Protein AF-A0A9N9LQ48-F1 (afdb_monomer)

Structure (mmCIF, N/CA/C/O backbone):
data_AF-A0A9N9LQ48-F1
#
_entry.id   AF-A0A9N9LQ48-F1
#
loop_
_atom_site.group_PDB
_atom_site.id
_atom_site.type_symbol
_atom_site.label_atom_id
_atom_site.label_alt_id
_atom_site.label_comp_id
_atom_site.label_asym_id
_atom_site.label_entity_id
_atom_site.label_seq_id
_atom_site.pdbx_PDB_ins_code
_atom_site.Cartn_x
_atom_site.Cartn_y
_atom_site.Cartn_z
_atom_site.occupancy
_atom_site.B_iso_or_equiv
_atom_site.auth_seq_id
_atom_site.auth_comp_id
_atom_site.auth_asym_id
_atom_site.auth_atom_id
_atom_site.pdbx_PDB_model_num
ATOM 1 N N . MET A 1 1 ? -15.724 -10.533 -1.393 1.00 54.94 1 MET A N 1
ATOM 2 C CA . MET A 1 1 ? -14.328 -10.139 -1.660 1.00 54.94 1 MET A CA 1
ATOM 3 C C . MET A 1 1 ? -13.736 -9.205 -0.603 1.00 54.94 1 MET A C 1
ATOM 5 O O . MET A 1 1 ? -12.875 -9.662 0.127 1.00 54.94 1 MET A O 1
ATOM 9 N N . THR A 1 2 ? -14.189 -7.954 -0.426 1.00 60.91 2 THR A N 1
ATOM 10 C CA . THR A 1 2 ? -13.632 -7.026 0.597 1.00 60.91 2 THR A CA 1
ATOM 11 C C . THR A 1 2 ? -13.703 -7.582 2.030 1.00 60.91 2 THR A C 1
ATOM 13 O O . THR A 1 2 ? -12.714 -7.583 2.749 1.00 60.91 2 THR A O 1
ATOM 16 N N . LEU A 1 3 ? -14.845 -8.149 2.433 1.00 64.50 3 LEU A N 1
ATOM 17 C CA . LEU A 1 3 ? -15.004 -8.771 3.760 1.00 64.50 3 LEU A CA 1
ATOM 18 C C . LEU A 1 3 ? -14.209 -10.082 3.913 1.00 64.50 3 LEU A C 1
ATOM 20 O O . LEU A 1 3 ? -13.736 -10.406 5.001 1.00 64.50 3 LEU A O 1
ATOM 24 N N . GLU A 1 4 ? -14.035 -10.827 2.820 1.00 73.06 4 GLU A N 1
ATOM 25 C CA . GLU A 1 4 ? -13.232 -12.058 2.802 1.00 73.06 4 GLU A CA 1
ATOM 26 C C . GLU A 1 4 ? -11.744 -11.743 2.961 1.00 73.06 4 GLU A C 1
ATOM 28 O O . GLU A 1 4 ? -11.052 -12.461 3.671 1.00 73.06 4 GLU A O 1
ATOM 33 N N . LEU A 1 5 ? -11.271 -10.638 2.375 1.00 74.06 5 LEU A N 1
ATOM 34 C CA . LEU A 1 5 ? -9.918 -10.130 2.595 1.00 74.06 5 LEU A CA 1
ATOM 35 C C . LEU A 1 5 ? -9.677 -9.776 4.060 1.00 74.06 5 LEU A C 1
ATOM 37 O O . LEU A 1 5 ? -8.688 -10.229 4.613 1.00 74.06 5 LEU A O 1
ATOM 41 N N . ILE A 1 6 ? -10.591 -9.045 4.712 1.00 72.38 6 ILE A N 1
ATOM 42 C CA . ILE A 1 6 ? -10.466 -8.737 6.152 1.00 72.38 6 ILE A CA 1
ATOM 43 C C . ILE A 1 6 ? -10.351 -10.035 6.964 1.00 72.38 6 ILE A C 1
ATOM 45 O O . ILE A 1 6 ? -9.488 -10.160 7.830 1.00 72.38 6 ILE A O 1
ATOM 49 N N . THR A 1 7 ? -11.172 -11.031 6.623 1.00 80.69 7 THR A N 1
ATOM 50 C CA . THR A 1 7 ? -11.141 -12.356 7.258 1.00 80.69 7 THR A CA 1
ATOM 51 C C . THR A 1 7 ? -9.809 -13.068 7.038 1.00 80.69 7 THR A C 1
ATOM 53 O O . THR A 1 7 ? -9.259 -13.648 7.968 1.00 80.69 7 THR A O 1
ATOM 56 N N . PHE A 1 8 ? -9.270 -13.009 5.823 1.00 82.19 8 PHE A N 1
ATOM 57 C CA . PHE A 1 8 ? -7.985 -13.599 5.462 1.00 82.19 8 PHE A CA 1
ATOM 58 C C . PHE A 1 8 ? -6.794 -12.887 6.131 1.00 82.19 8 PHE A C 1
ATOM 60 O O . PHE A 1 8 ? -5.828 -13.531 6.550 1.00 82.19 8 PHE A O 1
ATOM 67 N N . SER A 1 9 ? -6.870 -11.561 6.263 1.00 81.25 9 SER A N 1
ATOM 68 C CA . SER A 1 9 ? -5.855 -10.732 6.912 1.00 81.25 9 SER A CA 1
ATOM 69 C C . SER A 1 9 ? -5.824 -10.938 8.424 1.00 81.25 9 SER A C 1
ATOM 71 O O . SER A 1 9 ? -4.752 -11.167 8.974 1.00 81.25 9 SER A O 1
ATOM 73 N N . LEU A 1 10 ? -6.982 -10.891 9.089 1.00 82.62 10 LEU A N 1
ATOM 74 C CA . LEU A 1 10 ? -7.088 -10.884 10.555 1.00 82.62 10 LEU A CA 1
ATOM 75 C C . LEU A 1 10 ? -7.416 -12.250 11.175 1.00 82.62 10 LEU A C 1
ATOM 77 O O . LEU A 1 10 ? -7.304 -12.416 12.387 1.00 82.62 10 LEU A O 1
ATOM 81 N N . GLY A 1 11 ? -7.872 -13.217 10.378 1.00 82.56 11 GLY A N 1
ATOM 82 C CA . GLY A 1 11 ? -8.346 -14.522 10.853 1.00 82.56 11 GLY A CA 1
ATOM 83 C C . GLY A 1 11 ? -9.782 -14.522 11.399 1.00 82.56 11 GLY A C 1
ATOM 84 O O . GLY A 1 11 ? -10.264 -15.574 11.827 1.00 82.56 11 GLY A O 1
ATOM 85 N N . TYR A 1 12 ? -10.477 -13.376 11.369 1.00 81.00 12 TYR A N 1
ATOM 86 C CA . TYR A 1 12 ? -11.842 -13.207 11.882 1.00 81.00 12 TYR A CA 1
ATOM 87 C C . TYR A 1 12 ? -12.768 -12.556 10.858 1.00 81.00 12 TYR A C 1
ATOM 89 O O . TYR A 1 12 ? -12.385 -11.554 10.251 1.00 81.00 12 TYR A O 1
ATOM 97 N N . PRO A 1 13 ? -13.999 -13.070 10.690 1.00 74.69 13 PRO A N 1
ATOM 98 C CA . PRO A 1 13 ? -14.964 -12.440 9.813 1.00 74.69 13 PRO A CA 1
ATOM 99 C C . PRO A 1 13 ? -15.408 -11.093 10.373 1.00 74.69 13 PRO A C 1
ATOM 101 O O . PRO A 1 13 ? -15.698 -10.962 11.564 1.00 74.69 13 PRO A O 1
ATOM 104 N N . LEU A 1 14 ? -15.520 -10.101 9.491 1.00 67.56 14 LEU A N 1
ATOM 105 C CA . LEU A 1 14 ? -16.201 -8.859 9.824 1.00 67.56 14 LEU A CA 1
ATOM 106 C C . LEU A 1 14 ? -17.710 -9.071 9.677 1.00 67.56 14 LEU A C 1
ATOM 108 O O . LEU A 1 14 ? -18.202 -9.337 8.580 1.00 67.56 14 LEU A O 1
ATOM 112 N N . ALA A 1 15 ? -18.436 -8.938 10.784 1.00 66.12 15 ALA A N 1
ATOM 113 C CA . ALA A 1 15 ? -19.887 -9.032 10.815 1.00 66.12 15 ALA A CA 1
ATOM 114 C C . ALA A 1 15 ? -20.501 -7.678 11.179 1.00 66.12 15 ALA A C 1
ATOM 116 O O . ALA A 1 15 ? -20.069 -7.016 12.122 1.00 66.12 15 ALA A O 1
ATOM 117 N N . PHE A 1 16 ? -21.544 -7.291 10.448 1.00 66.12 16 PHE A N 1
ATOM 118 C CA . PHE A 1 16 ? -22.383 -6.153 10.800 1.00 66.12 16 PHE A CA 1
ATOM 119 C C . PHE A 1 16 ? -23.635 -6.674 11.493 1.00 66.12 16 PHE A C 1
ATOM 121 O O . PHE A 1 16 ? -24.361 -7.496 10.939 1.00 66.12 16 PHE A O 1
ATOM 128 N N . LEU A 1 17 ? -23.882 -6.190 12.705 1.00 62.88 17 LEU A N 1
ATOM 129 C CA . LEU A 1 17 ? -25.041 -6.562 13.506 1.00 62.88 17 LEU A CA 1
ATOM 130 C C . LEU A 1 17 ? -25.791 -5.299 13.908 1.00 62.88 17 LEU A C 1
ATOM 132 O O . LEU A 1 17 ? -25.181 -4.285 14.260 1.00 62.88 17 LEU A O 1
ATOM 136 N N . GLN A 1 18 ? -27.122 -5.360 13.885 1.00 70.62 18 GLN A N 1
ATOM 137 C CA . GLN A 1 18 ? -27.911 -4.321 14.531 1.00 70.62 18 GLN A CA 1
ATOM 138 C C . GLN A 1 18 ? -27.659 -4.387 16.038 1.00 70.62 18 GLN A C 1
ATOM 140 O O . GLN A 1 18 ? -27.614 -5.469 16.625 1.00 70.62 18 GLN A O 1
ATOM 145 N N . ARG A 1 19 ? -27.522 -3.223 16.682 1.00 69.12 19 ARG A N 1
ATOM 146 C CA . ARG A 1 19 ? -27.286 -3.146 18.134 1.00 69.12 19 ARG A CA 1
ATOM 147 C C . ARG A 1 19 ? -28.354 -3.905 18.926 1.00 69.12 19 ARG A C 1
ATOM 149 O O . ARG A 1 19 ? -28.024 -4.601 19.878 1.00 69.12 19 ARG A O 1
ATOM 156 N N . CYS A 1 20 ? -29.617 -3.805 18.511 1.00 79.06 20 CYS A N 1
ATOM 157 C CA . CYS A 1 20 ? -30.727 -4.508 19.149 1.00 79.06 20 CYS A CA 1
ATOM 158 C C . CYS A 1 20 ? -30.605 -6.035 19.036 1.00 79.06 20 CYS A C 1
ATOM 160 O O . CYS A 1 20 ? -30.887 -6.731 20.005 1.00 79.06 20 CYS A O 1
ATOM 162 N N . ASP A 1 21 ? -30.154 -6.562 17.899 1.00 78.88 21 ASP A N 1
ATOM 163 C CA . ASP A 1 21 ? -29.995 -8.005 17.713 1.00 78.88 21 ASP A CA 1
ATOM 164 C C . ASP A 1 21 ? -28.795 -8.546 18.487 1.00 78.88 21 ASP A C 1
ATOM 166 O O . ASP A 1 21 ? -28.908 -9.593 19.120 1.00 78.88 21 ASP A O 1
ATOM 170 N N . LEU A 1 22 ? -27.688 -7.797 18.540 1.00 81.00 22 LEU A N 1
ATOM 171 C CA . LEU A 1 22 ? -26.558 -8.140 19.406 1.00 81.00 22 LEU A CA 1
ATOM 172 C C . LEU A 1 22 ? -26.993 -8.230 20.877 1.00 81.00 22 LEU A C 1
ATOM 174 O O . LEU A 1 22 ? -26.647 -9.191 21.558 1.00 81.00 22 LEU A O 1
ATOM 178 N N . LEU A 1 23 ? -27.798 -7.275 21.355 1.00 84.62 23 LEU A N 1
ATOM 179 C CA . LEU A 1 23 ? -28.330 -7.303 22.719 1.00 84.62 23 LEU A CA 1
ATOM 180 C C . LEU A 1 23 ? -29.231 -8.516 22.970 1.00 84.62 23 LEU A C 1
ATOM 182 O O . LEU A 1 23 ? -29.119 -9.127 24.026 1.00 84.62 23 LEU A O 1
ATOM 186 N N . LYS A 1 24 ? -30.082 -8.909 22.0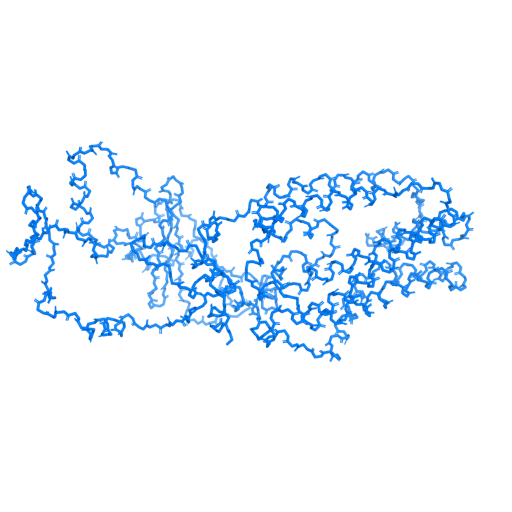12 1.00 84.38 24 LYS A N 1
ATOM 187 C CA . LYS A 1 24 ? -30.904 -10.128 22.136 1.00 84.38 24 LYS A CA 1
ATOM 188 C C . LYS A 1 24 ? -30.043 -11.385 22.227 1.00 84.38 24 LYS A C 1
ATOM 190 O O . LYS A 1 24 ? -30.332 -12.253 23.042 1.00 84.38 24 LYS A O 1
ATOM 195 N N . VAL A 1 25 ? -28.990 -11.479 21.411 1.00 85.69 25 VAL A N 1
ATOM 196 C CA . VAL A 1 25 ? -28.052 -12.612 21.440 1.00 85.69 25 VAL A CA 1
ATOM 197 C C . VAL A 1 25 ? -27.331 -12.679 22.787 1.00 85.69 25 VAL A C 1
ATOM 199 O O . VAL A 1 25 ? -27.252 -13.751 23.381 1.00 85.69 25 VAL A O 1
ATOM 202 N N . LEU A 1 26 ? -26.855 -11.541 23.302 1.00 84.50 26 LEU A N 1
ATOM 203 C CA . LEU A 1 26 ? -26.214 -11.469 24.618 1.00 84.50 26 LEU A CA 1
ATOM 204 C C . LEU A 1 26 ? -27.194 -11.800 25.752 1.00 84.50 26 LEU A C 1
ATOM 206 O O . LEU A 1 26 ? -26.843 -12.553 26.657 1.00 84.50 26 LEU A O 1
ATOM 210 N N . ALA A 1 27 ? -28.429 -11.303 25.685 1.00 80.06 27 ALA A N 1
ATOM 211 C CA . ALA A 1 27 ? -29.467 -11.587 26.672 1.00 80.06 27 ALA A CA 1
ATOM 212 C C . ALA A 1 27 ? -29.904 -13.061 26.662 1.00 80.06 27 ALA A C 1
ATOM 214 O O . ALA A 1 27 ? -30.201 -13.605 27.718 1.00 80.06 27 ALA A O 1
ATOM 215 N N . GLY A 1 28 ? -29.912 -13.713 25.495 1.00 77.75 28 GLY A N 1
ATOM 216 C CA . GLY A 1 28 ? -30.224 -15.139 25.341 1.00 77.75 28 GLY A CA 1
ATOM 217 C C . GLY A 1 28 ? -29.069 -16.092 25.674 1.00 77.75 28 GLY A C 1
ATOM 218 O O . GLY A 1 28 ? -29.232 -17.306 25.559 1.00 77.75 28 GLY A O 1
ATOM 219 N N . SER A 1 29 ? -27.901 -15.567 26.054 1.00 79.06 29 SER A N 1
ATOM 220 C CA . SER A 1 29 ? -26.766 -16.365 26.528 1.00 79.06 29 SER A CA 1
ATOM 221 C C . SER A 1 29 ? -27.061 -16.973 27.917 1.00 79.06 29 SER A C 1
ATOM 223 O O . SER A 1 29 ? -27.990 -16.522 28.589 1.00 79.06 29 SER A O 1
ATOM 225 N N . PRO A 1 30 ? -26.296 -17.976 28.397 1.00 75.88 30 PRO A N 1
ATOM 226 C CA . PRO A 1 30 ? -26.522 -18.625 29.698 1.00 75.88 30 PRO A CA 1
ATOM 227 C C . PRO A 1 30 ? -26.161 -17.735 30.906 1.00 75.88 30 PRO A C 1
ATOM 229 O O . PRO A 1 30 ? -25.746 -18.231 31.953 1.00 75.88 30 PRO A O 1
ATOM 232 N N . LEU A 1 31 ? -26.291 -16.414 30.771 1.00 76.75 31 LEU A N 1
ATOM 233 C CA . LEU A 1 31 ? -26.238 -15.489 31.890 1.00 76.75 31 LEU A CA 1
ATOM 234 C C . LEU A 1 31 ? -27.419 -15.764 32.822 1.00 76.75 31 LEU A C 1
ATOM 236 O O . LEU A 1 31 ? -28.562 -15.915 32.385 1.00 76.75 31 LEU A O 1
ATOM 240 N N . ASP A 1 32 ? -27.125 -15.810 34.118 1.00 82.94 32 ASP A N 1
ATOM 241 C CA . ASP A 1 32 ? -28.136 -15.919 35.163 1.00 82.94 32 ASP A CA 1
ATOM 242 C C . ASP A 1 32 ? -29.013 -14.662 35.154 1.00 82.94 32 ASP A C 1
ATOM 244 O O . ASP A 1 32 ? -28.623 -13.599 35.644 1.00 82.94 32 ASP A O 1
ATOM 248 N N . GLN A 1 33 ? -30.202 -14.788 34.565 1.00 82.06 33 GLN A N 1
ATOM 249 C CA . GLN A 1 33 ? -31.139 -13.681 34.374 1.00 82.06 33 GLN A CA 1
ATOM 250 C C . GLN A 1 33 ? -31.582 -13.060 35.703 1.00 82.06 33 GLN A C 1
ATOM 252 O O . GLN A 1 33 ? -31.938 -11.886 35.734 1.00 82.06 33 GLN A O 1
ATOM 257 N N . ASN A 1 34 ? -31.497 -13.800 36.815 1.00 85.44 34 ASN A N 1
ATOM 258 C CA . ASN A 1 34 ? -31.849 -13.284 38.139 1.00 85.44 34 ASN A CA 1
ATOM 259 C C . ASN A 1 34 ? -30.892 -12.186 38.623 1.00 85.44 34 ASN A C 1
ATOM 261 O O . ASN A 1 34 ? -31.245 -11.429 39.523 1.00 85.44 34 ASN A O 1
ATOM 265 N N . LYS A 1 35 ? -29.697 -12.087 38.027 1.00 87.12 35 LYS A N 1
ATOM 266 C CA . LYS A 1 35 ? -28.693 -11.059 38.338 1.00 87.12 35 LYS A CA 1
ATOM 267 C C . LYS A 1 35 ? -28.816 -9.812 37.459 1.00 87.12 35 LYS A C 1
ATOM 269 O O . LYS A 1 35 ? -28.082 -8.848 37.664 1.00 87.12 35 LYS A O 1
ATOM 274 N N . ILE A 1 36 ? -29.713 -9.819 36.469 1.00 88.69 36 ILE A N 1
ATOM 275 C CA . ILE A 1 36 ? -29.919 -8.696 35.552 1.00 88.69 36 ILE A CA 1
ATOM 276 C C . ILE A 1 36 ? -31.135 -7.898 36.024 1.00 88.69 36 ILE A C 1
ATOM 278 O O . ILE A 1 36 ? -32.283 -8.270 35.793 1.00 88.69 36 ILE A O 1
ATOM 282 N N . HIS A 1 37 ? -30.882 -6.765 36.676 1.00 90.62 37 HIS A N 1
ATOM 283 C CA . HIS A 1 37 ? -31.938 -5.885 37.170 1.00 90.62 37 HIS A CA 1
ATOM 284 C C . HIS A 1 37 ? -32.145 -4.696 36.224 1.00 90.62 37 HIS A C 1
ATOM 286 O O . HIS A 1 37 ? -31.373 -3.738 36.209 1.00 90.62 37 HIS A O 1
ATOM 292 N N . CYS A 1 38 ? -33.211 -4.751 35.425 1.00 91.06 38 CYS A N 1
ATOM 293 C CA . CYS A 1 38 ? -33.615 -3.646 34.557 1.00 91.06 38 CYS A CA 1
ATOM 294 C C . CYS A 1 38 ? -34.193 -2.470 35.362 1.00 91.06 38 CYS A C 1
ATOM 296 O O . CYS A 1 38 ? -34.659 -2.633 36.488 1.00 91.06 38 CYS A O 1
ATOM 298 N N . SER A 1 39 ? -34.188 -1.275 34.761 1.00 92.38 39 SER A N 1
ATOM 299 C CA . SER A 1 39 ? -34.695 -0.033 35.374 1.00 92.38 39 SER A CA 1
ATOM 300 C C . SER A 1 39 ? -33.987 0.380 36.674 1.00 92.38 39 SER A C 1
ATOM 302 O O . SER A 1 39 ? -34.506 1.200 37.426 1.00 92.38 39 SER A O 1
ATOM 304 N N . LYS A 1 40 ? -32.778 -0.138 36.921 1.00 93.88 40 LYS A N 1
ATOM 305 C CA . LYS A 1 40 ? -31.912 0.248 38.040 1.00 93.88 40 LYS A CA 1
ATOM 306 C C . LYS A 1 40 ? -30.849 1.230 37.563 1.00 93.88 40 LYS A C 1
ATOM 308 O O . LYS A 1 40 ? -29.814 0.839 37.031 1.00 93.88 40 LYS A O 1
ATOM 313 N N . ARG A 1 41 ? -31.124 2.529 37.700 1.00 93.06 41 ARG A N 1
ATOM 314 C CA . ARG A 1 41 ? -30.146 3.579 37.384 1.00 93.06 41 ARG A CA 1
ATOM 315 C C . ARG A 1 41 ? -29.261 3.834 38.597 1.00 93.06 41 ARG A C 1
ATOM 317 O O . ARG A 1 41 ? -29.777 4.269 39.619 1.00 93.06 41 ARG A O 1
ATOM 324 N N . VAL A 1 42 ? -27.954 3.622 38.466 1.00 93.50 42 VAL A N 1
ATOM 325 C CA . VAL A 1 42 ? -26.970 3.969 39.503 1.00 93.50 42 VAL A CA 1
ATOM 326 C C . VAL A 1 42 ? -26.873 5.489 39.643 1.00 93.50 42 VAL A C 1
ATOM 328 O O . VAL A 1 42 ? -26.761 6.194 38.640 1.00 93.50 42 VAL A O 1
ATOM 331 N N . VAL A 1 43 ? -26.925 5.986 40.880 1.00 93.12 43 VAL A N 1
ATOM 332 C CA . VAL A 1 43 ? -26.804 7.421 41.212 1.00 93.12 43 VAL A CA 1
ATOM 333 C C . VAL A 1 43 ? -25.669 7.716 42.192 1.00 93.12 43 VAL A C 1
ATOM 335 O O . VAL A 1 43 ? -25.215 8.852 42.269 1.00 93.12 43 VAL A O 1
ATOM 338 N N . GLY A 1 44 ? -25.181 6.703 42.907 1.00 90.94 44 GLY A N 1
ATOM 339 C CA . GLY A 1 44 ? -24.085 6.835 43.860 1.00 90.94 44 GLY A CA 1
ATOM 340 C C . GLY A 1 44 ? -23.461 5.483 44.181 1.00 90.94 44 GLY A C 1
ATOM 341 O O . GLY A 1 44 ? -24.074 4.438 43.962 1.00 90.94 44 GLY A O 1
ATOM 342 N N . ALA A 1 45 ? -22.238 5.497 44.702 1.00 91.31 45 ALA A N 1
ATOM 343 C CA . ALA A 1 45 ? -21.645 4.326 45.329 1.00 91.31 45 ALA A CA 1
ATOM 344 C C . ALA A 1 45 ? -20.698 4.756 46.449 1.00 91.31 45 ALA A C 1
ATOM 346 O O . ALA A 1 45 ? -19.973 5.741 46.312 1.00 91.31 45 ALA A O 1
ATOM 347 N N . ASN A 1 46 ? -20.703 3.999 47.542 1.00 87.25 46 ASN A N 1
ATOM 348 C CA . ASN A 1 46 ? -19.822 4.203 48.683 1.00 87.25 46 ASN A CA 1
ATOM 349 C C . ASN A 1 46 ? -18.922 2.981 48.849 1.00 87.25 46 ASN A C 1
ATOM 351 O O . ASN A 1 46 ? -19.403 1.850 48.858 1.00 87.25 46 ASN A O 1
ATOM 355 N N . SER A 1 47 ? -17.620 3.220 48.992 1.00 82.25 47 SER A N 1
ATOM 356 C CA . SER A 1 47 ? -16.641 2.175 49.290 1.00 82.25 47 SER A CA 1
ATOM 357 C C . SER A 1 47 ? -16.411 2.108 50.798 1.00 82.25 47 SER A C 1
ATOM 359 O O . SER A 1 47 ? -16.155 3.138 51.423 1.00 82.25 47 SER A O 1
ATOM 361 N N . SER A 1 48 ? -16.467 0.907 51.366 1.00 81.44 48 SER A N 1
ATOM 362 C CA . SER A 1 48 ? -16.039 0.587 52.730 1.00 81.44 48 SER A CA 1
ATOM 363 C C . SER A 1 48 ? -14.898 -0.438 52.699 1.00 81.44 48 SER A C 1
ATOM 365 O O . SER A 1 48 ? -14.526 -0.936 51.637 1.00 81.44 48 SER A O 1
ATOM 367 N N . GLU A 1 49 ? -14.344 -0.786 53.864 1.00 79.62 49 GLU A N 1
ATOM 368 C CA . GLU A 1 49 ? -13.367 -1.883 53.984 1.00 79.62 49 GLU A CA 1
ATOM 369 C C . GLU A 1 49 ? -13.969 -3.261 53.652 1.00 79.62 49 GLU A C 1
ATOM 371 O O . GLU A 1 49 ? -13.237 -4.193 53.333 1.00 79.62 49 GLU A O 1
ATOM 376 N N . SER A 1 50 ? -15.298 -3.397 53.714 1.00 80.56 50 SER A N 1
ATOM 377 C CA . SER A 1 50 ? -16.021 -4.654 53.493 1.00 80.56 50 SER A CA 1
ATOM 378 C C . SER A 1 50 ? -16.600 -4.802 52.081 1.00 80.56 50 SER A C 1
ATOM 380 O O . SER A 1 50 ? -17.292 -5.784 51.829 1.00 80.56 50 SER A O 1
ATOM 382 N N . GLY A 1 51 ? -16.395 -3.823 51.192 1.00 87.88 51 GLY A N 1
ATOM 383 C CA . GLY A 1 51 ? -16.895 -3.841 49.815 1.00 87.88 51 GLY A CA 1
ATOM 384 C C . GLY A 1 51 ? -17.456 -2.495 49.353 1.00 87.88 51 GLY A C 1
ATOM 385 O O . GLY A 1 51 ? -17.156 -1.438 49.906 1.00 87.88 51 GLY A O 1
ATOM 386 N N . ILE A 1 52 ? -18.280 -2.530 48.310 1.00 90.06 52 ILE A N 1
ATOM 387 C CA . ILE A 1 52 ? -18.895 -1.363 47.678 1.00 90.06 52 ILE A CA 1
ATOM 388 C C . ILE A 1 52 ? -20.413 -1.497 47.763 1.00 90.06 52 ILE A C 1
ATOM 390 O O . ILE A 1 52 ? -20.981 -2.506 47.342 1.00 90.06 52 ILE A O 1
ATOM 394 N N . THR A 1 53 ? -21.072 -0.449 48.254 1.00 93.94 53 THR A N 1
ATOM 395 C CA . THR A 1 53 ? -22.533 -0.328 48.245 1.00 93.94 53 THR A CA 1
ATOM 396 C C . THR A 1 53 ? -22.948 0.652 47.159 1.00 93.94 53 THR A C 1
ATOM 398 O O . THR A 1 53 ? -22.609 1.836 47.212 1.00 93.94 53 THR A O 1
ATOM 401 N N . VAL A 1 54 ? -23.682 0.157 46.166 1.00 94.19 54 VAL A N 1
ATOM 402 C CA . VAL A 1 54 ? -24.196 0.921 45.027 1.00 94.19 54 VAL A CA 1
ATOM 403 C C . VAL A 1 54 ? -25.628 1.346 45.309 1.00 94.19 54 VAL A C 1
ATOM 405 O O . VAL A 1 54 ? -26.468 0.513 45.644 1.00 94.19 54 VAL A O 1
ATOM 408 N N . GLN A 1 55 ? -25.911 2.631 45.124 1.00 94.94 55 GLN A N 1
ATOM 409 C CA . GLN A 1 55 ? -27.223 3.237 45.323 1.00 94.94 55 GLN A CA 1
ATOM 410 C C . GLN A 1 55 ? -27.892 3.501 43.974 1.00 94.94 55 GLN A C 1
ATOM 412 O O . GLN A 1 55 ? -27.307 4.125 43.079 1.00 94.94 55 GLN A O 1
ATOM 417 N N . CYS A 1 56 ? -29.131 3.032 43.831 1.00 95.38 56 CYS A N 1
ATOM 418 C CA . CYS A 1 56 ? -29.954 3.235 42.644 1.00 95.38 56 CYS A CA 1
ATOM 419 C C . CYS A 1 56 ? -30.981 4.357 42.855 1.00 95.38 56 CYS A C 1
ATOM 421 O O . CYS A 1 56 ? -31.395 4.648 43.973 1.00 95.38 56 CYS A O 1
ATOM 423 N N . GLN A 1 57 ? -31.433 4.974 41.761 1.00 94.12 57 GLN A N 1
ATOM 424 C CA . GLN A 1 57 ? -32.379 6.097 41.777 1.00 94.12 57 GLN A CA 1
ATOM 425 C C . GLN A 1 57 ? -33.715 5.769 42.462 1.00 94.12 57 GLN A C 1
ATOM 427 O O . GLN A 1 57 ? -34.361 6.652 43.017 1.00 94.12 57 GLN A O 1
ATOM 432 N N . ASP A 1 58 ? -34.138 4.510 42.414 1.00 93.12 58 ASP A N 1
ATOM 433 C CA . ASP A 1 58 ? -35.371 4.027 43.036 1.00 93.12 58 ASP A CA 1
ATOM 434 C C . ASP A 1 58 ? -35.215 3.707 44.535 1.00 93.12 58 ASP A C 1
ATOM 436 O O . ASP A 1 58 ? -36.135 3.170 45.147 1.00 93.12 58 ASP A O 1
ATOM 440 N N . GLY A 1 59 ? -34.052 4.018 45.119 1.00 93.94 59 GLY A N 1
ATOM 441 C CA . GLY A 1 59 ? -33.714 3.761 46.518 1.00 93.94 59 GLY A CA 1
ATOM 442 C C . GLY A 1 59 ? -33.206 2.346 46.795 1.00 93.94 59 GLY A C 1
ATOM 443 O O . GLY A 1 59 ? -32.881 2.046 47.940 1.00 93.94 59 GLY A O 1
ATOM 444 N N . SER A 1 60 ? -33.122 1.469 45.786 1.00 95.25 60 SER A N 1
ATOM 445 C CA . SER A 1 60 ? -32.539 0.137 45.982 1.00 95.25 60 SER A CA 1
ATOM 446 C C . SER A 1 60 ? -31.016 0.193 46.123 1.00 95.25 60 SER A C 1
ATOM 448 O O . SER A 1 60 ? -30.345 0.988 45.461 1.00 95.25 60 SER A O 1
ATOM 450 N N . GLU A 1 61 ? -30.477 -0.675 46.979 1.00 95.19 61 GLU A N 1
ATOM 451 C CA . GLU A 1 61 ? -29.042 -0.787 47.235 1.00 95.19 61 GLU A CA 1
ATOM 452 C C . GLU A 1 61 ? -28.537 -2.194 46.916 1.00 95.19 61 GLU A C 1
ATOM 454 O O . GLU A 1 61 ? -29.212 -3.191 47.181 1.00 95.19 61 GLU A O 1
ATOM 459 N N . PHE A 1 62 ? -27.334 -2.267 46.350 1.00 93.88 62 PHE A N 1
ATOM 460 C CA . PHE A 1 62 ? -26.660 -3.520 46.023 1.00 93.88 62 PHE A CA 1
ATOM 461 C C . PHE A 1 62 ? -25.237 -3.497 46.573 1.00 93.88 62 PHE A C 1
ATOM 463 O O . PHE A 1 62 ? -24.518 -2.516 46.389 1.00 93.88 62 PHE A O 1
ATOM 470 N N . MET A 1 63 ? -24.827 -4.581 47.228 1.00 93.25 63 MET A N 1
ATOM 471 C CA . MET A 1 63 ? -23.468 -4.750 47.744 1.00 93.25 63 MET A CA 1
ATOM 472 C C . MET A 1 63 ? -22.653 -5.680 46.846 1.00 93.25 63 MET A C 1
ATOM 474 O O . MET A 1 63 ? -23.169 -6.692 46.370 1.00 93.25 63 MET A O 1
ATOM 478 N N . GLY A 1 64 ? -21.373 -5.366 46.655 1.00 90.44 64 GLY A N 1
ATOM 479 C CA . GLY A 1 64 ? -20.425 -6.230 45.955 1.00 90.44 64 GLY A CA 1
ATOM 480 C C . GLY A 1 64 ? -18.974 -5.823 46.188 1.00 90.44 64 GLY A C 1
ATOM 481 O O . GLY A 1 64 ? -18.701 -4.751 46.715 1.00 90.44 64 GLY A O 1
ATOM 482 N N . ASP A 1 65 ? -18.034 -6.672 45.782 1.00 89.06 65 ASP A N 1
ATOM 483 C CA . ASP A 1 65 ? -16.600 -6.427 46.000 1.00 89.06 65 ASP A CA 1
ATOM 484 C C . ASP A 1 65 ? -16.000 -5.447 44.979 1.00 89.06 65 ASP A C 1
ATOM 486 O O . ASP A 1 65 ? -15.038 -4.740 45.267 1.00 89.06 65 ASP A O 1
ATOM 490 N N . VAL A 1 66 ? -16.567 -5.402 43.768 1.00 85.56 66 VAL A N 1
ATOM 491 C CA . VAL A 1 66 ? -16.074 -4.593 42.647 1.00 85.56 66 VAL A CA 1
ATOM 492 C C . VAL A 1 66 ? -17.239 -3.890 41.960 1.00 85.56 66 VAL A C 1
ATOM 494 O O . VAL A 1 66 ? -18.254 -4.509 41.642 1.00 85.56 66 VAL A O 1
ATOM 497 N N . LEU A 1 67 ? -17.057 -2.602 41.667 1.00 85.06 67 LEU A N 1
ATOM 498 C CA . LEU A 1 67 ? -17.944 -1.816 40.817 1.00 85.06 67 LEU A CA 1
ATOM 499 C C . LEU A 1 67 ? -17.287 -1.620 39.450 1.00 85.06 67 LEU A C 1
ATOM 501 O O . LEU A 1 67 ? -16.193 -1.069 39.355 1.00 85.06 67 LEU A O 1
ATOM 505 N N . VAL A 1 68 ? -17.968 -2.049 38.387 1.00 85.56 68 VAL A N 1
ATOM 506 C CA . VAL A 1 68 ? -17.501 -1.890 37.003 1.00 85.56 68 VAL A CA 1
ATOM 507 C C . VAL A 1 68 ? -18.366 -0.852 36.290 1.00 85.56 68 VAL A C 1
ATOM 509 O O . VAL A 1 68 ? -19.571 -1.045 36.125 1.00 85.56 68 VAL A O 1
ATOM 512 N N . GLY A 1 69 ? -17.752 0.246 35.843 1.00 82.94 69 GLY A N 1
ATOM 513 C CA . GLY A 1 69 ? -18.415 1.281 35.046 1.00 82.94 69 GLY A CA 1
ATOM 514 C C . GLY A 1 69 ? -18.604 0.849 33.593 1.00 82.94 69 GLY A C 1
ATOM 515 O O . GLY A 1 69 ? -17.692 0.979 32.782 1.00 82.94 69 GLY A O 1
ATOM 516 N N . ALA A 1 70 ? -19.791 0.339 33.265 1.00 83.50 70 ALA A N 1
ATOM 517 C CA . ALA A 1 70 ? -20.198 -0.040 31.906 1.00 83.50 70 ALA A CA 1
ATOM 518 C C . ALA A 1 70 ? -21.458 0.720 31.434 1.00 83.50 70 ALA A C 1
ATOM 520 O O . ALA A 1 70 ? -22.194 0.262 30.563 1.00 83.50 70 ALA A O 1
ATOM 521 N N . ASP A 1 71 ? -21.718 1.890 32.018 1.00 81.94 71 ASP A N 1
ATOM 522 C CA . ASP A 1 71 ? -22.913 2.730 31.848 1.00 81.94 71 ASP A CA 1
ATOM 523 C C . ASP A 1 71 ? -22.805 3.758 30.701 1.00 81.94 71 ASP A C 1
ATOM 525 O O . ASP A 1 71 ? -23.667 4.622 30.528 1.00 81.94 71 ASP A O 1
ATOM 529 N N . GLY A 1 72 ? -21.787 3.613 29.851 1.00 70.81 72 GLY A N 1
ATOM 530 C CA . GLY A 1 72 ? -21.663 4.328 28.584 1.00 70.81 72 GLY A CA 1
ATOM 531 C C . GLY A 1 72 ? -21.171 5.769 28.719 1.00 70.81 72 GLY A C 1
ATOM 532 O O . GLY A 1 72 ? -20.438 6.128 29.632 1.00 70.81 72 GLY A O 1
ATOM 533 N N . ILE A 1 73 ? -21.523 6.602 27.744 1.00 66.44 73 ILE A N 1
ATOM 534 C CA . ILE A 1 73 ? -20.951 7.946 27.571 1.00 66.44 73 ILE A CA 1
ATOM 535 C C . ILE A 1 73 ? -21.411 8.941 28.662 1.00 66.44 73 ILE A C 1
ATOM 537 O O . ILE A 1 73 ? -20.597 9.710 29.186 1.00 66.44 73 ILE A O 1
ATOM 541 N N . HIS A 1 74 ? -22.649 8.782 29.147 1.00 71.94 74 HIS A N 1
ATOM 542 C CA . HIS A 1 74 ? -23.230 9.496 30.293 1.00 71.94 74 HIS A CA 1
ATOM 543 C C . HIS A 1 74 ? -22.897 8.846 31.650 1.00 71.94 74 HIS A C 1
ATOM 545 O O . HIS A 1 74 ? -23.732 8.851 32.556 1.00 71.94 74 HIS A O 1
ATOM 551 N N . SER A 1 75 ? -21.718 8.231 31.774 1.00 76.88 75 SER A N 1
ATOM 552 C CA . SER A 1 75 ? -21.364 7.421 32.941 1.00 76.88 75 SER A CA 1
ATOM 553 C C . SER A 1 75 ? -21.439 8.213 34.251 1.00 76.88 75 SER A C 1
ATOM 555 O O . SER A 1 75 ? -20.665 9.149 34.467 1.00 76.88 75 SER A O 1
ATOM 557 N N . ALA A 1 76 ? -22.339 7.793 35.142 1.00 83.75 76 ALA A N 1
ATOM 558 C CA . ALA A 1 76 ? -22.382 8.243 36.528 1.00 83.75 76 ALA A CA 1
ATOM 559 C C . ALA A 1 76 ? -21.262 7.572 37.336 1.00 83.75 76 ALA A C 1
ATOM 561 O O . ALA A 1 76 ? -20.635 8.210 38.182 1.00 83.75 76 ALA A O 1
ATOM 562 N N . VAL A 1 77 ? -20.954 6.305 37.023 1.00 83.75 77 VAL A N 1
ATOM 563 C CA . VAL A 1 77 ? -19.896 5.536 37.695 1.00 83.75 77 VAL A CA 1
ATOM 564 C C . VAL A 1 77 ? -18.527 6.190 37.514 1.00 83.75 77 VAL A C 1
ATOM 566 O O . VAL A 1 77 ? -17.764 6.274 38.473 1.00 83.75 77 VAL A O 1
ATOM 569 N N . ARG A 1 78 ? -18.231 6.742 36.331 1.00 77.44 78 ARG A N 1
ATOM 570 C CA . ARG A 1 78 ? -16.990 7.489 36.076 1.00 77.44 78 ARG A CA 1
ATOM 571 C C . ARG A 1 78 ? -16.842 8.688 37.013 1.00 77.44 78 ARG A C 1
ATOM 573 O O . ARG A 1 78 ? -15.767 8.875 37.570 1.00 77.44 78 ARG A O 1
ATOM 580 N N . GLY A 1 79 ? -17.905 9.469 37.214 1.00 77.31 79 GLY A N 1
ATOM 581 C CA . GLY A 1 79 ? -17.885 10.607 38.141 1.00 77.31 79 GLY A CA 1
ATOM 582 C C . GLY A 1 79 ? -17.665 10.171 39.592 1.00 77.31 79 GLY A C 1
ATOM 583 O O . GLY A 1 79 ? -16.881 10.786 40.312 1.00 77.31 79 GLY A O 1
ATOM 584 N N . ILE A 1 80 ? -18.285 9.057 39.998 1.00 81.94 80 ILE A N 1
ATOM 585 C CA . ILE A 1 80 ? -18.083 8.454 41.324 1.00 81.94 80 ILE A CA 1
ATOM 586 C C . ILE A 1 80 ? -16.621 8.016 41.506 1.00 81.94 80 ILE A C 1
ATOM 588 O O . ILE A 1 80 ? -16.012 8.316 42.532 1.00 81.94 80 ILE A O 1
ATOM 592 N N . MET A 1 81 ? -16.034 7.352 40.505 1.00 74.88 81 MET A N 1
ATOM 593 C CA . MET A 1 81 ? -14.630 6.932 40.533 1.00 74.88 81 MET A CA 1
ATOM 594 C C . MET A 1 81 ? -13.672 8.127 40.570 1.00 74.88 81 MET A C 1
ATOM 596 O O . MET A 1 81 ? -12.727 8.108 41.351 1.00 74.88 81 MET A O 1
ATOM 600 N N . GLN A 1 82 ? -13.923 9.178 39.784 1.00 74.19 82 GLN A N 1
ATOM 601 C CA . GLN A 1 82 ? -13.119 10.406 39.804 1.00 74.19 82 GLN A CA 1
ATOM 602 C C . GLN A 1 82 ? -13.157 11.079 41.178 1.00 74.19 82 GLN A C 1
ATOM 604 O O . GLN A 1 82 ? -12.105 11.377 41.734 1.00 74.19 82 GLN A O 1
ATOM 609 N N . ALA A 1 83 ? -14.344 11.245 41.767 1.00 74.38 83 ALA A N 1
ATOM 610 C CA . ALA A 1 83 ? -14.485 11.808 43.108 1.00 74.38 83 ALA A CA 1
ATOM 611 C C . ALA A 1 83 ? -13.783 10.950 44.176 1.00 74.38 83 ALA A C 1
ATOM 613 O O . ALA A 1 83 ? -13.200 11.481 45.122 1.00 74.38 83 ALA A O 1
ATOM 614 N N . HIS A 1 84 ? -13.810 9.622 44.020 1.00 74.00 84 HIS A N 1
ATOM 615 C CA . HIS A 1 84 ? -13.082 8.707 44.892 1.00 74.00 84 HIS A CA 1
ATOM 616 C C . HIS A 1 84 ? -11.562 8.874 44.742 1.00 74.00 84 HIS A C 1
ATOM 618 O O . HIS A 1 84 ? -10.883 9.076 45.741 1.00 74.00 84 HIS A O 1
ATOM 624 N N . ILE A 1 85 ? -11.027 8.860 43.516 1.00 66.56 85 ILE A N 1
ATOM 625 C CA . ILE A 1 85 ? -9.592 9.051 43.244 1.00 66.56 85 ILE A CA 1
ATOM 626 C C . ILE A 1 85 ? -9.114 10.393 43.795 1.00 66.56 85 ILE A C 1
ATOM 628 O O . ILE A 1 85 ? -8.117 10.429 44.507 1.00 66.56 85 ILE A O 1
ATOM 632 N N . GLU A 1 86 ? -9.849 11.473 43.543 1.00 68.56 86 GLU A N 1
ATOM 633 C CA . GLU A 1 86 ? -9.486 12.821 43.985 1.00 68.56 86 GLU A CA 1
ATOM 634 C C . GLU A 1 86 ? -9.427 12.940 45.517 1.00 68.56 86 GLU A C 1
ATOM 636 O O . GLU A 1 86 ? -8.610 13.676 46.065 1.00 68.56 86 GLU A O 1
ATOM 641 N N . ARG A 1 87 ? -10.242 12.157 46.235 1.00 74.62 87 ARG A N 1
ATOM 642 C CA . ARG A 1 87 ? -10.216 12.092 47.702 1.00 74.62 87 ARG A CA 1
ATOM 643 C C . ARG A 1 87 ? -8.944 11.438 48.251 1.00 74.62 87 ARG A C 1
ATOM 645 O O . ARG A 1 87 ? -8.501 11.815 49.334 1.00 74.62 87 ARG A O 1
ATOM 652 N N . PHE A 1 88 ? -8.384 10.454 47.547 1.00 71.56 88 PHE A N 1
ATOM 653 C CA . PHE A 1 88 ? -7.200 9.702 47.991 1.00 71.56 88 PHE A CA 1
ATOM 654 C C . PHE A 1 88 ? -5.891 10.182 47.344 1.00 71.56 88 PHE A C 1
ATOM 656 O O . PHE A 1 88 ? -4.822 9.991 47.920 1.00 71.56 88 PHE A O 1
ATOM 663 N N . ALA A 1 89 ? -5.965 10.821 46.178 1.00 61.25 89 ALA A N 1
ATOM 664 C CA . ALA A 1 89 ? -4.842 11.367 45.425 1.00 61.25 89 ALA A CA 1
ATOM 665 C C . ALA A 1 89 ? -5.261 12.665 44.697 1.00 61.25 89 ALA A C 1
ATOM 667 O O . ALA A 1 89 ? -5.534 12.633 43.493 1.00 61.25 89 ALA A O 1
ATOM 668 N N . PRO A 1 90 ? -5.309 13.807 45.410 1.00 71.31 90 PRO A N 1
ATOM 669 C CA . PRO A 1 90 ? -5.695 15.091 44.825 1.00 71.31 90 PRO A CA 1
ATOM 670 C C . PRO A 1 90 ? -4.824 15.477 43.615 1.00 71.31 90 PRO A C 1
ATOM 672 O O . PRO A 1 90 ? -3.598 15.354 43.666 1.00 71.31 90 PRO A O 1
ATOM 675 N N . GLY A 1 91 ? -5.444 15.938 42.528 1.00 57.22 91 GLY A N 1
ATOM 676 C CA . GLY A 1 91 ? -4.811 16.327 41.263 1.00 57.22 91 GLY A CA 1
ATOM 677 C C . GLY A 1 91 ? -4.546 15.174 40.287 1.00 57.22 91 GLY A C 1
ATOM 678 O O . GLY A 1 91 ? -4.133 15.410 39.151 1.00 57.22 91 GLY A O 1
ATOM 679 N N . ALA A 1 92 ? -4.795 13.917 40.675 1.00 50.62 92 ALA A N 1
ATOM 680 C CA . ALA A 1 92 ? -4.598 12.766 39.788 1.00 50.62 92 ALA A CA 1
ATOM 681 C C . ALA A 1 92 ? -5.610 12.729 38.627 1.00 50.62 92 ALA A C 1
ATOM 683 O O . ALA A 1 92 ? -5.316 12.152 37.580 1.00 50.62 92 ALA A O 1
ATOM 684 N N . THR A 1 93 ? -6.771 13.372 38.789 1.00 49.44 93 THR A N 1
ATOM 685 C CA . THR A 1 93 ? -7.846 13.406 37.785 1.00 49.44 93 THR A CA 1
ATOM 686 C C . THR A 1 93 ? -7.661 14.485 36.704 1.00 49.44 93 THR A C 1
ATOM 688 O O . THR A 1 93 ? -8.237 14.362 35.624 1.00 49.44 93 THR A O 1
ATOM 691 N N . GLU A 1 94 ? -6.793 15.488 36.911 1.00 50.81 94 GLU A N 1
ATOM 692 C CA . GLU A 1 94 ? -6.489 16.536 35.911 1.00 50.81 94 GLU A CA 1
ATOM 693 C C . GLU A 1 94 ? -5.669 16.019 34.714 1.00 50.81 94 GLU A C 1
ATOM 695 O O . GLU A 1 94 ? -5.651 16.632 33.645 1.00 50.81 94 GLU A O 1
ATOM 700 N N . LYS A 1 95 ? -5.022 14.854 34.848 1.00 43.06 95 LYS A N 1
ATOM 701 C CA . LYS A 1 95 ? -4.255 14.211 33.768 1.00 43.06 95 LYS A CA 1
ATOM 702 C C . LYS A 1 95 ? -5.122 13.492 32.724 1.00 43.06 95 LYS A C 1
ATOM 704 O O . LYS A 1 95 ? -4.584 13.075 31.702 1.00 43.06 95 LYS A O 1
ATOM 709 N N . ASP A 1 96 ? -6.432 13.385 32.962 1.00 41.09 96 ASP A N 1
ATOM 710 C CA . ASP A 1 96 ? -7.401 12.620 32.159 1.00 41.09 96 ASP A CA 1
ATOM 711 C C . ASP A 1 96 ? -8.249 13.487 31.195 1.00 41.09 96 ASP A C 1
ATOM 713 O O . ASP A 1 96 ? -9.297 13.063 30.695 1.00 41.09 96 ASP A O 1
ATOM 717 N N . MET A 1 97 ? -7.805 14.709 30.869 1.00 42.16 97 MET A N 1
ATOM 718 C CA . MET A 1 97 ? -8.346 15.473 29.732 1.00 42.16 97 MET A CA 1
ATOM 719 C C . MET A 1 97 ? -7.884 14.836 28.410 1.00 42.16 97 MET A C 1
ATOM 721 O O . MET A 1 97 ? -6.886 15.222 27.798 1.00 42.16 97 MET A O 1
ATOM 725 N N . ASN A 1 98 ? -8.605 13.797 27.993 1.00 53.31 98 ASN A N 1
ATOM 726 C CA . ASN A 1 98 ? -8.156 12.847 26.979 1.00 53.31 98 ASN A CA 1
ATOM 727 C C . ASN A 1 98 ? -8.178 13.408 25.548 1.00 53.31 98 ASN A C 1
ATOM 729 O O . ASN A 1 98 ? -9.170 13.358 24.817 1.00 53.31 98 ASN A O 1
ATOM 733 N N . THR A 1 99 ? -7.008 13.889 25.137 1.00 45.81 99 THR A N 1
ATOM 734 C CA . THR A 1 99 ? -6.616 14.074 23.737 1.00 45.81 99 THR A CA 1
ATOM 735 C C . THR A 1 99 ? -6.893 12.787 22.944 1.00 45.81 99 THR A C 1
ATOM 737 O O . THR A 1 99 ? -6.593 11.695 23.418 1.00 45.81 99 THR A O 1
ATOM 740 N N . GLY A 1 100 ? -7.456 12.893 21.734 1.00 47.12 100 GLY A N 1
ATOM 741 C CA . GLY A 1 100 ? -7.729 11.727 20.877 1.00 47.12 100 GLY A CA 1
ATOM 742 C C . GLY A 1 100 ? -9.141 11.137 20.987 1.00 47.12 100 GLY A C 1
ATOM 743 O O . GLY A 1 100 ? -9.441 10.155 20.308 1.00 47.12 100 GLY A O 1
ATOM 744 N N . ILE A 1 101 ? -10.035 11.745 21.772 1.00 55.59 101 ILE A N 1
ATOM 745 C CA . ILE A 1 101 ? -11.462 11.399 21.755 1.00 55.59 101 ILE A CA 1
ATOM 746 C C . ILE A 1 101 ? -12.110 11.939 20.476 1.00 55.59 101 ILE A C 1
ATOM 748 O O . ILE A 1 101 ? -12.010 13.128 20.165 1.00 55.59 101 ILE A O 1
ATOM 752 N N . GLN A 1 102 ? -12.810 11.055 19.760 1.00 55.53 102 GLN A N 1
ATOM 753 C CA . GLN A 1 102 ? -13.619 11.378 18.589 1.00 55.53 102 GLN A CA 1
ATOM 754 C C . GLN A 1 102 ? -15.093 11.045 18.856 1.00 55.53 102 GLN A C 1
ATOM 756 O O . GLN A 1 102 ? -15.428 9.892 19.128 1.00 55.53 102 GLN A O 1
ATOM 761 N N . HIS A 1 103 ? -15.983 12.024 18.690 1.00 54.53 103 HIS A N 1
ATOM 762 C CA . HIS A 1 103 ? -17.428 11.805 18.674 1.00 54.53 103 HIS A CA 1
ATOM 763 C C . HIS A 1 103 ? -17.947 11.847 17.239 1.00 54.53 103 HIS A C 1
ATOM 765 O O . HIS A 1 103 ? -17.582 12.715 16.444 1.00 54.53 103 HIS A O 1
ATOM 771 N N . ARG A 1 104 ? -18.801 10.879 16.897 1.00 63.75 104 ARG A N 1
ATOM 772 C CA . ARG A 1 104 ? -19.527 10.863 15.627 1.00 63.75 104 ARG A CA 1
ATOM 773 C C . ARG A 1 104 ? -21.002 10.628 15.883 1.00 63.75 104 ARG A C 1
ATOM 775 O O . ARG A 1 104 ? -21.361 9.601 16.460 1.00 63.75 104 ARG A O 1
ATOM 782 N N . SER A 1 105 ? -21.835 11.525 15.375 1.00 63.97 105 SER A N 1
ATOM 783 C CA . SER A 1 105 ? -23.288 11.375 15.412 1.00 63.97 105 SER A CA 1
ATOM 784 C C . SER A 1 105 ? -23.804 11.179 13.995 1.00 63.97 105 SER A C 1
ATOM 786 O O . SER A 1 105 ? -23.531 11.988 13.112 1.00 63.97 105 SER A O 1
ATOM 788 N N . TYR A 1 106 ? -24.556 10.102 13.776 1.00 63.88 106 TYR A N 1
ATOM 789 C CA . TYR A 1 106 ? -25.266 9.850 12.524 1.00 63.88 106 TYR A CA 1
ATOM 790 C C . TYR A 1 106 ? -26.759 10.009 12.779 1.00 63.88 106 TYR A C 1
ATOM 792 O O . TYR A 1 106 ? -27.334 9.258 13.568 1.00 63.88 106 TYR A O 1
ATOM 800 N N . ALA A 1 107 ? -27.376 10.981 12.119 1.00 66.19 107 ALA A N 1
ATOM 801 C CA . ALA A 1 107 ? -28.792 11.275 12.241 1.00 66.19 107 ALA A CA 1
ATOM 802 C C . ALA A 1 107 ? -29.468 11.269 10.866 1.00 66.19 107 ALA A C 1
ATOM 804 O O . ALA A 1 107 ? -28.830 11.192 9.811 1.00 66.19 107 ALA A O 1
ATOM 805 N N . LYS A 1 108 ? -30.802 11.312 10.872 1.00 60.44 108 LYS A N 1
ATOM 806 C CA . LYS A 1 108 ? -31.570 11.423 9.636 1.00 60.44 108 LYS A CA 1
ATOM 807 C C . LYS A 1 108 ? -31.286 12.793 9.016 1.00 60.44 108 LYS A C 1
ATOM 809 O O . LYS A 1 108 ? -31.565 13.815 9.629 1.00 60.44 108 LYS A O 1
ATOM 814 N N . ASP A 1 109 ? -30.714 12.772 7.814 1.00 65.06 109 ASP A N 1
ATOM 815 C CA . ASP A 1 109 ? -30.387 13.940 6.989 1.00 65.06 109 ASP A CA 1
ATOM 816 C C . ASP A 1 109 ? -29.221 14.830 7.492 1.00 65.06 109 ASP A C 1
ATOM 818 O O . ASP A 1 109 ? -28.905 15.824 6.843 1.00 65.06 109 ASP A O 1
ATOM 822 N N . PHE A 1 110 ? -28.498 14.447 8.557 1.00 69.88 110 PHE A N 1
ATOM 823 C CA . PHE A 1 110 ? -27.242 15.100 8.960 1.00 69.88 110 PHE A CA 1
ATOM 824 C C . PHE A 1 110 ? -26.299 14.177 9.753 1.00 69.88 110 PHE A C 1
ATOM 826 O O . PHE A 1 110 ? -26.705 13.158 10.309 1.00 69.88 110 PHE A O 1
ATOM 833 N N . SER A 1 111 ? -25.019 14.538 9.832 1.00 68.56 111 SER A N 1
ATOM 834 C CA . SER A 1 111 ? -24.038 13.888 10.703 1.00 68.56 111 SER A CA 1
ATOM 835 C C . SER A 1 111 ? -23.017 14.884 11.232 1.00 68.56 111 SER A C 1
ATOM 837 O O . SER A 1 111 ? -22.701 15.857 10.551 1.00 68.56 111 SER A O 1
ATOM 839 N N . THR A 1 112 ? -22.467 14.622 12.412 1.00 65.94 112 THR A N 1
ATOM 840 C CA . THR A 1 112 ? -21.385 15.424 12.992 1.00 65.94 112 THR A CA 1
ATOM 841 C C . THR A 1 112 ? -20.163 14.566 13.271 1.00 65.94 112 THR A C 1
ATOM 843 O O . THR A 1 112 ? -20.269 13.376 13.578 1.00 65.94 112 THR A O 1
ATOM 846 N N . VAL A 1 113 ? -18.989 15.177 13.158 1.00 65.31 113 VAL A N 1
ATOM 847 C CA . VAL A 1 113 ? -17.723 14.607 13.618 1.00 65.31 113 VAL A CA 1
ATOM 848 C C . VAL A 1 113 ? -17.028 15.666 14.449 1.00 65.31 113 VAL A C 1
ATOM 850 O O . VAL A 1 113 ? -16.789 16.758 13.946 1.00 65.31 113 VAL A O 1
ATOM 853 N N . SER A 1 114 ? -16.672 15.352 15.686 1.00 62.50 114 SER A N 1
ATOM 854 C CA . SER A 1 114 ? -15.818 16.206 16.505 1.00 62.50 114 SER A CA 1
ATOM 855 C C . SER A 1 114 ? -14.655 15.417 17.083 1.00 62.50 114 SER A C 1
ATOM 857 O O . SER A 1 114 ? -14.767 14.216 17.334 1.00 62.50 114 SER A O 1
ATOM 859 N N . PHE A 1 115 ? -13.509 16.069 17.238 1.00 62.47 115 PHE A N 1
ATOM 860 C CA . PHE A 1 115 ? -12.338 15.482 17.875 1.00 62.47 115 PHE A CA 1
ATOM 861 C C . PHE A 1 115 ? -11.550 16.530 18.651 1.00 62.47 115 PHE A C 1
ATOM 863 O O . PHE A 1 115 ? -11.454 17.687 18.241 1.00 62.47 115 PHE A O 1
ATOM 870 N N . VAL A 1 116 ? -10.989 16.105 19.781 1.00 58.09 116 VAL A N 1
ATOM 871 C CA . VAL A 1 116 ? -10.163 16.950 20.648 1.00 58.09 116 VAL A CA 1
ATOM 872 C C . VAL A 1 116 ? -8.694 16.679 20.340 1.00 58.09 116 VAL A C 1
ATOM 874 O O . VAL A 1 116 ? -8.211 15.557 20.518 1.00 58.09 116 VAL A O 1
ATOM 877 N N . THR A 1 117 ? -7.989 17.694 19.839 1.00 45.12 117 THR A N 1
ATOM 878 C CA . THR A 1 117 ? -6.555 17.603 19.522 1.00 45.12 117 THR A CA 1
ATOM 879 C C . THR A 1 117 ? -5.691 17.946 20.732 1.00 45.12 117 THR A C 1
ATOM 881 O O . THR A 1 117 ? -6.175 18.475 21.734 1.00 45.12 117 THR A O 1
ATOM 884 N N . GLU A 1 118 ? -4.387 17.684 20.617 1.00 41.12 118 GLU A N 1
ATOM 885 C CA . GLU A 1 118 ? -3.391 18.033 21.633 1.00 41.12 118 GLU A CA 1
ATOM 886 C C . GLU A 1 118 ? -3.505 19.523 22.007 1.00 41.12 118 GLU A C 1
ATOM 888 O O . GLU A 1 118 ? -3.588 20.393 21.134 1.00 41.12 118 GLU A O 1
ATOM 893 N N . GLY A 1 119 ? -3.606 19.807 23.310 1.00 49.88 119 GLY A N 1
ATOM 894 C CA . GLY A 1 119 ? -3.883 21.149 23.838 1.00 49.88 119 GLY A CA 1
ATOM 895 C C . GLY A 1 119 ? -5.366 21.490 24.045 1.00 49.88 119 GLY A C 1
ATOM 896 O O . GLY A 1 119 ? -5.687 22.664 24.215 1.00 49.88 119 GLY A O 1
ATOM 897 N N . GLY A 1 120 ? -6.274 20.505 24.017 1.00 51.41 120 GLY A N 1
ATOM 898 C CA . GLY A 1 120 ? -7.682 20.680 24.410 1.00 51.41 120 GLY A CA 1
ATOM 899 C C . GLY A 1 120 ? -8.551 21.430 23.394 1.00 51.41 120 GLY A C 1
ATOM 900 O O . GLY A 1 120 ? -9.664 21.837 23.716 1.00 51.41 120 GLY A O 1
ATOM 901 N N . LYS A 1 121 ? -8.061 21.622 22.164 1.00 52.12 121 LYS A N 1
ATOM 902 C CA . LYS A 1 121 ? -8.809 22.303 21.099 1.00 52.12 121 LYS A CA 1
ATOM 903 C C . LYS A 1 121 ? -9.822 21.351 20.465 1.00 52.12 121 LYS A C 1
ATOM 905 O O . LYS A 1 121 ? -9.459 20.265 20.013 1.00 52.12 121 LYS A O 1
ATOM 910 N N . LEU A 1 122 ? -11.079 21.783 20.412 1.00 54.94 122 LEU A N 1
ATOM 911 C CA . LEU A 1 122 ? -12.170 21.064 19.766 1.00 54.94 122 LEU A CA 1
ATOM 912 C C . LEU A 1 122 ? -12.215 21.415 18.277 1.00 54.94 122 LEU A C 1
ATOM 914 O O . LEU A 1 122 ? -12.424 22.567 17.912 1.00 54.94 122 LEU A O 1
ATOM 918 N N . PHE A 1 123 ? -12.061 20.412 17.420 1.00 55.62 123 PHE A N 1
ATOM 919 C CA . PHE A 1 123 ? -12.348 20.524 15.993 1.00 55.62 123 PHE A CA 1
ATOM 920 C C . PHE A 1 123 ? -13.657 19.818 15.691 1.00 55.62 123 PHE A C 1
ATOM 922 O O . PHE A 1 123 ? -13.930 18.746 16.239 1.00 55.62 123 PHE A O 1
ATOM 929 N N . TRP A 1 124 ? -14.458 20.395 14.803 1.00 60.97 124 TRP A N 1
ATOM 930 C CA . TRP A 1 124 ? -15.762 19.851 14.472 1.00 60.97 124 TRP A CA 1
ATOM 931 C C . TRP A 1 124 ? -16.140 20.036 13.004 1.00 60.97 124 TRP A C 1
ATOM 933 O O . TRP A 1 124 ? -15.702 20.961 12.328 1.00 60.97 124 TRP A O 1
ATOM 943 N N . PHE A 1 125 ? -16.975 19.119 12.520 1.00 62.31 125 PHE A N 1
ATOM 944 C CA . PHE A 1 125 ? -17.534 19.091 11.177 1.00 62.31 125 PHE A CA 1
ATOM 945 C C . PHE A 1 125 ? -19.022 18.762 11.268 1.00 62.31 125 PHE A C 1
ATOM 947 O O . PHE A 1 125 ? -19.407 17.804 11.944 1.00 62.31 125 PHE A O 1
ATOM 954 N N . LEU A 1 126 ? -19.843 19.527 10.553 1.00 63.91 126 LEU A N 1
ATOM 955 C CA . LEU A 1 126 ? -21.263 19.264 10.346 1.00 63.91 126 LEU A CA 1
ATOM 956 C C . LEU A 1 126 ? -21.490 18.937 8.872 1.00 63.91 126 LEU A C 1
ATOM 958 O O . LEU A 1 126 ? -21.099 19.687 7.981 1.00 63.91 126 LEU A O 1
ATOM 962 N N . PHE A 1 127 ? -22.147 17.814 8.622 1.00 68.19 127 PHE A N 1
ATOM 963 C CA . PHE A 1 127 ? -22.562 17.389 7.296 1.00 68.19 127 PHE A CA 1
ATOM 964 C C . PHE A 1 127 ? -24.083 17.374 7.267 1.00 68.19 127 PHE A C 1
ATOM 966 O O . PHE A 1 127 ? -24.693 16.608 8.008 1.00 68.19 127 PHE A O 1
ATOM 973 N N . SER A 1 128 ? -24.701 18.173 6.407 1.00 73.94 128 SER A N 1
ATOM 974 C CA . SER A 1 128 ? -26.138 18.115 6.143 1.00 73.94 128 SER A CA 1
ATOM 975 C C . SER A 1 128 ? -26.391 17.520 4.760 1.00 73.94 128 SER A C 1
ATOM 977 O O . SER A 1 128 ? -25.609 17.680 3.817 1.00 73.94 128 SER A O 1
ATOM 979 N N . LYS A 1 129 ? -27.478 16.768 4.638 1.00 69.56 129 LYS A N 1
ATOM 980 C CA . LYS A 1 129 ? -27.922 16.208 3.368 1.00 69.56 129 LYS A CA 1
ATOM 981 C C . LYS A 1 129 ? -28.669 17.285 2.588 1.00 69.56 129 LYS A C 1
ATOM 983 O O . LYS A 1 129 ? -29.577 17.923 3.108 1.00 69.56 129 LYS A O 1
ATOM 988 N N . LEU A 1 130 ? -28.305 17.440 1.321 1.00 73.62 130 LEU A N 1
ATOM 989 C CA . LEU A 1 130 ? -28.999 18.340 0.407 1.00 73.62 130 LEU A CA 1
ATOM 990 C C . LEU A 1 130 ? -30.363 17.769 -0.018 1.00 73.62 130 LEU A C 1
ATOM 992 O O . LEU A 1 130 ? -30.579 16.554 -0.004 1.00 73.62 130 LEU A O 1
ATOM 996 N N . ASP A 1 131 ? -31.264 18.655 -0.439 1.00 76.81 131 ASP A N 1
ATOM 997 C CA . ASP A 1 131 ? -32.631 18.350 -0.888 1.00 76.81 131 ASP A CA 1
ATOM 998 C C . ASP A 1 131 ? -32.671 17.337 -2.040 1.00 76.81 131 ASP A C 1
ATOM 1000 O O . ASP A 1 131 ? -33.556 16.483 -2.118 1.00 76.81 131 ASP A O 1
ATOM 1004 N N . LYS A 1 132 ? -31.675 17.397 -2.922 1.00 68.38 132 LYS A N 1
ATOM 1005 C CA . LYS A 1 132 ? -31.511 16.468 -4.034 1.00 68.38 132 LYS A CA 1
ATOM 1006 C C . LYS A 1 132 ? -30.043 16.223 -4.337 1.00 68.38 132 LYS A C 1
ATOM 1008 O O . LYS A 1 132 ? -29.134 16.880 -3.835 1.00 68.38 132 LYS A O 1
ATOM 1013 N N . LYS A 1 133 ? -29.802 15.244 -5.202 1.00 64.19 133 LYS A N 1
ATOM 1014 C CA . LYS A 1 133 ? -28.464 14.942 -5.698 1.00 64.19 133 LYS A CA 1
ATOM 1015 C C . LYS A 1 133 ? -28.108 15.912 -6.824 1.00 64.19 133 LYS A C 1
ATOM 1017 O O . LYS A 1 133 ? -28.749 15.902 -7.871 1.00 64.19 133 LYS A O 1
ATOM 1022 N N . TYR A 1 134 ? -27.082 16.725 -6.605 1.00 59.97 134 TYR A N 1
ATOM 1023 C CA . TYR A 1 134 ? -26.587 17.691 -7.584 1.00 59.97 134 TYR A CA 1
ATOM 1024 C C . TYR A 1 134 ? -25.417 17.128 -8.398 1.00 59.97 134 TYR A C 1
ATOM 1026 O O . TYR A 1 134 ? -24.598 16.358 -7.886 1.00 59.97 134 TYR A O 1
ATOM 1034 N N . TYR A 1 135 ? -25.316 17.534 -9.666 1.00 53.12 135 TYR A N 1
ATOM 1035 C CA . TYR A 1 135 ? -24.288 17.070 -10.596 1.00 53.12 135 TYR A CA 1
ATOM 1036 C C . TYR A 1 135 ? -23.596 18.245 -11.298 1.00 53.12 135 TYR A C 1
ATOM 1038 O O . TYR A 1 135 ? -24.229 19.206 -11.716 1.00 53.12 135 TYR A O 1
ATOM 1046 N N . GLY A 1 136 ? -22.274 18.152 -11.465 1.00 65.69 136 GLY A N 1
ATOM 1047 C CA . GLY A 1 136 ? -21.498 19.058 -12.318 1.00 65.69 136 GLY A CA 1
ATOM 1048 C C . GLY A 1 136 ? -21.636 20.545 -11.975 1.00 65.69 136 GLY A C 1
ATOM 1049 O O . GLY A 1 136 ? -21.094 21.004 -10.973 1.00 65.69 136 GLY A O 1
ATOM 1050 N N . LYS A 1 137 ? -22.289 21.299 -12.864 1.00 58.03 137 LYS A N 1
ATOM 1051 C CA . LYS A 1 137 ? -22.472 22.757 -12.758 1.00 58.03 137 LYS A CA 1
ATOM 1052 C C . LYS A 1 137 ? -23.627 23.144 -11.834 1.00 58.03 137 LYS A C 1
ATOM 1054 O O . LYS A 1 137 ? -23.663 24.278 -11.378 1.00 58.03 137 LYS A O 1
ATOM 1059 N N . ASP A 1 138 ? -24.520 22.199 -11.548 1.00 61.66 138 ASP A N 1
ATOM 1060 C CA . ASP A 1 138 ? -25.717 22.426 -10.740 1.00 61.66 138 ASP A CA 1
ATOM 1061 C C . ASP A 1 138 ? -25.416 22.383 -9.240 1.00 61.66 138 ASP A C 1
ATOM 1063 O O . ASP A 1 138 ? -26.309 22.615 -8.433 1.00 61.66 138 ASP A O 1
ATOM 1067 N N . ILE A 1 139 ? -24.179 22.056 -8.843 1.00 59.94 139 ILE A N 1
ATOM 1068 C CA . ILE A 1 139 ? -23.820 21.977 -7.429 1.00 59.94 139 ILE A CA 1
ATOM 1069 C C . ILE A 1 139 ? -23.761 23.400 -6.848 1.00 59.94 139 ILE A C 1
ATOM 1071 O O . ILE A 1 139 ? -22.972 24.214 -7.344 1.00 59.94 139 ILE A O 1
ATOM 1075 N N . PRO A 1 140 ? -24.562 23.713 -5.811 1.00 65.06 140 PRO A N 1
ATOM 1076 C CA . PRO A 1 140 ? -24.597 25.049 -5.234 1.00 65.06 140 PRO A CA 1
ATOM 1077 C C . PRO A 1 140 ? -23.221 25.463 -4.707 1.00 65.06 140 PRO A C 1
ATOM 1079 O O . PRO A 1 140 ? -22.503 24.664 -4.098 1.00 65.06 140 PRO A O 1
ATOM 1082 N N . ARG A 1 141 ? -22.847 26.720 -4.953 1.00 63.88 141 ARG A N 1
ATOM 1083 C CA . ARG A 1 141 ? -21.664 27.340 -4.352 1.00 63.88 141 ARG A CA 1
ATOM 1084 C C . ARG A 1 141 ? -22.120 28.195 -3.186 1.00 63.88 141 ARG A C 1
ATOM 1086 O O . ARG A 1 141 ? -22.957 29.068 -3.381 1.00 63.88 141 ARG A O 1
ATOM 1093 N N . TYR A 1 142 ? -21.537 27.943 -2.025 1.00 64.44 142 TYR A N 1
ATOM 1094 C CA . TYR A 1 142 ? -21.847 28.644 -0.789 1.00 64.44 142 TYR A CA 1
ATOM 1095 C C . TYR A 1 142 ? -20.723 29.620 -0.461 1.00 64.44 142 TYR A C 1
ATOM 1097 O O . TYR A 1 142 ? -19.541 29.291 -0.612 1.00 64.44 142 TYR A O 1
ATOM 1105 N N . LYS A 1 143 ? -21.095 30.819 -0.036 1.00 70.94 143 LYS A N 1
ATOM 1106 C CA . LYS A 1 143 ? -20.204 31.767 0.622 1.00 70.94 143 LYS A CA 1
ATOM 1107 C C . LYS A 1 143 ? -20.090 31.416 2.115 1.00 70.94 143 LYS A C 1
ATOM 1109 O O . LYS A 1 143 ? -20.918 30.656 2.620 1.00 70.94 143 LYS A O 1
ATOM 1114 N N . PRO A 1 144 ? -19.080 31.939 2.831 1.00 59.69 144 PRO A N 1
ATOM 1115 C CA . PRO A 1 144 ? -18.955 31.727 4.273 1.00 59.69 144 PRO A CA 1
ATOM 1116 C C . PRO A 1 144 ? -20.226 32.092 5.054 1.00 59.69 144 PRO A C 1
ATOM 1118 O O . PRO A 1 144 ? -20.602 31.365 5.967 1.00 59.69 144 PRO A O 1
ATOM 1121 N N . GLU A 1 145 ? -20.929 33.147 4.639 1.00 67.31 145 GLU A N 1
ATOM 1122 C CA . GLU A 1 145 ? -22.162 33.614 5.285 1.00 67.31 145 GLU A CA 1
ATOM 1123 C C . GLU A 1 145 ? -23.323 32.617 5.108 1.00 67.31 145 GLU A C 1
ATOM 1125 O O . GLU A 1 145 ? -24.121 32.408 6.019 1.00 67.31 145 GLU A O 1
ATOM 1130 N N . ASP A 1 146 ? -23.380 31.926 3.963 1.00 68.81 146 ASP A N 1
ATOM 1131 C CA . ASP A 1 146 ? -24.395 30.896 3.708 1.00 68.81 146 ASP A CA 1
ATOM 1132 C C . ASP A 1 146 ? -24.190 29.671 4.620 1.00 68.81 146 ASP A C 1
ATOM 1134 O O . ASP A 1 146 ? -25.140 28.960 4.948 1.00 68.81 146 ASP A O 1
ATOM 1138 N N . ALA A 1 147 ? -22.943 29.405 5.025 1.00 63.34 147 ALA A N 1
ATOM 1139 C CA . ALA A 1 147 ? -22.601 28.301 5.915 1.00 63.34 147 ALA A CA 1
ATOM 1140 C C . ALA A 1 147 ? -23.035 28.575 7.362 1.00 63.34 147 ALA A C 1
ATOM 1142 O O . ALA A 1 147 ? -23.494 27.660 8.045 1.00 63.34 147 ALA A O 1
ATOM 1143 N N . GLU A 1 148 ? -22.917 29.827 7.804 1.00 66.25 148 GLU A N 1
ATOM 1144 C CA . GLU A 1 148 ? -23.390 30.286 9.110 1.00 66.25 148 GLU A CA 1
ATOM 1145 C C . GLU A 1 148 ? -24.915 30.159 9.192 1.00 66.25 148 GLU A C 1
ATOM 1147 O O . GLU A 1 148 ? -25.418 29.430 10.049 1.00 66.25 148 GLU A O 1
ATOM 1152 N N . GLN A 1 149 ? -25.634 30.696 8.199 1.00 70.69 149 GLN A N 1
ATOM 1153 C CA . GLN A 1 149 ? -27.093 30.589 8.108 1.00 70.69 149 GLN A CA 1
ATOM 1154 C C . GLN A 1 149 ? -27.578 29.130 8.028 1.00 70.69 149 GLN A C 1
ATOM 1156 O O . GLN A 1 149 ? -28.540 28.743 8.691 1.00 70.69 149 GLN A O 1
ATOM 1161 N N . ALA A 1 150 ? -26.908 28.282 7.240 1.00 68.00 150 ALA A N 1
ATOM 1162 C CA . ALA A 1 150 ? -27.264 26.866 7.138 1.00 68.00 150 ALA A CA 1
ATOM 1163 C C . ALA A 1 150 ? -27.024 26.097 8.447 1.00 68.00 150 ALA A C 1
ATOM 1165 O O . ALA A 1 150 ? -27.659 25.066 8.679 1.00 68.00 150 ALA A O 1
ATOM 1166 N N . SER A 1 151 ? -26.111 26.578 9.294 1.00 68.00 151 SER A N 1
ATOM 1167 C CA . SER A 1 151 ? -25.780 25.938 10.562 1.00 68.00 151 SER A CA 1
ATOM 1168 C C . SER A 1 151 ? -26.738 26.276 11.705 1.00 68.00 151 SER A C 1
ATOM 1170 O O . SER A 1 151 ? -26.875 25.458 12.613 1.00 68.00 151 SER A O 1
ATOM 1172 N N . GLU A 1 152 ? -27.465 27.398 11.630 1.00 76.06 152 GLU A N 1
ATOM 1173 C CA . GLU A 1 152 ? -28.455 27.820 12.639 1.00 76.06 152 GLU A CA 1
ATOM 1174 C C . GLU A 1 152 ? -29.501 26.734 12.919 1.00 76.06 152 GLU A C 1
ATOM 1176 O O . GLU A 1 152 ? -29.844 26.454 14.070 1.00 76.06 152 GLU A O 1
ATOM 1181 N N . ALA A 1 153 ? -29.946 26.036 11.867 1.00 75.06 153 ALA A N 1
ATOM 1182 C CA . ALA A 1 153 ? -30.896 24.927 11.965 1.00 75.06 153 ALA A CA 1
ATOM 1183 C C . ALA A 1 153 ? -30.394 23.764 12.845 1.00 75.06 153 ALA A C 1
ATOM 1185 O O . ALA A 1 153 ? -31.180 22.915 13.269 1.00 75.06 153 ALA A O 1
ATOM 1186 N N . PHE A 1 154 ? -29.091 23.723 13.124 1.00 73.81 154 PHE A N 1
ATOM 1187 C CA . PHE A 1 154 ? -28.416 22.668 13.859 1.00 73.81 154 PHE A CA 1
ATOM 1188 C C . PHE A 1 154 ? -27.883 23.126 15.223 1.00 73.81 154 PHE A C 1
ATOM 1190 O O . PHE A 1 154 ? -27.325 22.308 15.938 1.00 73.81 154 PHE A O 1
ATOM 1197 N N . PHE A 1 155 ? -28.091 24.374 15.656 1.00 74.56 155 PHE A N 1
ATOM 1198 C CA . PHE A 1 155 ? -27.531 24.895 16.918 1.00 74.56 155 PHE A CA 1
ATOM 1199 C C . PHE A 1 155 ? -27.906 24.081 18.160 1.00 74.56 155 PHE A C 1
ATOM 1201 O O . PHE A 1 155 ? -27.077 23.855 19.042 1.00 74.56 155 PHE A O 1
ATOM 1208 N N . ASN A 1 156 ? -29.128 23.553 18.182 1.00 76.56 156 ASN A N 1
ATOM 1209 C CA . ASN A 1 156 ? -29.641 22.755 19.291 1.00 76.56 156 ASN A CA 1
ATOM 1210 C C . ASN A 1 156 ? -29.282 21.261 19.225 1.00 76.56 156 ASN A C 1
ATOM 1212 O O . ASN A 1 156 ? -29.754 20.500 20.072 1.00 76.56 156 ASN A O 1
ATOM 1216 N N . ILE A 1 157 ? -28.483 20.812 18.249 1.00 77.00 157 ILE A N 1
ATOM 1217 C CA . ILE A 1 157 ? -28.053 19.410 18.214 1.00 77.00 157 ILE A CA 1
ATOM 1218 C C . ILE A 1 157 ? -26.918 19.176 19.209 1.00 77.00 157 ILE A C 1
ATOM 1220 O O . ILE A 1 157 ? -25.975 19.962 19.317 1.00 77.00 157 ILE A O 1
ATOM 1224 N N . ASN A 1 158 ? -26.984 18.037 19.886 1.00 66.75 158 ASN A N 1
ATOM 1225 C CA . ASN A 1 158 ? -25.909 17.566 20.745 1.00 66.75 158 ASN A CA 1
ATOM 1226 C C . ASN A 1 158 ? -24.777 17.002 19.874 1.00 66.75 158 ASN A C 1
ATOM 1228 O O . ASN A 1 158 ? -24.961 16.019 19.147 1.00 66.75 158 ASN A O 1
ATOM 1232 N N . MET A 1 159 ? -23.608 17.643 19.923 1.00 55.59 159 MET A N 1
ATOM 1233 C CA . MET A 1 159 ? -22.390 17.150 19.272 1.00 55.59 159 MET A CA 1
ATOM 1234 C C . MET A 1 159 ? -21.661 16.137 20.149 1.00 55.59 159 MET A C 1
ATOM 1236 O O . MET A 1 159 ? -21.074 15.180 19.645 1.00 55.59 159 MET A O 1
ATOM 1240 N N . THR A 1 160 ? -21.730 16.355 21.458 1.00 56.91 160 THR A N 1
ATOM 1241 C CA . THR A 1 160 ? -21.371 15.402 22.504 1.00 56.91 160 THR A CA 1
ATOM 1242 C C . THR A 1 160 ? -22.521 15.336 23.507 1.00 56.91 160 THR A C 1
ATOM 1244 O O . THR A 1 160 ? -23.547 15.992 23.343 1.00 56.91 160 THR A O 1
ATOM 1247 N N . ASP A 1 161 ? -22.351 14.558 24.566 1.00 53.06 161 ASP A N 1
ATOM 1248 C CA . ASP A 1 161 ? -23.337 14.424 25.639 1.00 53.06 161 ASP A CA 1
ATOM 1249 C C . ASP A 1 161 ? -23.638 15.718 26.390 1.00 53.06 161 ASP A C 1
ATOM 1251 O O . ASP A 1 161 ? -24.690 15.839 27.016 1.00 53.06 161 ASP A O 1
ATOM 1255 N N . THR A 1 162 ? -22.688 16.646 26.365 1.00 51.94 162 THR A N 1
ATOM 1256 C CA . THR A 1 162 ? -22.692 17.859 27.181 1.00 51.94 162 THR A CA 1
ATOM 1257 C C . THR A 1 162 ? -22.524 19.128 26.361 1.00 51.94 162 THR A C 1
ATOM 1259 O O . THR A 1 162 ? -22.815 20.192 26.888 1.00 51.94 162 THR A O 1
ATOM 1262 N N . ILE A 1 163 ? -22.063 19.026 25.108 1.00 60.19 163 ILE A N 1
ATOM 1263 C CA . ILE A 1 163 ? -21.769 20.172 24.244 1.00 60.19 163 ILE A CA 1
ATOM 1264 C C . ILE A 1 163 ? -22.766 20.206 23.093 1.00 60.19 163 ILE A C 1
ATOM 1266 O O . ILE A 1 163 ? -22.826 19.289 22.255 1.00 60.19 163 ILE A O 1
ATOM 1270 N N . LYS A 1 164 ? -23.519 21.302 23.027 1.00 67.81 164 LYS A N 1
ATOM 1271 C CA . LYS A 1 164 ? -24.348 21.629 21.867 1.00 67.81 164 LYS A CA 1
ATOM 1272 C C . LYS A 1 164 ? -23.509 22.220 20.742 1.00 67.81 164 LYS A C 1
ATOM 1274 O O . LYS A 1 164 ? -22.437 22.778 20.965 1.00 67.81 164 LYS A O 1
ATOM 1279 N N . TYR A 1 165 ? -24.012 22.122 19.518 1.00 66.12 165 TYR A N 1
ATOM 1280 C CA . TYR A 1 165 ? -23.341 22.700 18.356 1.00 66.12 165 TYR A CA 1
ATOM 1281 C C . TYR A 1 165 ? -23.073 24.201 18.518 1.00 66.12 165 TYR A C 1
ATOM 1283 O O . TYR A 1 165 ? -21.972 24.659 18.226 1.00 66.12 165 TYR A O 1
ATOM 1291 N N . GLU A 1 166 ? -24.039 24.945 19.058 1.00 68.44 166 GLU A N 1
ATOM 1292 C CA . GLU A 1 166 ? -23.897 26.374 19.362 1.00 68.44 166 GLU A CA 1
ATOM 1293 C C . GLU A 1 166 ? -22.678 26.663 20.260 1.00 68.44 166 GLU A C 1
ATOM 1295 O O . GLU A 1 166 ? -21.841 27.507 19.937 1.00 68.44 166 GLU A O 1
ATOM 1300 N N . GLU A 1 167 ? -22.506 25.881 21.326 1.00 57.28 167 GLU A N 1
ATOM 1301 C CA . GLU A 1 167 ? -21.432 26.037 22.316 1.00 57.28 167 GLU A CA 1
ATOM 1302 C C . GLU A 1 167 ? -20.044 25.695 21.745 1.00 57.28 167 GLU A C 1
ATOM 1304 O O . GLU A 1 167 ? -19.054 26.343 22.082 1.00 57.28 167 GLU A O 1
ATOM 1309 N N . GLY A 1 168 ? -19.956 24.709 20.844 1.00 55.00 168 GLY A N 1
ATOM 1310 C CA . GLY A 1 168 ? -18.713 24.365 20.142 1.00 55.00 168 GLY A CA 1
ATOM 1311 C C . GLY A 1 168 ? -18.362 25.317 18.993 1.00 55.00 16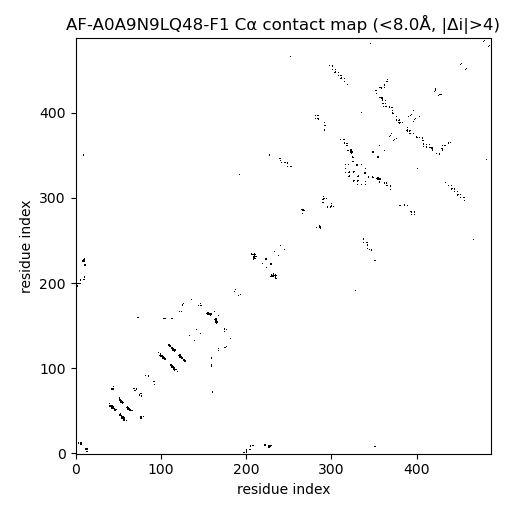8 GLY A C 1
ATOM 1312 O O . GLY A 1 168 ? -17.192 25.445 18.631 1.00 55.00 168 GLY A O 1
ATOM 1313 N N . SER A 1 169 ? -19.353 26.007 18.423 1.00 52.53 169 SER A N 1
ATOM 1314 C CA . SER A 1 169 ? -19.155 26.895 17.274 1.00 52.53 169 SER A CA 1
ATOM 1315 C C . SER A 1 169 ? -18.504 28.236 17.639 1.00 52.53 169 SER A C 1
ATOM 1317 O O . SER A 1 169 ? -17.778 28.795 16.828 1.00 52.53 169 SER A O 1
ATOM 1319 N N . GLY A 1 170 ? -18.648 28.724 18.876 1.00 44.75 170 GLY A N 1
ATOM 1320 C CA . GLY A 1 170 ? -18.134 30.039 19.296 1.00 44.75 170 GLY A CA 1
ATOM 1321 C C . GLY A 1 170 ? -16.605 30.171 19.414 1.00 44.75 170 GLY A C 1
ATOM 1322 O O . GLY A 1 170 ? -16.098 31.275 19.613 1.00 44.75 170 GLY A O 1
ATOM 1323 N N . SER A 1 171 ? -15.844 29.080 19.283 1.00 41.88 171 SER A N 1
ATOM 1324 C CA . SER A 1 171 ? -14.377 29.083 19.381 1.00 41.88 171 SER A CA 1
ATOM 1325 C C . SER A 1 171 ? -13.742 28.854 18.003 1.00 41.88 171 SER A C 1
ATOM 1327 O O . SER A 1 171 ? -13.520 27.728 17.584 1.00 41.88 171 SER A O 1
ATOM 1329 N N . ASN A 1 172 ? -13.447 29.949 17.289 1.00 39.97 172 ASN A N 1
ATOM 1330 C CA . ASN A 1 172 ? -12.843 29.976 15.944 1.00 39.97 172 ASN A CA 1
ATOM 1331 C C . ASN A 1 172 ? -13.570 29.100 14.902 1.00 39.97 172 ASN A C 1
ATOM 1333 O O . ASN A 1 172 ? -13.109 28.021 14.528 1.00 39.97 172 ASN A O 1
ATOM 1337 N N . VAL A 1 173 ? -14.684 29.616 14.377 1.00 36.66 173 VAL A N 1
ATOM 1338 C CA . VAL A 1 173 ? -15.430 29.007 13.268 1.00 36.66 173 VAL A CA 1
ATOM 1339 C C . VAL A 1 173 ? -14.552 28.932 12.015 1.00 36.66 173 VAL A C 1
ATOM 1341 O O . VAL A 1 173 ? -14.246 29.942 11.384 1.00 36.66 173 VAL A O 1
ATOM 1344 N N . GLN A 1 174 ? -14.201 27.718 11.601 1.00 36.03 174 GLN A N 1
ATOM 1345 C CA . GLN A 1 174 ? -13.774 27.440 10.233 1.00 36.03 174 GLN A CA 1
ATOM 1346 C C . GLN A 1 174 ? -14.690 26.356 9.667 1.00 36.03 174 GLN A C 1
ATOM 1348 O O . GLN A 1 174 ? -14.400 25.162 9.717 1.00 36.03 174 GLN A O 1
ATOM 1353 N N . CYS A 1 175 ? -15.852 26.777 9.165 1.00 35.34 175 CYS A N 1
ATOM 1354 C CA . CYS A 1 175 ? -16.769 25.876 8.483 1.00 35.34 175 CYS A CA 1
ATOM 1355 C C . CYS A 1 175 ? -16.167 25.476 7.130 1.00 35.34 175 CYS A C 1
ATOM 1357 O O . CYS A 1 175 ? -16.083 26.279 6.200 1.00 35.34 175 CYS A O 1
ATOM 1359 N N . PHE A 1 176 ? -15.748 24.219 7.009 1.00 36.12 176 PHE A N 1
ATOM 1360 C CA . PHE A 1 176 ? -15.446 23.614 5.720 1.00 36.12 176 PHE A CA 1
ATOM 1361 C C . PHE A 1 176 ? -16.691 22.886 5.224 1.00 36.12 176 PHE A C 1
ATOM 1363 O O . PHE A 1 176 ? -16.900 21.711 5.530 1.00 36.12 176 PHE A O 1
ATOM 1370 N N . ILE A 1 177 ? -17.495 23.552 4.391 1.00 37.25 177 ILE A N 1
ATOM 1371 C CA . ILE A 1 177 ? -18.396 22.828 3.491 1.00 37.25 177 ILE A CA 1
ATOM 1372 C C . ILE A 1 177 ? -17.489 22.053 2.536 1.00 37.25 177 ILE A C 1
ATOM 1374 O O . ILE A 1 177 ? -16.921 22.611 1.594 1.00 37.25 177 ILE A O 1
ATOM 1378 N N . CYS A 1 178 ? -17.276 20.768 2.822 1.00 34.34 178 CYS A N 1
ATOM 1379 C CA . CYS A 1 178 ? -16.388 19.934 2.031 1.00 34.34 178 CYS A CA 1
ATOM 1380 C C . CYS A 1 178 ? -17.045 19.644 0.678 1.00 34.34 178 CYS A C 1
ATOM 1382 O O . CYS A 1 178 ? -17.790 18.683 0.493 1.00 34.34 178 CYS A O 1
ATOM 1384 N N . HIS A 1 179 ? -16.774 20.519 -0.283 1.00 38.62 179 HIS A N 1
ATOM 1385 C CA . HIS A 1 179 ? -17.060 20.284 -1.681 1.00 38.62 179 HIS A CA 1
ATOM 1386 C C . HIS A 1 179 ? -15.889 19.496 -2.263 1.00 38.62 179 HIS A C 1
ATOM 1388 O O . HIS A 1 179 ? -14.791 20.032 -2.426 1.00 38.62 179 HIS A O 1
ATOM 1394 N N . VAL A 1 180 ? -16.096 18.219 -2.591 1.00 32.78 180 VAL A N 1
ATOM 1395 C CA . VAL A 1 180 ? -15.105 17.471 -3.376 1.00 32.78 180 VAL A CA 1
ATOM 1396 C C . VAL A 1 180 ? -15.051 18.119 -4.763 1.00 32.78 180 VAL A C 1
ATOM 1398 O O . VAL A 1 180 ? -15.942 17.918 -5.592 1.00 32.78 180 VAL A O 1
ATOM 1401 N N . SER A 1 181 ? -14.049 18.974 -4.978 1.00 32.22 181 SER A N 1
ATOM 1402 C CA . SER A 1 181 ? -13.882 19.758 -6.201 1.00 32.22 181 SER A CA 1
ATOM 1403 C C . SER A 1 181 ? -13.661 18.853 -7.421 1.00 32.22 181 SER A C 1
ATOM 1405 O O . SER A 1 181 ? -13.115 17.751 -7.327 1.00 32.22 181 SER A O 1
ATOM 1407 N N . ASN A 1 182 ? -14.102 19.314 -8.596 1.00 38.03 182 ASN A N 1
ATOM 1408 C CA . ASN A 1 182 ? -14.190 18.487 -9.806 1.00 38.03 182 ASN A CA 1
ATOM 1409 C C . ASN A 1 182 ? -12.838 17.945 -10.320 1.00 38.03 182 ASN A C 1
ATOM 1411 O O . ASN A 1 182 ? -12.825 16.886 -10.932 1.00 38.03 182 ASN A O 1
ATOM 1415 N N . VAL A 1 183 ? -11.699 18.580 -10.019 1.00 36.84 183 VAL A N 1
ATOM 1416 C CA . VAL A 1 183 ? -10.373 18.057 -10.423 1.00 36.84 183 VAL A CA 1
ATOM 1417 C C . VAL A 1 183 ? -10.004 16.798 -9.626 1.00 36.84 183 VAL A C 1
ATOM 1419 O O . VAL A 1 183 ? -9.408 15.862 -10.157 1.00 36.84 183 VAL A O 1
ATOM 1422 N N . LEU A 1 184 ? -10.430 16.731 -8.362 1.00 34.56 184 LEU A N 1
ATOM 1423 C CA . LEU A 1 184 ? -10.278 15.546 -7.523 1.00 34.56 184 LEU A CA 1
ATOM 1424 C C . LEU A 1 184 ? -11.287 14.452 -7.871 1.00 34.56 184 LEU A C 1
ATOM 1426 O O . LEU A 1 184 ? -10.987 13.305 -7.574 1.00 34.56 184 LEU A O 1
ATOM 1430 N N . LYS A 1 185 ? -12.430 14.762 -8.507 1.00 37.75 185 LYS A N 1
ATOM 1431 C CA . LYS A 1 185 ? -13.445 13.773 -8.925 1.00 37.75 185 LYS A CA 1
ATOM 1432 C C . LYS A 1 185 ? -13.000 12.898 -10.087 1.00 37.75 185 LYS A C 1
ATOM 1434 O O . LYS A 1 185 ? -13.317 11.719 -10.060 1.00 37.75 185 LYS A O 1
ATOM 1439 N N . ASP A 1 186 ? -12.270 13.425 -11.065 1.00 41.38 186 ASP A N 1
ATOM 1440 C CA . ASP A 1 186 ? -11.793 12.594 -12.181 1.00 41.38 186 ASP A CA 1
ATOM 1441 C C . ASP A 1 186 ? -10.658 11.674 -11.716 1.00 41.38 186 ASP A C 1
ATOM 1443 O O . ASP A 1 186 ? -10.646 10.483 -12.027 1.00 41.38 186 ASP A O 1
ATOM 1447 N N . PHE A 1 187 ? -9.766 12.179 -10.856 1.00 41.94 187 PHE A N 1
ATOM 1448 C CA . PHE A 1 187 ? -8.762 11.352 -10.189 1.00 41.94 187 PHE A CA 1
ATOM 1449 C C . PHE A 1 187 ? -9.401 10.338 -9.220 1.00 41.94 187 PHE A C 1
ATOM 1451 O O . PHE A 1 187 ? -9.124 9.145 -9.305 1.00 41.94 187 PHE A O 1
ATOM 1458 N N . HIS A 1 188 ? -10.321 10.756 -8.343 1.00 42.22 188 HIS A N 1
ATOM 1459 C CA . HIS A 1 188 ? -11.008 9.845 -7.421 1.00 42.22 188 HIS A CA 1
ATOM 1460 C C . HIS A 1 188 ? -11.921 8.855 -8.139 1.00 42.22 188 HIS A C 1
ATOM 1462 O O . HIS A 1 188 ? -11.978 7.700 -7.750 1.00 42.22 188 HIS A O 1
ATOM 1468 N N . GLY A 1 189 ? -12.654 9.267 -9.164 1.00 41.69 189 GLY A N 1
ATOM 1469 C CA . GLY A 1 189 ? -13.611 8.433 -9.888 1.00 41.69 189 GLY A CA 1
ATOM 1470 C C . GLY A 1 189 ? -12.924 7.361 -10.726 1.00 41.69 189 GLY A C 1
ATOM 1471 O O . GLY A 1 189 ? -13.346 6.209 -10.706 1.00 41.69 189 GLY A O 1
ATOM 1472 N N . ILE A 1 190 ? -11.837 7.726 -11.415 1.00 47.44 190 ILE A N 1
ATOM 1473 C CA . ILE A 1 190 ? -11.113 6.819 -12.315 1.00 47.44 190 ILE A CA 1
ATOM 1474 C C . ILE A 1 190 ? -10.052 6.004 -11.560 1.00 47.44 190 ILE A C 1
ATOM 1476 O O . ILE A 1 190 ? -9.885 4.822 -11.851 1.00 47.44 190 ILE A O 1
ATOM 1480 N N . TYR A 1 191 ? -9.352 6.597 -10.582 1.00 49.94 191 TYR A N 1
ATOM 1481 C CA . TYR A 1 191 ? -8.237 5.940 -9.886 1.00 49.94 191 TYR A CA 1
ATOM 1482 C C . TYR A 1 191 ? -8.573 5.474 -8.459 1.00 49.94 191 TYR A C 1
ATOM 1484 O O . TYR A 1 191 ? -8.193 4.362 -8.096 1.00 49.94 191 TYR A O 1
ATOM 1492 N N . ALA A 1 192 ? -9.302 6.252 -7.648 1.00 49.28 192 ALA A N 1
ATOM 1493 C CA . ALA A 1 192 ? -9.549 5.895 -6.238 1.00 49.28 192 ALA A CA 1
ATOM 1494 C C . ALA A 1 192 ? -10.779 4.993 -6.019 1.00 49.28 192 ALA A C 1
ATOM 1496 O O . ALA A 1 192 ? -10.742 4.090 -5.193 1.00 49.28 192 ALA A O 1
ATOM 1497 N N . THR A 1 193 ? -11.863 5.199 -6.766 1.00 49.94 193 THR A N 1
ATOM 1498 C CA . THR A 1 193 ? -13.174 4.556 -6.560 1.00 49.94 193 THR A CA 1
ATOM 1499 C C . THR A 1 193 ? -13.155 3.055 -6.861 1.00 49.94 193 THR A C 1
ATOM 1501 O O . THR A 1 193 ? -13.675 2.300 -6.040 1.00 49.94 193 THR A O 1
ATOM 1504 N N . PRO A 1 194 ? -12.506 2.571 -7.943 1.00 55.16 194 PRO A N 1
ATOM 1505 C CA . PRO A 1 194 ? -12.360 1.132 -8.182 1.00 55.16 194 PRO A CA 1
ATOM 1506 C C . PRO A 1 194 ? -11.567 0.418 -7.078 1.00 55.16 194 PRO A C 1
ATOM 1508 O O . PRO A 1 194 ? -11.738 -0.779 -6.878 1.00 55.16 194 PRO A O 1
ATOM 1511 N N . ASN A 1 195 ? -10.723 1.156 -6.349 1.00 58.03 195 ASN A N 1
ATOM 1512 C CA . ASN A 1 195 ? -9.793 0.620 -5.352 1.00 58.03 195 ASN A CA 1
ATOM 1513 C C . ASN A 1 195 ? -10.180 0.986 -3.910 1.00 58.03 195 ASN A C 1
ATOM 1515 O O . ASN A 1 195 ? -9.502 0.588 -2.966 1.00 58.03 195 ASN A O 1
ATOM 1519 N N . LEU A 1 196 ? -11.294 1.700 -3.715 1.00 58.47 196 LEU A N 1
ATOM 1520 C CA . LEU A 1 196 ? -11.766 2.157 -2.406 1.00 58.47 196 LEU A CA 1
ATOM 1521 C C . LEU A 1 196 ? -12.034 0.981 -1.454 1.00 58.47 196 LEU A C 1
ATOM 1523 O O . LEU A 1 196 ? -11.828 1.096 -0.248 1.00 58.47 196 LEU A O 1
ATOM 1527 N N . GLY A 1 197 ? -12.444 -0.169 -1.997 1.00 62.16 197 GLY A N 1
ATOM 1528 C CA . GLY A 1 197 ? -12.612 -1.406 -1.234 1.00 62.16 197 GLY A CA 1
ATOM 1529 C C . GLY A 1 197 ? -11.306 -1.900 -0.605 1.00 62.16 197 GLY A C 1
ATOM 1530 O O . GLY A 1 197 ? -11.288 -2.266 0.566 1.00 62.16 197 GLY A O 1
ATOM 1531 N N . ASP A 1 198 ? -10.197 -1.854 -1.341 1.00 66.19 198 ASP A N 1
ATOM 1532 C CA . ASP A 1 198 ? -8.890 -2.280 -0.830 1.00 66.19 198 ASP A CA 1
ATOM 1533 C C . ASP A 1 198 ? -8.353 -1.287 0.218 1.00 66.19 198 ASP A C 1
ATOM 1535 O O . ASP A 1 198 ? -7.801 -1.693 1.237 1.00 66.19 198 ASP A O 1
ATOM 1539 N N . LEU A 1 199 ? -8.595 0.013 0.026 1.00 65.69 199 LEU A N 1
ATOM 1540 C CA . LEU A 1 199 ? -8.210 1.052 0.991 1.00 65.69 199 LEU A CA 1
ATOM 1541 C C . LEU A 1 199 ? -8.970 0.938 2.305 1.00 65.69 199 LEU A C 1
ATOM 1543 O O . LEU A 1 199 ? -8.378 0.971 3.378 1.00 65.69 199 LEU A O 1
ATOM 1547 N N . THR A 1 200 ? -10.287 0.781 2.211 1.00 64.56 200 THR A N 1
ATOM 1548 C CA . THR A 1 200 ? -11.143 0.607 3.388 1.00 64.56 200 THR A CA 1
ATOM 1549 C C . THR A 1 200 ? -10.814 -0.690 4.121 1.00 64.56 200 THR A C 1
ATOM 1551 O O . THR A 1 200 ? -10.796 -0.694 5.346 1.00 64.56 200 THR A O 1
ATOM 1554 N N . THR A 1 201 ? -10.467 -1.759 3.397 1.00 70.44 201 THR A N 1
ATOM 1555 C CA . THR A 1 201 ? -9.945 -3.004 3.986 1.00 70.44 201 THR A CA 1
ATOM 1556 C C . THR A 1 201 ? -8.652 -2.757 4.754 1.00 70.44 201 THR A C 1
ATOM 1558 O O . THR A 1 201 ? -8.557 -3.142 5.916 1.00 70.44 201 THR A O 1
ATOM 1561 N N . GLY A 1 202 ? -7.675 -2.088 4.134 1.00 72.94 202 GLY A N 1
ATOM 1562 C CA . GLY A 1 202 ? -6.389 -1.781 4.762 1.00 72.94 202 GLY A CA 1
ATOM 1563 C C . GLY A 1 202 ? -6.533 -0.943 6.034 1.00 72.94 202 GLY A C 1
ATOM 1564 O O . GLY A 1 202 ? -5.930 -1.271 7.051 1.00 72.94 202 GLY A O 1
ATOM 1565 N N . GLU A 1 203 ? -7.385 0.083 6.008 1.00 72.75 203 GLU A N 1
ATOM 1566 C CA . GLU A 1 203 ? -7.706 0.910 7.181 1.00 72.75 203 GLU A CA 1
ATOM 1567 C C . GLU A 1 203 ? -8.329 0.091 8.322 1.00 72.75 203 GLU A C 1
ATOM 1569 O O . GLU A 1 203 ? -7.871 0.166 9.460 1.00 72.75 203 GLU A O 1
ATOM 1574 N N . GLN A 1 204 ? -9.331 -0.746 8.028 1.00 71.50 204 GLN A N 1
ATOM 1575 C CA . GLN A 1 204 ? -9.961 -1.603 9.043 1.00 71.50 204 GLN A CA 1
ATOM 1576 C C . GLN A 1 204 ? -8.964 -2.601 9.645 1.00 71.50 204 GLN A C 1
ATOM 1578 O O . GLN A 1 204 ? -8.889 -2.761 10.862 1.00 71.50 204 GLN A O 1
ATOM 1583 N N . CYS A 1 205 ? -8.139 -3.221 8.804 1.00 77.44 205 CYS A N 1
ATOM 1584 C CA . CYS A 1 205 ? -7.051 -4.091 9.230 1.00 77.44 205 CYS A CA 1
ATOM 1585 C C . CYS A 1 205 ? -6.058 -3.357 10.153 1.00 77.44 205 CYS A C 1
ATOM 1587 O O . CYS A 1 205 ? -5.731 -3.864 11.227 1.00 77.44 205 CYS A O 1
ATOM 1589 N N . ASN A 1 206 ? -5.637 -2.141 9.793 1.00 76.75 206 ASN A N 1
ATOM 1590 C CA . ASN A 1 206 ? -4.714 -1.325 10.590 1.00 76.75 206 ASN A CA 1
ATOM 1591 C C . ASN A 1 206 ? -5.289 -0.889 11.944 1.00 76.75 206 ASN A C 1
ATOM 1593 O O . ASN A 1 206 ? -4.539 -0.772 12.916 1.00 76.75 206 ASN A O 1
ATOM 1597 N N . LEU A 1 207 ? -6.600 -0.658 12.024 1.00 74.50 207 LEU A N 1
ATOM 1598 C CA . LEU A 1 207 ? -7.290 -0.381 13.285 1.00 74.50 207 LEU A CA 1
ATOM 1599 C C . LEU A 1 207 ? -7.283 -1.600 14.218 1.00 74.50 207 LEU A C 1
ATOM 1601 O O . LEU A 1 207 ? -7.171 -1.444 15.430 1.00 74.50 207 LEU A O 1
ATOM 1605 N N . MET A 1 208 ? -7.386 -2.812 13.665 1.00 78.12 208 MET A N 1
ATOM 1606 C CA . MET A 1 208 ? -7.569 -4.040 14.447 1.00 78.12 208 MET A CA 1
ATOM 1607 C C . MET A 1 208 ? -6.261 -4.765 14.803 1.00 78.12 208 MET A C 1
ATOM 1609 O O . MET A 1 208 ? -6.185 -5.385 15.862 1.00 78.12 208 MET A O 1
ATOM 1613 N N . VAL A 1 209 ? -5.221 -4.691 13.963 1.00 81.31 209 VAL A N 1
ATOM 1614 C CA . VAL A 1 209 ? -3.959 -5.450 14.140 1.00 81.31 209 VAL A CA 1
ATOM 1615 C C . VAL A 1 209 ? -3.231 -5.145 15.454 1.00 81.31 209 VAL A C 1
ATOM 1617 O O . VAL A 1 209 ? -2.561 -6.012 16.015 1.00 81.31 209 VAL A O 1
ATOM 1620 N N . GLY A 1 210 ? -3.377 -3.916 15.948 1.00 76.06 210 GLY A N 1
ATOM 1621 C CA . GLY A 1 210 ? -2.761 -3.427 17.179 1.00 76.06 210 GLY A CA 1
ATOM 1622 C C . GLY A 1 210 ? -3.765 -3.154 18.294 1.00 76.06 210 GLY A C 1
ATOM 1623 O O . GLY A 1 210 ? -3.438 -2.384 19.194 1.00 76.06 210 GLY A O 1
ATOM 1624 N N . ALA A 1 211 ? -4.976 -3.719 18.209 1.00 78.69 211 ALA A N 1
ATOM 1625 C CA . ALA A 1 211 ? -6.019 -3.524 19.209 1.00 78.69 211 ALA A CA 1
ATOM 1626 C C . ALA A 1 211 ? -5.554 -3.968 20.603 1.00 78.69 211 ALA A C 1
ATOM 1628 O O . ALA A 1 211 ? -4.758 -4.907 20.732 1.00 78.69 211 ALA A O 1
ATOM 1629 N N . GLU A 1 212 ? -6.070 -3.297 21.635 1.00 75.62 212 GLU A N 1
ATOM 1630 C CA . GLU A 1 212 ? -5.717 -3.618 23.013 1.00 75.62 212 GLU A CA 1
ATOM 1631 C C . GLU A 1 212 ? -6.110 -5.044 23.373 1.00 75.62 212 GLU A C 1
ATOM 1633 O O . GLU A 1 212 ? -7.190 -5.528 23.018 1.00 75.62 212 GLU A O 1
ATOM 1638 N N . ARG A 1 213 ? -5.206 -5.721 24.084 1.00 75.06 213 ARG A N 1
ATOM 1639 C CA . ARG A 1 213 ? -5.467 -7.065 24.586 1.00 75.06 213 ARG A CA 1
ATOM 1640 C C . ARG A 1 213 ? -5.956 -6.994 26.018 1.00 75.06 213 ARG A C 1
ATOM 1642 O O . ARG A 1 213 ? -5.578 -6.125 26.795 1.00 75.06 213 ARG A O 1
ATOM 1649 N N . VAL A 1 214 ? -6.725 -8.002 26.378 1.00 75.19 214 VAL A N 1
ATOM 1650 C CA . VAL A 1 214 ? -7.124 -8.247 27.753 1.00 75.19 214 VAL A CA 1
ATOM 1651 C C . VAL A 1 214 ? -6.125 -9.240 28.346 1.00 75.19 214 VAL A C 1
ATOM 1653 O O . VAL A 1 214 ? -6.160 -10.415 27.995 1.00 75.19 214 VAL A O 1
ATOM 1656 N N . ASP A 1 215 ? -5.212 -8.774 29.207 1.00 70.62 215 ASP A N 1
ATOM 1657 C CA . ASP A 1 215 ? -4.050 -9.553 29.683 1.00 70.62 215 ASP A CA 1
ATOM 1658 C C . ASP A 1 215 ? -4.404 -10.885 30.366 1.00 70.62 215 ASP A C 1
ATOM 1660 O O . ASP A 1 215 ? -3.601 -11.817 30.352 1.00 70.62 215 ASP A O 1
ATOM 1664 N N . PHE A 1 216 ? -5.598 -10.993 30.956 1.00 76.06 216 PHE A N 1
ATOM 1665 C CA . PHE A 1 216 ? -6.034 -12.210 31.645 1.00 76.06 216 PHE A CA 1
ATOM 1666 C C . PHE A 1 216 ? -6.570 -13.297 30.701 1.00 76.06 216 PHE A C 1
ATOM 1668 O O . PHE A 1 216 ? -6.784 -14.428 31.141 1.00 76.06 216 PHE A O 1
ATOM 1675 N N . LEU A 1 217 ? -6.811 -12.978 29.424 1.00 75.00 217 LEU A N 1
ATOM 1676 C CA . LEU A 1 217 ? -7.273 -13.944 28.431 1.00 75.00 217 LEU A CA 1
ATOM 1677 C C . LEU A 1 217 ? -6.102 -14.434 27.572 1.00 75.00 217 LEU A C 1
ATOM 1679 O O . LEU A 1 217 ? -5.265 -13.634 27.148 1.00 75.00 217 LEU A O 1
ATOM 1683 N N . PRO A 1 218 ? -6.038 -15.742 27.264 1.00 80.75 218 PRO A N 1
ATOM 1684 C CA . PRO A 1 218 ? -5.035 -16.253 26.345 1.00 80.75 218 PRO A CA 1
ATOM 1685 C C . PRO A 1 218 ? -5.226 -15.642 24.954 1.00 80.75 218 PRO A C 1
ATOM 1687 O O . PRO A 1 218 ? -6.352 -15.425 24.498 1.00 80.75 218 PRO A O 1
ATOM 1690 N N . MET A 1 219 ? -4.112 -15.403 24.258 1.00 80.25 219 MET A N 1
ATOM 1691 C CA . MET A 1 219 ? -4.153 -14.903 22.887 1.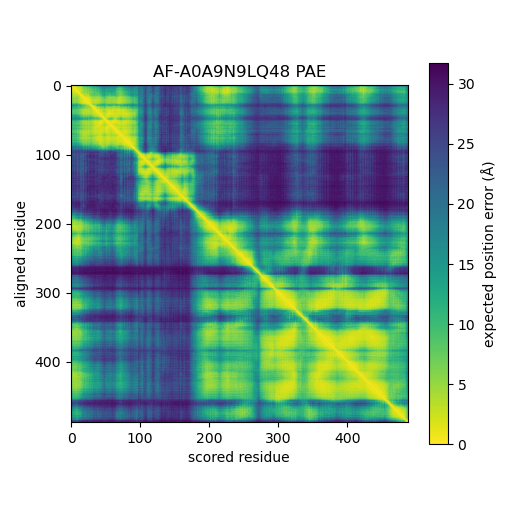00 80.25 219 MET A CA 1
ATOM 1692 C C . MET A 1 219 ? -4.869 -15.911 21.983 1.00 80.25 219 MET A C 1
ATOM 1694 O O . MET A 1 219 ? -4.484 -17.084 21.958 1.00 80.25 219 MET A O 1
ATOM 1698 N N . PRO A 1 220 ? -5.874 -15.478 21.208 1.00 81.12 220 PRO A N 1
ATOM 1699 C CA . PRO A 1 220 ? -6.524 -16.368 20.267 1.00 81.12 220 PRO A CA 1
ATOM 1700 C C . PRO A 1 220 ? -5.535 -16.823 19.190 1.00 81.12 220 PRO A C 1
ATOM 1702 O O . PRO A 1 220 ? -5.011 -16.000 18.447 1.00 81.12 220 PRO A O 1
ATOM 1705 N N . GLU A 1 221 ? -5.312 -18.129 19.048 1.00 85.50 221 GLU A N 1
ATOM 1706 C CA . GLU A 1 221 ? -4.323 -18.679 18.106 1.00 85.50 221 GLU A CA 1
ATOM 1707 C C . GLU A 1 221 ? -4.517 -18.155 16.672 1.00 85.50 221 GLU A C 1
ATOM 1709 O O . GLU A 1 221 ? -3.561 -17.754 16.008 1.00 85.50 221 GLU A O 1
ATOM 1714 N N . LYS A 1 222 ? -5.778 -18.025 16.238 1.00 84.88 222 LYS A N 1
ATOM 1715 C CA . LYS A 1 222 ? -6.138 -17.492 14.917 1.00 84.88 222 LYS A CA 1
ATOM 1716 C C . LYS A 1 222 ? -5.611 -16.080 14.649 1.00 84.88 222 LYS A C 1
ATOM 1718 O O . LYS A 1 222 ? -5.307 -15.785 13.498 1.00 84.88 222 LYS A O 1
ATOM 1723 N N . SER A 1 223 ? -5.492 -15.215 15.665 1.00 83.56 223 SER A N 1
ATOM 1724 C CA . SER A 1 223 ? -4.965 -13.853 15.467 1.00 83.56 223 SER A CA 1
ATOM 1725 C C . SER A 1 223 ? -3.449 -13.828 15.274 1.00 83.56 223 SER A C 1
ATOM 1727 O O . SER A 1 223 ? -2.919 -12.840 14.774 1.00 83.56 223 SER A O 1
ATOM 1729 N N . LEU A 1 224 ? -2.745 -14.899 15.652 1.00 83.94 224 LEU A N 1
ATOM 1730 C CA . LEU A 1 224 ? -1.295 -15.034 15.505 1.00 83.94 224 LEU A CA 1
ATOM 1731 C C . LEU A 1 224 ? -0.906 -15.759 14.213 1.00 83.94 224 LEU A C 1
ATOM 1733 O O . LEU A 1 224 ? 0.179 -15.531 13.686 1.00 83.94 224 LEU A O 1
ATOM 1737 N N . THR A 1 225 ? -1.777 -16.632 13.702 1.00 83.25 225 THR A N 1
ATOM 1738 C CA . THR A 1 225 ? -1.526 -17.424 12.487 1.00 83.25 225 THR A CA 1
ATOM 1739 C C . THR A 1 225 ? -2.084 -16.790 11.213 1.00 83.25 225 THR A C 1
ATOM 1741 O O . THR A 1 225 ? -1.847 -17.306 10.122 1.00 83.25 225 THR A O 1
ATOM 1744 N N . ALA A 1 226 ? -2.867 -15.715 11.330 1.00 83.50 226 ALA A N 1
ATOM 1745 C CA . ALA A 1 226 ? -3.394 -14.991 10.180 1.00 83.50 226 ALA A CA 1
ATOM 1746 C C . ALA A 1 226 ? -2.276 -14.305 9.378 1.00 83.50 226 ALA A C 1
ATOM 1748 O O . ALA A 1 226 ? -1.153 -14.128 9.853 1.00 83.50 226 ALA A O 1
ATOM 1749 N N . THR A 1 227 ? -2.581 -13.891 8.145 1.00 81.06 227 THR A N 1
ATOM 1750 C CA . THR A 1 227 ? -1.569 -13.270 7.273 1.00 81.06 227 THR A CA 1
ATOM 1751 C C . THR A 1 227 ? -1.082 -11.910 7.769 1.00 81.06 227 THR A C 1
ATOM 1753 O O . THR A 1 227 ? -0.000 -11.477 7.376 1.00 81.06 227 THR A O 1
ATOM 1756 N N . MET A 1 228 ? -1.846 -11.262 8.647 1.00 82.81 228 MET A N 1
ATOM 1757 C CA . MET A 1 228 ? -1.448 -10.068 9.374 1.00 82.81 228 MET A CA 1
ATOM 1758 C C . MET A 1 228 ? -1.585 -10.330 10.886 1.00 82.81 228 MET A C 1
ATOM 1760 O O . MET A 1 228 ? -2.639 -10.061 11.468 1.00 82.81 228 MET A O 1
ATOM 1764 N N . PRO A 1 229 ? -0.545 -10.895 11.526 1.00 83.50 229 PRO A N 1
ATOM 1765 C CA . PRO A 1 229 ? -0.618 -11.319 12.917 1.00 83.50 229 PRO A CA 1
ATOM 1766 C C . PRO A 1 229 ? -0.749 -10.127 13.867 1.00 83.50 229 PRO A C 1
ATOM 1768 O O . PRO A 1 229 ? -0.150 -9.070 13.645 1.00 83.50 229 PRO A O 1
ATOM 1771 N N . TRP A 1 230 ? -1.497 -10.321 14.955 1.00 84.38 230 TRP A N 1
ATOM 1772 C CA . TRP A 1 230 ? -1.657 -9.312 16.000 1.00 84.38 230 TRP A CA 1
ATOM 1773 C C . TRP A 1 230 ? -0.302 -8.894 16.582 1.00 84.38 230 TRP A C 1
ATOM 1775 O O . TRP A 1 230 ? 0.541 -9.732 16.914 1.00 84.38 230 TRP A O 1
ATOM 1785 N N . SER A 1 231 ? -0.094 -7.584 16.727 1.00 81.31 231 SER A N 1
ATOM 1786 C CA . SER A 1 231 ? 1.115 -7.037 17.335 1.00 81.31 231 SER A CA 1
ATOM 1787 C C . SER A 1 231 ? 0.905 -5.606 17.816 1.00 81.31 231 SER A C 1
ATOM 1789 O O . SER A 1 231 ? 0.534 -4.713 17.059 1.00 81.31 231 SER A O 1
ATOM 1791 N N . GLN A 1 232 ? 1.274 -5.346 19.070 1.00 78.31 232 GLN A N 1
ATOM 1792 C CA . GLN A 1 232 ? 1.297 -3.995 19.636 1.00 78.31 232 GLN A CA 1
ATOM 1793 C C . GLN A 1 232 ? 2.386 -3.093 19.038 1.00 78.31 232 GLN A C 1
ATOM 1795 O O . GLN A 1 232 ? 2.468 -1.930 19.413 1.00 78.31 232 GLN A O 1
ATOM 1800 N N . LYS A 1 233 ? 3.235 -3.564 18.123 1.00 75.38 233 LYS A N 1
ATOM 1801 C CA . LYS A 1 233 ? 4.242 -2.708 17.467 1.00 75.38 233 LYS A CA 1
ATOM 1802 C C . LYS A 1 233 ? 3.733 -2.055 16.183 1.00 75.38 233 LYS A C 1
ATOM 1804 O O . LYS A 1 233 ? 4.432 -1.221 15.625 1.00 75.38 233 LYS A O 1
ATOM 1809 N N . VAL A 1 234 ? 2.543 -2.432 15.723 1.00 75.19 234 VAL A N 1
ATOM 1810 C CA . VAL A 1 234 ? 1.971 -2.024 14.433 1.00 75.19 234 VAL A CA 1
ATOM 1811 C C . VAL A 1 234 ? 0.537 -1.521 14.621 1.00 75.19 234 VAL A C 1
ATOM 1813 O O . VAL A 1 234 ? -0.073 -1.750 15.667 1.00 75.19 234 VAL A O 1
ATOM 1816 N N . GLY A 1 235 ? 0.008 -0.814 13.623 1.00 72.38 235 GLY A N 1
ATOM 1817 C CA . GLY A 1 235 ? -1.341 -0.241 13.643 1.00 72.38 235 GLY A CA 1
ATOM 1818 C C . GLY A 1 235 ? -1.356 1.282 13.779 1.00 72.38 235 GLY A C 1
ATOM 1819 O O . GLY A 1 235 ? -0.346 1.962 13.578 1.00 72.38 235 GLY A O 1
ATOM 1820 N N . VAL A 1 236 ? -2.531 1.832 14.082 1.00 70.75 236 VAL A N 1
ATOM 1821 C CA . VAL A 1 236 ? -2.749 3.286 14.131 1.00 70.75 236 VAL A CA 1
ATOM 1822 C C . VAL A 1 236 ? -1.814 3.962 15.141 1.00 70.75 236 VAL A C 1
ATOM 1824 O O . VAL A 1 236 ? -1.627 3.488 16.258 1.00 70.75 236 VAL A O 1
ATOM 1827 N N . GLY A 1 237 ? -1.194 5.068 14.718 1.00 70.12 237 GLY A N 1
ATOM 1828 C CA . GLY A 1 237 ? -0.242 5.840 15.525 1.00 70.12 237 GLY A CA 1
ATOM 1829 C C . GLY A 1 237 ? 1.181 5.271 15.575 1.00 70.12 237 GLY A C 1
ATOM 1830 O O . GLY A 1 237 ? 2.072 5.936 16.092 1.00 70.12 237 GLY A O 1
ATOM 1831 N N . LYS A 1 238 ? 1.425 4.082 15.007 1.00 73.94 238 LYS A N 1
ATOM 1832 C CA . LYS A 1 238 ? 2.742 3.411 14.987 1.00 73.94 238 LYS A CA 1
ATOM 1833 C C . LYS A 1 238 ? 3.390 3.436 13.599 1.00 73.94 238 LYS A C 1
ATOM 1835 O O . LYS A 1 238 ? 4.200 2.575 13.273 1.00 73.94 238 LYS A O 1
ATOM 1840 N N . GLN A 1 239 ? 2.992 4.410 12.784 1.00 73.50 239 GLN A N 1
ATOM 1841 C CA . GLN A 1 239 ? 3.456 4.568 11.410 1.00 73.50 239 GLN A CA 1
ATOM 1842 C C . GLN A 1 239 ? 4.862 5.169 11.355 1.00 73.50 239 GLN A C 1
ATOM 1844 O O . GLN A 1 239 ? 5.258 5.949 12.226 1.00 73.50 239 GLN A O 1
ATOM 1849 N N . GLU A 1 240 ? 5.612 4.843 10.307 1.00 72.50 240 GLU A N 1
ATOM 1850 C CA . GLU A 1 240 ? 6.935 5.427 10.094 1.00 72.50 240 GLU A CA 1
ATOM 1851 C C . GLU A 1 240 ? 6.855 6.937 9.826 1.00 72.50 240 GLU A C 1
ATOM 1853 O O . GLU A 1 240 ? 6.011 7.438 9.075 1.00 72.50 240 GLU A O 1
ATOM 1858 N N . ASN A 1 241 ? 7.808 7.690 10.382 1.00 75.06 241 ASN A N 1
ATOM 1859 C CA . ASN A 1 241 ? 7.914 9.111 10.084 1.00 75.06 241 ASN A CA 1
ATOM 1860 C C . ASN A 1 241 ? 8.436 9.319 8.651 1.00 75.06 241 ASN A C 1
ATOM 1862 O O . ASN A 1 241 ? 9.627 9.175 8.361 1.00 75.06 241 ASN A O 1
ATOM 1866 N N . LYS A 1 242 ? 7.531 9.731 7.759 1.00 71.81 242 LYS A N 1
ATOM 1867 C CA . LYS A 1 242 ? 7.821 9.986 6.340 1.00 71.81 242 LYS A CA 1
ATOM 1868 C C . LYS A 1 242 ? 8.893 11.061 6.132 1.00 71.81 242 LYS A C 1
ATOM 1870 O O . LYS A 1 242 ? 9.677 10.952 5.193 1.00 71.81 242 LYS A O 1
ATOM 1875 N N . CYS A 1 243 ? 8.976 12.070 7.000 1.00 72.06 243 CYS A N 1
ATOM 1876 C CA . CYS A 1 243 ? 10.007 13.110 6.916 1.00 72.06 243 CYS A CA 1
ATOM 1877 C C . CYS A 1 243 ? 11.393 12.559 7.269 1.00 72.06 243 CYS A C 1
ATOM 1879 O O . CYS A 1 243 ? 12.371 12.864 6.590 1.00 72.06 243 CYS A O 1
ATOM 1881 N N . LEU A 1 244 ? 11.474 11.695 8.285 1.00 73.50 244 LEU A N 1
ATOM 1882 C CA . LEU A 1 244 ? 12.724 11.029 8.652 1.00 73.50 244 LEU A CA 1
ATOM 1883 C C . LEU A 1 244 ? 13.204 10.097 7.527 1.00 73.50 244 LEU A C 1
ATOM 1885 O O . LEU A 1 244 ? 14.382 10.091 7.176 1.00 73.50 244 LEU A O 1
ATOM 1889 N N . ARG A 1 245 ? 12.277 9.376 6.884 1.00 70.56 245 ARG A N 1
ATOM 1890 C CA . ARG A 1 245 ? 12.575 8.557 5.699 1.00 70.56 245 ARG A CA 1
ATOM 1891 C C . ARG A 1 245 ? 13.065 9.404 4.516 1.00 70.56 245 ARG A C 1
ATOM 1893 O O . ARG A 1 245 ? 14.014 9.011 3.841 1.00 70.56 245 ARG A O 1
ATOM 1900 N N . ALA A 1 246 ? 12.481 10.588 4.296 1.00 69.50 246 ALA A N 1
ATOM 1901 C CA . ALA A 1 246 ? 12.957 11.539 3.284 1.00 69.50 246 ALA A CA 1
ATOM 1902 C C . ALA A 1 246 ? 14.404 11.980 3.541 1.00 69.50 246 ALA A C 1
ATOM 1904 O O . ALA A 1 246 ? 15.197 12.076 2.605 1.00 69.50 246 ALA A O 1
ATOM 1905 N N . PHE A 1 247 ? 14.758 12.209 4.808 1.00 75.25 247 PHE A N 1
ATOM 1906 C CA . PHE A 1 247 ? 16.107 12.600 5.202 1.00 75.25 247 PHE A CA 1
ATOM 1907 C C . PHE A 1 247 ? 17.145 11.515 4.872 1.00 75.25 247 PHE A C 1
ATOM 1909 O O . PHE A 1 247 ? 18.180 11.823 4.285 1.00 75.25 247 PHE A O 1
ATOM 1916 N N . TYR A 1 248 ? 16.851 10.236 5.140 1.00 69.56 248 TYR A N 1
ATOM 1917 C CA . TYR A 1 248 ? 17.738 9.127 4.752 1.00 69.56 248 TYR A CA 1
ATOM 1918 C C . TYR A 1 248 ? 17.879 8.951 3.230 1.00 69.56 248 TYR A C 1
ATOM 1920 O O . TYR A 1 248 ? 18.880 8.415 2.765 1.00 69.56 248 TYR A O 1
ATOM 1928 N N . ALA A 1 249 ? 16.916 9.421 2.432 1.00 66.19 249 ALA A N 1
ATOM 1929 C CA . ALA A 1 249 ? 17.005 9.401 0.970 1.00 66.19 249 ALA A CA 1
ATOM 1930 C C . ALA A 1 249 ? 17.819 10.579 0.388 1.00 66.19 249 ALA A C 1
ATOM 1932 O O . ALA A 1 249 ? 18.238 10.526 -0.774 1.00 66.19 249 ALA A O 1
ATOM 1933 N N . LEU A 1 250 ? 18.072 11.626 1.183 1.00 70.62 250 LEU A N 1
ATOM 1934 C CA . LEU A 1 250 ? 18.760 12.851 0.763 1.00 70.62 250 LEU A CA 1
ATOM 1935 C C . LEU A 1 250 ? 20.160 12.604 0.166 1.00 70.62 250 LEU A C 1
ATOM 1937 O O . LEU A 1 250 ? 20.455 13.203 -0.867 1.00 70.62 250 LEU A O 1
ATOM 1941 N N . PRO A 1 251 ? 21.018 11.712 0.707 1.00 72.44 251 PRO A N 1
ATOM 1942 C CA . PRO A 1 251 ? 22.338 11.456 0.125 1.00 72.44 251 PRO A CA 1
ATOM 1943 C C . PRO A 1 251 ? 22.267 10.934 -1.313 1.00 72.44 251 PRO A C 1
ATOM 1945 O O . PRO A 1 251 ? 23.086 11.306 -2.148 1.00 72.44 251 PRO A O 1
ATOM 1948 N N . VAL A 1 252 ? 21.255 10.124 -1.636 1.00 64.31 252 VAL A N 1
ATOM 1949 C CA . VAL A 1 252 ? 21.065 9.588 -2.993 1.00 64.31 252 VAL A CA 1
ATOM 1950 C C . VAL A 1 252 ? 20.616 10.697 -3.951 1.00 64.31 252 VAL A C 1
ATOM 1952 O O . VAL A 1 252 ? 21.103 10.771 -5.077 1.00 64.31 252 VAL A O 1
ATOM 1955 N N . LEU A 1 253 ? 19.745 11.598 -3.484 1.00 64.31 253 LEU A N 1
ATOM 1956 C CA . LEU A 1 253 ? 19.316 12.791 -4.222 1.00 64.31 253 LEU A CA 1
ATOM 1957 C C . LEU A 1 253 ? 20.471 13.775 -4.461 1.00 64.31 253 LEU A C 1
ATOM 1959 O O . LEU A 1 253 ? 20.605 14.309 -5.561 1.00 64.31 253 LEU A O 1
ATOM 1963 N N . LEU A 1 254 ? 21.328 13.985 -3.460 1.00 67.12 254 LEU A N 1
ATOM 1964 C CA . LEU A 1 254 ? 22.502 14.855 -3.557 1.00 67.12 254 LEU A CA 1
ATOM 1965 C C . LEU A 1 254 ? 23.554 14.285 -4.511 1.00 67.12 254 LEU A C 1
ATOM 1967 O O . LEU A 1 254 ? 24.089 15.032 -5.324 1.00 67.12 254 LEU A O 1
ATOM 1971 N N . LEU A 1 255 ? 23.803 12.971 -4.481 1.00 62.75 255 LEU A N 1
ATOM 1972 C CA . LEU A 1 255 ? 24.683 12.300 -5.446 1.00 62.75 255 LEU A CA 1
ATOM 1973 C C . LEU A 1 255 ? 24.162 12.428 -6.882 1.00 62.75 255 LEU A C 1
ATOM 1975 O O . LEU A 1 255 ? 24.944 12.604 -7.813 1.00 62.75 255 LEU A O 1
ATOM 1979 N N . ALA A 1 256 ? 22.844 12.376 -7.068 1.00 56.88 256 ALA A N 1
ATOM 1980 C CA . ALA A 1 256 ? 22.217 12.549 -8.373 1.00 56.88 256 ALA A CA 1
ATOM 1981 C C . ALA A 1 256 ? 22.289 13.988 -8.879 1.00 56.88 256 ALA A C 1
ATOM 1983 O O . ALA A 1 256 ? 22.569 14.214 -10.054 1.00 56.88 256 ALA A O 1
ATOM 1984 N N . HIS A 1 257 ? 22.064 14.955 -7.988 1.00 59.59 257 HIS A N 1
ATOM 1985 C CA . HIS A 1 257 ? 22.236 16.367 -8.292 1.00 59.59 257 HIS A CA 1
ATOM 1986 C C . HIS A 1 257 ? 23.694 16.669 -8.652 1.00 59.59 257 HIS A C 1
ATOM 1988 O O . HIS A 1 257 ? 23.945 17.257 -9.696 1.00 59.59 257 HIS A O 1
ATOM 1994 N N . PHE A 1 258 ? 24.647 16.166 -7.864 1.00 59.28 258 PHE A N 1
ATOM 1995 C CA . PHE A 1 258 ? 26.077 16.286 -8.137 1.00 59.28 258 PHE A CA 1
ATOM 1996 C C . PHE A 1 258 ? 26.461 15.662 -9.487 1.00 59.28 258 PHE A C 1
ATOM 1998 O O . PHE A 1 258 ? 27.190 16.269 -10.265 1.00 59.28 258 PHE A O 1
ATOM 2005 N N . ALA A 1 259 ? 25.940 14.478 -9.818 1.00 53.16 259 ALA A N 1
ATOM 2006 C CA . ALA A 1 259 ? 26.165 13.865 -11.128 1.00 53.16 259 ALA A CA 1
ATOM 2007 C C . ALA A 1 259 ? 25.560 14.689 -12.284 1.00 53.16 259 ALA A C 1
ATOM 2009 O O . ALA A 1 259 ? 26.111 14.701 -13.381 1.00 53.16 259 ALA A O 1
ATOM 2010 N N . ALA A 1 260 ? 24.443 15.384 -12.050 1.00 51.75 260 ALA A N 1
ATOM 2011 C CA . ALA A 1 260 ? 23.806 16.240 -13.046 1.00 51.75 260 ALA A CA 1
ATOM 2012 C C . ALA A 1 260 ? 24.544 17.574 -13.251 1.00 51.75 260 ALA A C 1
ATOM 2014 O O . ALA A 1 260 ? 24.568 18.077 -14.369 1.00 51.75 260 ALA A O 1
ATOM 2015 N N . THR A 1 261 ? 25.148 18.141 -12.202 1.00 52.31 261 THR A N 1
ATOM 2016 C CA . THR A 1 261 ? 25.841 19.440 -12.263 1.00 52.31 261 THR A CA 1
ATOM 2017 C C . THR A 1 261 ? 27.286 19.357 -12.749 1.00 52.31 261 THR A C 1
ATOM 2019 O O . THR A 1 261 ? 27.812 20.374 -13.172 1.00 52.31 261 THR A O 1
ATOM 2022 N N . ASN A 1 262 ? 27.930 18.185 -12.688 1.00 49.72 262 ASN A N 1
ATOM 2023 C CA . ASN A 1 262 ? 29.336 18.000 -13.087 1.00 49.72 262 ASN A CA 1
ATOM 2024 C C . ASN A 1 262 ? 29.517 17.335 -14.471 1.00 49.72 262 ASN A C 1
ATOM 2026 O O . ASN A 1 262 ? 30.624 16.930 -14.817 1.00 49.72 262 ASN A O 1
ATOM 2030 N N . ASN A 1 263 ? 28.450 17.180 -15.263 1.00 50.88 263 ASN A N 1
ATOM 2031 C CA . ASN A 1 263 ? 28.553 16.735 -16.657 1.00 50.88 263 ASN A CA 1
ATOM 2032 C C . ASN A 1 263 ? 28.707 17.958 -17.578 1.00 50.88 263 ASN A C 1
ATOM 2034 O O . ASN A 1 263 ? 27.719 18.494 -18.077 1.00 50.88 263 ASN A O 1
ATOM 2038 N N . ASP A 1 264 ? 29.949 18.379 -17.822 1.00 41.38 264 ASP A N 1
ATOM 2039 C CA . ASP A 1 264 ? 30.294 19.558 -18.640 1.00 41.38 264 ASP A CA 1
ATOM 2040 C C . ASP A 1 264 ? 30.127 19.363 -20.169 1.00 41.38 264 ASP A C 1
ATOM 2042 O O . ASP A 1 264 ? 30.435 20.252 -20.960 1.00 41.38 264 ASP A O 1
ATOM 2046 N N . THR A 1 265 ? 29.608 18.225 -20.638 1.00 45.00 265 THR A N 1
ATOM 2047 C CA . THR A 1 265 ? 29.497 17.880 -22.072 1.00 45.00 265 THR A CA 1
ATOM 2048 C C . THR A 1 265 ? 28.131 18.206 -22.692 1.00 45.00 265 THR A C 1
ATOM 2050 O O . THR A 1 265 ? 27.546 17.399 -23.416 1.00 45.00 265 THR A O 1
ATOM 2053 N N . MET A 1 266 ? 27.596 19.408 -22.455 1.00 39.16 266 MET A N 1
ATOM 2054 C CA . MET A 1 266 ? 26.376 19.874 -23.136 1.00 39.16 266 MET A CA 1
ATOM 2055 C C . MET A 1 266 ? 26.696 20.918 -24.211 1.00 39.16 266 MET A C 1
ATOM 2057 O O . MET A 1 266 ? 26.824 22.106 -23.932 1.00 39.16 266 MET A O 1
ATOM 2061 N N . LEU A 1 267 ? 26.785 20.476 -25.469 1.00 40.12 267 LEU A N 1
ATOM 2062 C CA . LEU A 1 267 ? 26.842 21.368 -26.631 1.00 40.12 267 LEU A CA 1
ATOM 2063 C C . LEU A 1 267 ? 25.484 22.064 -26.839 1.00 40.12 267 LEU A C 1
ATOM 2065 O O . LEU A 1 267 ? 24.456 21.412 -27.055 1.00 40.12 267 LEU A O 1
ATOM 2069 N N . ASP A 1 268 ? 25.507 23.397 -26.787 1.00 36.81 268 ASP A N 1
ATOM 2070 C CA . ASP A 1 268 ? 24.353 24.283 -26.964 1.00 36.81 268 ASP A CA 1
ATOM 2071 C C . ASP A 1 268 ? 23.976 24.368 -28.457 1.00 36.81 268 ASP A C 1
ATOM 2073 O O . ASP A 1 268 ? 24.500 25.174 -29.228 1.00 36.81 268 ASP A O 1
ATOM 2077 N N . LEU A 1 269 ? 23.088 23.478 -28.908 1.00 37.44 269 LEU A N 1
ATOM 2078 C CA . LEU A 1 269 ? 22.548 23.508 -30.269 1.00 37.44 269 LEU A CA 1
ATOM 2079 C C . LEU A 1 269 ? 21.488 24.609 -30.390 1.00 37.44 269 LEU A C 1
ATOM 2081 O O . LEU A 1 269 ? 20.305 24.400 -30.115 1.00 37.44 269 LEU A O 1
ATOM 2085 N N . LYS A 1 270 ? 21.903 25.789 -30.865 1.00 36.38 270 LYS A N 1
ATOM 2086 C CA . LYS A 1 270 ? 20.985 26.836 -31.340 1.00 36.38 270 LYS A CA 1
ATOM 2087 C C . LYS A 1 270 ? 20.343 26.415 -32.664 1.00 36.38 270 LYS A C 1
ATOM 2089 O O . LYS A 1 270 ? 20.799 26.794 -33.737 1.00 36.38 270 LYS A O 1
ATOM 2094 N N . VAL A 1 271 ? 19.251 25.659 -32.584 1.00 37.78 271 VAL A N 1
ATOM 2095 C CA . VAL A 1 271 ? 18.313 25.465 -33.699 1.00 37.78 271 VAL A CA 1
ATOM 2096 C C . VAL A 1 271 ? 17.023 26.199 -33.347 1.00 37.78 271 VAL A C 1
ATOM 2098 O O . VAL A 1 271 ? 16.363 25.881 -32.358 1.00 37.78 271 VAL A O 1
ATOM 2101 N N . SER A 1 272 ? 16.696 27.240 -34.113 1.00 37.66 272 SER A N 1
ATOM 2102 C CA . SER A 1 272 ? 15.545 28.110 -33.865 1.00 37.66 272 SER A CA 1
ATOM 2103 C C . SER A 1 272 ? 14.225 27.426 -34.234 1.00 37.66 272 SER A C 1
ATOM 2105 O O . SER A 1 272 ? 14.016 27.094 -35.399 1.00 37.66 272 SER A O 1
ATOM 2107 N N . GLY A 1 273 ? 13.315 27.294 -33.262 1.00 44.44 273 GLY A N 1
ATOM 2108 C CA . GLY A 1 273 ? 11.912 26.931 -33.497 1.00 44.44 273 GLY A CA 1
ATOM 2109 C C . GLY A 1 273 ? 11.269 26.117 -32.365 1.00 44.44 273 GLY A C 1
ATOM 2110 O O . GLY A 1 273 ? 11.594 24.953 -32.193 1.00 44.44 273 GLY A O 1
ATOM 2111 N N . TYR A 1 274 ? 10.299 26.736 -31.675 1.00 45.47 274 TYR A N 1
ATOM 2112 C CA . TYR A 1 274 ? 9.249 26.163 -30.803 1.00 45.47 274 TYR A CA 1
ATOM 2113 C C . TYR A 1 274 ? 9.605 25.538 -29.430 1.00 45.47 274 TYR A C 1
ATOM 2115 O O . TYR A 1 274 ? 10.059 24.413 -29.358 1.00 45.47 274 TYR A O 1
ATOM 2123 N N . GLY A 1 275 ? 9.167 26.184 -28.331 1.00 58.94 275 GLY A N 1
ATOM 2124 C CA . GLY A 1 275 ? 8.668 25.537 -27.092 1.00 58.94 275 GLY A CA 1
ATOM 2125 C C . GLY A 1 275 ? 9.655 25.119 -25.977 1.00 58.94 275 GLY A C 1
ATOM 2126 O O . GLY A 1 275 ? 10.814 24.793 -26.211 1.00 58.94 275 GLY A O 1
ATOM 2127 N N . TRP A 1 276 ? 9.161 25.065 -24.727 1.00 54.12 276 TRP A N 1
ATOM 2128 C CA . TRP A 1 276 ? 9.905 24.588 -23.541 1.00 54.12 276 TRP A CA 1
ATOM 2129 C C . TRP A 1 276 ? 10.189 23.074 -23.576 1.00 54.12 276 TRP A C 1
ATOM 2131 O O . TRP A 1 276 ? 11.257 22.633 -23.159 1.00 54.12 276 TRP A O 1
ATOM 2141 N N . LEU A 1 277 ? 9.262 22.280 -24.125 1.00 51.00 277 LEU A N 1
ATOM 2142 C CA . LEU A 1 277 ? 9.394 20.825 -24.260 1.00 51.00 277 LEU A CA 1
ATOM 2143 C C . LEU A 1 277 ? 10.478 20.437 -25.278 1.00 51.00 277 LEU A C 1
ATOM 2145 O O . LEU A 1 277 ? 11.247 19.508 -25.043 1.00 51.00 277 LEU A O 1
ATOM 2149 N N . TYR A 1 278 ? 10.578 21.182 -26.380 1.00 56.78 278 TYR A N 1
ATOM 2150 C CA . TYR A 1 278 ? 11.650 21.019 -27.363 1.00 56.78 278 TYR A CA 1
ATOM 2151 C C . TYR A 1 278 ? 13.014 21.329 -26.755 1.00 56.78 278 TYR A C 1
ATOM 2153 O O . TYR A 1 278 ? 13.960 20.597 -27.009 1.00 56.78 278 TYR A O 1
ATOM 2161 N N . LYS A 1 279 ? 13.114 22.357 -25.900 1.00 56.53 279 LYS A N 1
ATOM 2162 C CA . LYS A 1 279 ? 14.361 22.679 -25.197 1.00 56.53 279 LYS A CA 1
ATOM 2163 C C . LYS A 1 279 ? 14.833 21.492 -24.353 1.00 56.53 279 LYS A C 1
ATOM 2165 O O . LYS A 1 279 ? 15.972 21.073 -24.496 1.00 56.53 279 LYS A O 1
ATOM 2170 N N . ILE A 1 280 ? 13.936 20.878 -23.577 1.00 57.38 280 ILE A N 1
ATOM 2171 C CA . ILE A 1 280 ? 14.244 19.680 -22.775 1.00 57.38 280 ILE A CA 1
ATOM 2172 C C . ILE A 1 280 ? 14.656 18.496 -23.664 1.00 57.38 280 ILE A C 1
ATOM 2174 O O . ILE A 1 280 ? 15.670 17.852 -23.403 1.00 57.38 280 ILE A O 1
ATOM 2178 N N . LEU A 1 281 ? 13.899 18.205 -24.726 1.00 55.94 281 LEU A N 1
ATOM 2179 C CA . LEU A 1 281 ? 14.200 17.087 -25.627 1.00 55.94 281 LEU A CA 1
ATOM 2180 C C . LEU A 1 281 ? 15.503 17.303 -26.405 1.00 55.94 281 LEU A C 1
ATOM 2182 O O . LEU A 1 281 ? 16.293 16.375 -26.524 1.00 55.94 281 LEU A O 1
ATOM 2186 N N . SER A 1 282 ? 15.758 18.518 -26.889 1.00 56.97 282 SER A N 1
ATOM 2187 C CA . SER A 1 282 ? 16.988 18.888 -27.591 1.00 56.97 282 SER A CA 1
ATOM 2188 C C . SER A 1 282 ? 18.201 18.751 -26.678 1.00 56.97 282 SER A C 1
ATOM 2190 O O . SER A 1 282 ? 19.206 18.199 -27.108 1.00 56.97 282 SER A O 1
ATOM 2192 N N . THR A 1 283 ? 18.095 19.172 -25.414 1.00 59.38 283 THR A N 1
ATOM 2193 C CA . THR A 1 283 ? 19.120 18.960 -24.380 1.00 59.38 283 THR A CA 1
ATOM 2194 C C . THR A 1 283 ? 19.380 17.463 -24.157 1.00 59.38 283 THR A C 1
ATOM 2196 O O . THR A 1 283 ? 20.522 17.014 -24.182 1.00 59.38 283 THR A O 1
ATOM 2199 N N . LEU A 1 284 ? 18.335 16.643 -24.023 1.00 62.91 284 LEU A N 1
ATOM 2200 C CA . LEU A 1 284 ? 18.491 15.194 -23.837 1.00 62.91 284 LEU A CA 1
ATOM 2201 C C . LEU A 1 284 ? 19.039 14.468 -25.077 1.00 62.91 284 LEU A C 1
ATOM 2203 O O . LEU A 1 284 ? 19.713 13.450 -24.941 1.00 62.91 284 LEU A O 1
ATOM 2207 N N . VAL A 1 285 ? 18.745 14.959 -26.283 1.00 64.31 285 VAL A N 1
ATOM 2208 C CA . VAL A 1 285 ? 19.241 14.394 -27.547 1.00 64.31 285 VAL A CA 1
ATOM 2209 C C . VAL A 1 285 ? 20.673 14.840 -27.830 1.00 64.31 285 VAL A C 1
ATOM 2211 O O . VAL A 1 285 ? 21.465 14.021 -28.302 1.00 64.31 285 VAL A O 1
ATOM 2214 N N . SER A 1 286 ? 21.025 16.093 -27.519 1.00 61.78 286 SER A N 1
ATOM 2215 C CA . SER A 1 286 ? 22.346 16.658 -27.809 1.00 61.78 286 SER A CA 1
ATOM 2216 C C . SER A 1 286 ? 23.464 15.966 -27.037 1.00 61.78 286 SER A C 1
ATOM 2218 O O . SER A 1 286 ? 24.523 15.720 -27.611 1.00 61.78 286 SER A O 1
ATOM 2220 N N . GLY A 1 287 ? 23.194 15.523 -25.805 1.00 64.75 287 GLY A N 1
ATOM 2221 C CA . GLY A 1 287 ? 24.139 14.728 -25.012 1.00 64.75 287 GLY A CA 1
ATOM 2222 C C . GLY A 1 287 ? 24.528 13.376 -25.634 1.00 64.75 287 GLY A C 1
ATOM 2223 O O . GLY A 1 287 ? 25.549 12.811 -25.269 1.00 64.75 287 GLY A O 1
ATOM 2224 N N . PHE A 1 288 ? 23.760 12.856 -26.601 1.00 70.44 288 PHE A N 1
ATOM 2225 C CA . PHE A 1 288 ? 24.084 11.611 -27.315 1.00 70.44 288 PHE A CA 1
ATOM 2226 C C . PHE A 1 288 ? 24.738 11.851 -28.685 1.00 70.44 288 PHE A C 1
ATOM 2228 O O . PHE A 1 288 ? 25.109 10.886 -29.354 1.00 70.44 288 PHE A O 1
ATOM 2235 N N . ILE A 1 289 ? 24.879 13.103 -29.136 1.00 70.12 289 ILE A N 1
ATOM 2236 C CA . ILE A 1 289 ? 25.425 13.418 -30.467 1.00 70.12 289 ILE A CA 1
ATOM 2237 C C . ILE A 1 289 ? 26.862 12.911 -30.648 1.00 70.12 289 ILE A C 1
ATOM 2239 O O . ILE A 1 289 ? 27.078 12.224 -31.652 1.00 70.12 289 ILE A O 1
ATOM 2243 N N . PRO A 1 290 ? 27.820 13.162 -29.729 1.00 69.06 290 PRO A N 1
ATOM 2244 C CA . PRO A 1 290 ? 29.207 12.695 -29.887 1.00 69.06 290 PRO A CA 1
ATOM 2245 C C . PRO A 1 290 ? 29.291 11.171 -30.070 1.00 69.06 290 PRO A C 1
ATOM 2247 O O . PRO A 1 290 ? 29.950 10.645 -30.969 1.00 69.06 290 PRO A O 1
ATOM 2250 N N . VAL A 1 291 ? 28.466 10.460 -29.303 1.00 73.62 291 VAL A N 1
ATOM 2251 C CA . VAL A 1 291 ? 28.382 9.000 -29.283 1.00 73.62 291 VAL A CA 1
ATOM 2252 C C . VAL A 1 291 ? 27.704 8.426 -30.533 1.00 73.62 291 VAL A C 1
ATOM 2254 O O . VAL A 1 291 ? 28.139 7.405 -31.067 1.00 73.62 291 VAL A O 1
ATOM 2257 N N . LEU A 1 292 ? 26.634 9.061 -31.021 1.00 74.31 292 LEU A N 1
ATOM 2258 C CA . LEU A 1 292 ? 25.880 8.602 -32.196 1.00 74.31 292 LEU A CA 1
ATOM 2259 C C . LEU A 1 292 ? 26.582 8.906 -33.523 1.00 74.31 292 LEU A C 1
ATOM 2261 O O . LEU A 1 292 ? 26.380 8.184 -34.507 1.00 74.31 292 LEU A O 1
ATOM 2265 N N . SER A 1 293 ? 27.402 9.956 -33.540 1.00 69.44 293 SER A N 1
ATOM 2266 C CA . SER A 1 293 ? 28.251 10.331 -34.674 1.00 69.44 293 SER A CA 1
ATOM 2267 C C . SER A 1 293 ? 29.550 9.524 -34.751 1.00 69.44 293 SER A C 1
ATOM 2269 O O . SER A 1 293 ? 30.137 9.443 -35.827 1.00 69.44 293 SER A O 1
ATOM 2271 N N . GLY A 1 294 ? 29.912 8.813 -33.677 1.00 66.75 294 GLY A N 1
ATOM 2272 C CA . GLY A 1 294 ? 30.948 7.781 -33.692 1.00 66.75 294 GLY A CA 1
ATOM 2273 C C . GLY A 1 294 ? 32.372 8.299 -33.504 1.00 66.75 294 GLY A C 1
ATOM 2274 O O . GLY A 1 294 ? 33.303 7.603 -33.900 1.00 66.75 294 GLY A O 1
ATOM 2275 N N . PHE A 1 295 ? 32.546 9.489 -32.920 1.00 59.56 295 PHE A N 1
ATOM 2276 C CA . PHE A 1 295 ? 33.861 10.121 -32.787 1.00 59.56 295 PHE A CA 1
ATOM 2277 C C . PHE A 1 295 ? 34.764 9.464 -31.729 1.00 59.56 295 PHE A C 1
ATOM 2279 O O . PHE A 1 295 ? 35.978 9.489 -31.908 1.00 59.56 295 PHE A O 1
ATOM 2286 N N . GLU A 1 296 ? 34.216 8.796 -30.699 1.00 69.00 296 GLU A N 1
ATOM 2287 C CA . GLU A 1 296 ? 35.027 8.153 -29.650 1.00 69.00 296 GLU A CA 1
ATOM 2288 C C . GLU A 1 296 ? 34.497 6.777 -29.193 1.00 69.00 296 GLU A C 1
ATOM 2290 O O . GLU A 1 296 ? 33.360 6.614 -28.739 1.00 69.00 296 GLU A O 1
ATOM 2295 N N . ALA A 1 297 ? 35.353 5.749 -29.277 1.00 71.44 297 ALA A N 1
ATOM 2296 C CA . ALA A 1 297 ? 35.019 4.377 -28.873 1.00 71.44 297 ALA A CA 1
ATOM 2297 C C . ALA A 1 297 ? 34.766 4.244 -27.360 1.00 71.44 297 ALA A C 1
ATOM 2299 O O . ALA A 1 297 ? 33.928 3.443 -26.940 1.00 71.44 297 ALA A O 1
ATOM 2300 N N . VAL A 1 298 ? 35.456 5.051 -26.548 1.00 71.75 298 VAL A N 1
ATOM 2301 C CA . VAL A 1 298 ? 35.332 5.054 -25.084 1.00 71.75 298 VAL A CA 1
ATOM 2302 C C . VAL A 1 298 ? 33.958 5.569 -24.655 1.00 71.75 298 VAL A C 1
ATOM 2304 O O . VAL A 1 298 ? 33.243 4.872 -23.932 1.00 71.75 298 VAL A O 1
ATOM 2307 N N . GLU A 1 299 ? 33.541 6.731 -25.163 1.00 70.94 299 GLU A N 1
ATOM 2308 C CA . GLU A 1 299 ? 32.225 7.320 -24.876 1.00 70.94 299 GLU A CA 1
ATOM 2309 C C . GLU A 1 299 ? 31.076 6.404 -25.316 1.00 70.94 299 GLU A C 1
ATOM 2311 O O . GLU A 1 299 ? 30.044 6.289 -24.644 1.00 70.94 299 GLU A O 1
ATOM 2316 N N . ARG A 1 300 ? 31.257 5.687 -26.433 1.00 76.50 300 ARG A N 1
ATOM 2317 C CA . ARG A 1 300 ? 30.277 4.713 -26.920 1.00 76.50 300 ARG A CA 1
ATOM 2318 C C . ARG A 1 300 ? 30.089 3.554 -25.944 1.00 76.50 300 ARG A C 1
ATOM 2320 O O . ARG A 1 300 ? 28.950 3.193 -25.645 1.00 76.50 300 ARG A O 1
ATOM 2327 N N . VAL A 1 301 ? 31.176 2.984 -25.425 1.00 76.00 301 VAL A N 1
ATOM 2328 C CA . VAL A 1 301 ? 31.107 1.892 -24.440 1.00 76.00 301 VAL A CA 1
ATOM 2329 C C . VAL A 1 301 ? 30.502 2.384 -23.123 1.00 76.00 301 VAL A C 1
ATOM 2331 O O . VAL A 1 301 ? 29.662 1.689 -22.550 1.00 76.00 301 VAL A O 1
ATOM 2334 N N . GLN A 1 302 ? 30.850 3.593 -22.673 1.00 72.81 302 GLN A N 1
ATOM 2335 C CA . GLN A 1 302 ? 30.265 4.212 -21.476 1.00 72.81 302 GLN A CA 1
ATOM 2336 C C . GLN A 1 302 ? 28.758 4.446 -21.622 1.00 72.81 302 GLN A C 1
ATOM 2338 O O . GLN A 1 302 ? 27.989 4.121 -20.718 1.00 72.81 302 GLN A O 1
ATOM 2343 N N . THR A 1 303 ? 28.317 4.933 -22.781 1.00 76.19 303 THR A N 1
ATOM 2344 C CA . THR A 1 303 ? 26.896 5.173 -23.060 1.00 76.19 303 THR A CA 1
ATOM 2345 C C . THR A 1 303 ? 26.106 3.872 -23.122 1.00 76.19 303 THR A C 1
ATOM 2347 O O . THR A 1 303 ? 25.023 3.781 -22.548 1.00 76.19 303 THR A O 1
ATOM 2350 N N . ILE A 1 304 ? 26.648 2.832 -23.766 1.00 78.69 304 ILE A N 1
ATOM 2351 C CA . ILE A 1 304 ? 26.041 1.491 -23.757 1.00 78.69 304 ILE A CA 1
ATOM 2352 C C . ILE A 1 304 ? 25.979 0.947 -22.322 1.00 78.69 304 ILE A C 1
ATOM 2354 O O . ILE A 1 304 ? 24.964 0.371 -21.927 1.00 78.69 304 ILE A O 1
ATOM 2358 N N . GLY A 1 305 ? 27.024 1.181 -21.522 1.00 74.31 305 GLY A N 1
ATOM 2359 C CA . GLY A 1 305 ? 27.059 0.841 -20.103 1.00 74.31 305 GLY A CA 1
ATOM 2360 C C . GLY A 1 305 ? 25.934 1.506 -19.306 1.00 74.31 305 GLY A C 1
ATOM 2361 O O . GLY A 1 305 ? 25.167 0.808 -18.643 1.00 74.31 305 GLY A O 1
ATOM 2362 N N . LEU A 1 306 ? 25.781 2.828 -19.447 1.00 75.12 306 LEU A N 1
ATOM 2363 C CA . LEU A 1 306 ? 24.715 3.619 -18.824 1.00 75.12 306 LEU A CA 1
ATOM 2364 C C . LEU A 1 306 ? 23.322 3.138 -19.249 1.00 75.12 306 LEU A C 1
ATOM 2366 O O . LEU A 1 306 ? 22.431 2.977 -18.415 1.00 75.12 306 LEU A O 1
ATOM 2370 N N . LEU A 1 307 ? 23.122 2.889 -20.547 1.00 79.25 307 LEU A N 1
ATOM 2371 C CA . LEU A 1 307 ? 21.842 2.400 -21.056 1.00 79.25 307 LEU A CA 1
ATOM 2372 C C . LEU A 1 307 ? 21.504 1.014 -20.499 1.00 79.25 307 LEU A C 1
ATOM 2374 O O . LEU A 1 307 ? 20.334 0.759 -20.210 1.00 79.25 307 LEU A O 1
ATOM 2378 N N . GLY A 1 308 ? 22.505 0.150 -20.318 1.00 79.06 308 GLY A N 1
ATOM 2379 C CA . GLY A 1 308 ? 22.342 -1.154 -19.683 1.00 79.06 308 GLY A CA 1
ATOM 2380 C C . GLY A 1 308 ? 22.025 -1.066 -18.188 1.00 79.06 308 GLY A C 1
ATOM 2381 O O . GLY A 1 308 ? 21.183 -1.824 -17.710 1.00 79.06 308 GLY A O 1
ATOM 2382 N N . ASP A 1 309 ? 22.621 -0.115 -17.461 1.00 74.44 309 ASP A N 1
ATOM 2383 C CA . ASP A 1 309 ? 22.333 0.116 -16.035 1.00 74.44 309 ASP A CA 1
ATOM 2384 C C . ASP A 1 309 ? 20.876 0.515 -15.783 1.00 74.44 309 ASP A C 1
ATOM 2386 O O . ASP A 1 309 ? 20.262 0.076 -14.811 1.00 74.44 309 ASP A O 1
ATOM 2390 N N . LEU A 1 310 ? 20.271 1.269 -16.699 1.00 77.69 310 LEU A N 1
ATOM 2391 C CA . LEU A 1 310 ? 18.871 1.679 -16.585 1.00 77.69 310 LEU A CA 1
ATOM 2392 C C . LEU A 1 310 ? 17.867 0.515 -16.720 1.00 77.69 310 LEU A C 1
ATOM 2394 O O . LEU A 1 310 ? 16.708 0.687 -16.342 1.00 77.69 310 LEU A O 1
ATOM 2398 N N . ILE A 1 311 ? 18.263 -0.664 -17.217 1.00 83.81 311 ILE A N 1
ATOM 2399 C CA . ILE A 1 311 ? 17.343 -1.800 -17.421 1.00 83.81 311 ILE A CA 1
ATOM 2400 C C . ILE A 1 311 ? 16.895 -2.427 -16.087 1.00 83.81 311 ILE A C 1
ATOM 2402 O O . ILE A 1 311 ? 15.684 -2.486 -15.852 1.00 83.81 311 ILE A O 1
ATOM 2406 N N . PRO A 1 312 ? 17.802 -2.858 -15.182 1.00 80.75 312 PRO A N 1
ATOM 2407 C CA . PRO A 1 312 ? 17.421 -3.293 -13.836 1.00 80.75 312 PRO A CA 1
ATOM 2408 C C . PRO A 1 312 ? 16.578 -2.260 -13.084 1.00 80.75 312 PRO A C 1
ATOM 2410 O O . PRO A 1 312 ? 15.601 -2.613 -12.427 1.00 80.75 312 PRO A O 1
ATOM 2413 N N . ILE A 1 313 ? 16.921 -0.981 -13.233 1.00 76.06 313 ILE A N 1
ATOM 2414 C CA . ILE A 1 313 ? 16.209 0.140 -12.615 1.00 76.06 313 ILE A CA 1
ATOM 2415 C C . ILE A 1 313 ? 14.757 0.195 -13.111 1.00 76.06 313 ILE A C 1
ATOM 2417 O O . ILE A 1 313 ? 13.826 0.229 -12.309 1.00 76.06 313 ILE A O 1
ATOM 2421 N N . GLN A 1 314 ? 14.541 0.131 -14.428 1.00 77.25 314 GLN A N 1
ATOM 2422 C CA . GLN A 1 314 ? 13.195 0.095 -15.006 1.00 77.25 314 GLN A CA 1
ATOM 2423 C C . GLN A 1 314 ? 12.398 -1.130 -14.558 1.00 77.25 314 GLN A C 1
ATOM 2425 O O . GLN A 1 314 ? 11.206 -1.010 -14.275 1.00 77.25 314 GLN A O 1
ATOM 2430 N N . ALA A 1 315 ? 13.040 -2.297 -14.465 1.00 83.12 315 ALA A N 1
ATOM 2431 C CA . ALA A 1 315 ? 12.397 -3.512 -13.981 1.00 83.12 315 ALA A CA 1
ATOM 2432 C C . ALA A 1 315 ? 11.897 -3.348 -12.539 1.00 83.12 315 ALA A C 1
ATOM 2434 O O . ALA A 1 315 ? 10.733 -3.636 -12.262 1.00 83.12 315 ALA A O 1
ATOM 2435 N N . ILE A 1 316 ? 12.740 -2.821 -11.645 1.00 79.31 316 ILE A N 1
ATOM 2436 C CA . ILE A 1 316 ? 12.365 -2.529 -10.256 1.00 79.31 316 ILE A CA 1
ATOM 2437 C C . ILE A 1 316 ? 11.210 -1.524 -10.218 1.00 79.31 316 ILE A C 1
ATOM 2439 O O . ILE A 1 316 ? 10.238 -1.745 -9.504 1.00 79.31 316 ILE A O 1
ATOM 2443 N N . PHE A 1 317 ? 11.254 -0.465 -11.029 1.00 76.44 317 PHE A N 1
ATOM 2444 C CA . PHE A 1 317 ? 10.195 0.548 -11.043 1.00 76.44 317 PHE A CA 1
ATOM 2445 C C . PHE A 1 317 ? 8.854 -0.006 -11.500 1.00 76.44 317 PHE A C 1
ATOM 2447 O O . PHE A 1 317 ? 7.830 0.281 -10.885 1.00 76.44 317 PHE A O 1
ATOM 2454 N N . MET A 1 318 ? 8.844 -0.832 -12.544 1.00 80.06 318 MET A N 1
ATOM 2455 C CA . MET A 1 318 ? 7.612 -1.464 -13.002 1.00 80.06 318 MET A CA 1
ATOM 2456 C C . MET A 1 318 ? 7.070 -2.478 -11.984 1.00 80.06 318 MET A C 1
ATOM 2458 O O . MET A 1 318 ? 5.853 -2.599 -11.863 1.00 80.06 318 MET A O 1
ATOM 2462 N N . ILE A 1 319 ? 7.940 -3.171 -11.236 1.00 83.06 319 ILE A N 1
ATOM 2463 C CA . ILE A 1 319 ? 7.534 -4.053 -10.130 1.00 83.06 319 ILE A CA 1
ATOM 2464 C C . ILE A 1 319 ? 6.898 -3.231 -9.005 1.00 83.06 319 ILE A C 1
ATOM 2466 O O . ILE A 1 319 ? 5.774 -3.522 -8.602 1.00 83.06 319 ILE A O 1
ATOM 2470 N N . GLU A 1 320 ? 7.580 -2.190 -8.524 1.00 77.56 320 GLU A N 1
ATOM 2471 C CA . GLU A 1 320 ? 7.100 -1.364 -7.411 1.00 77.56 320 GLU A CA 1
ATOM 2472 C C . GLU A 1 320 ? 5.813 -0.605 -7.764 1.00 77.56 320 GLU A C 1
ATOM 2474 O O . GLU A 1 320 ? 4.911 -0.523 -6.932 1.00 77.56 320 GLU A O 1
ATOM 2479 N N . ALA A 1 321 ? 5.662 -0.144 -9.010 1.00 75.06 321 ALA A N 1
ATOM 2480 C CA . ALA A 1 321 ? 4.425 0.464 -9.507 1.00 75.06 321 ALA A CA 1
ATOM 2481 C C . ALA A 1 321 ? 3.271 -0.545 -9.681 1.00 75.06 321 ALA A C 1
ATOM 2483 O O . ALA A 1 321 ? 2.100 -0.151 -9.744 1.00 75.06 321 ALA A O 1
ATOM 2484 N N . ALA A 1 322 ? 3.587 -1.840 -9.792 1.00 80.00 322 ALA A N 1
ATOM 2485 C CA . ALA A 1 322 ? 2.614 -2.926 -9.863 1.00 80.00 322 ALA A CA 1
ATOM 2486 C C . ALA A 1 322 ? 2.245 -3.499 -8.484 1.00 80.00 322 ALA A C 1
ATOM 2488 O O . ALA A 1 322 ? 1.294 -4.282 -8.412 1.00 80.00 322 ALA A O 1
ATOM 2489 N N . ARG A 1 323 ? 2.948 -3.132 -7.402 1.00 80.88 323 ARG A N 1
ATOM 2490 C CA . ARG A 1 323 ? 2.601 -3.560 -6.039 1.00 80.88 323 ARG A CA 1
ATOM 2491 C C . ARG A 1 323 ? 1.302 -2.926 -5.569 1.00 80.88 323 ARG A C 1
ATOM 2493 O O . ARG A 1 323 ? 1.100 -1.720 -5.713 1.00 80.88 323 ARG A O 1
ATOM 2500 N N . ARG A 1 324 ? 0.449 -3.733 -4.936 1.00 77.56 324 ARG A N 1
ATOM 2501 C CA . ARG A 1 324 ? -0.834 -3.265 -4.393 1.00 77.56 324 ARG A CA 1
ATOM 2502 C C . ARG A 1 324 ? -0.647 -2.255 -3.258 1.00 77.56 324 ARG A C 1
ATOM 2504 O O . ARG A 1 324 ? -1.302 -1.218 -3.278 1.00 77.56 324 ARG A O 1
ATOM 2511 N N . GLY A 1 325 ? 0.328 -2.474 -2.371 1.00 70.56 325 GLY A N 1
ATOM 2512 C CA . GLY A 1 325 ? 0.661 -1.540 -1.284 1.00 70.56 325 GLY A CA 1
ATOM 2513 C C . GLY A 1 325 ? 1.132 -0.140 -1.722 1.00 70.56 325 GLY A C 1
ATOM 2514 O O . GLY A 1 325 ? 1.154 0.774 -0.904 1.00 70.56 325 GLY A O 1
ATOM 2515 N N . ASN A 1 326 ? 1.468 0.062 -3.003 1.00 69.75 326 ASN A N 1
ATOM 2516 C CA . ASN A 1 326 ? 1.956 1.342 -3.540 1.00 69.75 326 ASN A CA 1
ATOM 2517 C C . ASN A 1 326 ? 0.950 2.048 -4.452 1.00 69.75 326 ASN A C 1
ATOM 2519 O O . ASN A 1 326 ? 1.288 3.019 -5.123 1.00 69.75 326 ASN A O 1
ATOM 2523 N N . PHE A 1 327 ? -0.287 1.565 -4.523 1.00 63.06 327 PHE A N 1
ATOM 2524 C CA . PHE A 1 327 ? -1.218 1.996 -5.561 1.00 63.06 327 PHE A CA 1
ATOM 2525 C C . PHE A 1 327 ? -1.592 3.496 -5.496 1.00 63.06 327 PHE A C 1
ATOM 2527 O O . PHE A 1 327 ? -1.836 4.111 -6.532 1.00 63.06 327 PHE A O 1
ATOM 2534 N N . ILE A 1 328 ? -1.597 4.101 -4.302 1.00 56.66 328 ILE A N 1
ATOM 2535 C CA . ILE A 1 328 ? -1.885 5.538 -4.098 1.00 56.66 328 ILE A CA 1
ATOM 2536 C C . ILE A 1 328 ? -0.625 6.409 -4.142 1.00 56.66 328 ILE A C 1
ATOM 2538 O O . ILE A 1 328 ? -0.710 7.635 -4.221 1.00 56.66 328 ILE A O 1
ATOM 2542 N N . THR A 1 329 ? 0.560 5.808 -4.080 1.00 57.47 329 THR A N 1
ATOM 2543 C CA . THR A 1 329 ? 1.791 6.585 -3.968 1.00 57.47 329 THR A CA 1
ATOM 2544 C C . THR A 1 329 ? 2.199 7.146 -5.331 1.00 57.47 329 THR A C 1
ATOM 2546 O O . THR A 1 329 ? 1.797 6.656 -6.389 1.00 57.47 329 THR A O 1
ATOM 2549 N N . ILE A 1 330 ? 3.016 8.203 -5.331 1.00 53.47 330 ILE A N 1
ATOM 2550 C CA . ILE A 1 330 ? 3.526 8.840 -6.559 1.00 53.47 330 ILE A CA 1
ATOM 2551 C C . ILE A 1 330 ? 4.362 7.841 -7.380 1.00 53.47 330 ILE A C 1
ATOM 2553 O O . ILE A 1 330 ? 4.500 8.020 -8.591 1.00 53.47 330 ILE A O 1
ATOM 2557 N N . ALA A 1 331 ? 4.815 6.736 -6.769 1.00 51.97 331 ALA A N 1
ATOM 2558 C CA . ALA A 1 331 ? 5.382 5.577 -7.461 1.00 51.97 331 ALA A CA 1
ATOM 2559 C C . ALA A 1 331 ? 4.485 5.043 -8.598 1.00 51.97 331 ALA A C 1
ATOM 2561 O O . ALA A 1 331 ? 4.997 4.466 -9.556 1.00 51.97 331 ALA A O 1
ATOM 2562 N N . HIS A 1 332 ? 3.166 5.261 -8.530 1.00 54.28 332 HIS A N 1
ATOM 2563 C CA . HIS A 1 332 ? 2.220 4.896 -9.584 1.00 54.28 332 HIS A CA 1
ATOM 2564 C C . HIS A 1 332 ? 2.137 5.919 -10.736 1.00 54.28 332 HIS A C 1
ATOM 2566 O O . HIS A 1 332 ? 1.747 5.558 -11.847 1.00 54.28 332 HIS A O 1
ATOM 2572 N N . LEU A 1 333 ? 2.487 7.190 -10.489 1.00 49.56 333 LEU A N 1
ATOM 2573 C CA . LEU A 1 333 ? 2.251 8.314 -11.408 1.00 49.56 333 LEU A CA 1
ATOM 2574 C C . LEU A 1 333 ? 3.477 8.705 -12.237 1.00 49.56 333 LEU A C 1
ATOM 2576 O O . LEU A 1 333 ? 3.323 9.041 -13.411 1.00 49.56 333 LEU A O 1
ATOM 2580 N N . LEU A 1 334 ? 4.687 8.649 -11.673 1.00 48.38 334 LEU A N 1
ATOM 2581 C CA . LEU A 1 334 ? 5.916 8.909 -12.424 1.00 48.38 334 LEU A CA 1
ATOM 2582 C C . LEU A 1 334 ? 7.078 8.039 -11.924 1.00 48.38 334 LEU A C 1
ATOM 2584 O O . LEU A 1 334 ? 7.367 8.040 -10.726 1.00 48.38 334 LEU A O 1
ATOM 2588 N N . PRO A 1 335 ? 7.829 7.381 -12.828 1.00 49.31 335 PRO A N 1
ATOM 2589 C CA . PRO A 1 335 ? 9.072 6.699 -12.493 1.00 49.31 335 PRO A CA 1
ATOM 2590 C C . PRO A 1 335 ? 10.201 7.727 -12.310 1.00 49.31 335 PRO A C 1
ATOM 2592 O O . PRO A 1 335 ? 11.151 7.784 -13.088 1.00 49.31 335 PRO A O 1
ATOM 2595 N N . LEU A 1 336 ? 10.085 8.591 -11.300 1.00 53.06 336 LEU A N 1
ATOM 2596 C CA . LEU A 1 336 ? 11.196 9.419 -10.846 1.00 53.06 336 LEU A CA 1
ATOM 2597 C C . LEU A 1 336 ? 12.070 8.565 -9.931 1.00 53.06 336 LEU A C 1
ATOM 2599 O O . LEU A 1 336 ? 11.603 8.037 -8.923 1.00 53.06 336 LEU A O 1
ATOM 2603 N N . PHE A 1 337 ? 13.346 8.455 -10.296 1.00 47.09 337 PHE A N 1
ATOM 2604 C CA . PHE A 1 337 ? 14.334 7.531 -9.734 1.00 47.09 337 PHE A CA 1
ATOM 2605 C C . PHE A 1 337 ? 14.433 7.529 -8.194 1.00 47.09 337 PHE A C 1
ATOM 2607 O O . PHE A 1 337 ? 14.791 6.520 -7.594 1.00 47.09 337 PHE A O 1
ATOM 2614 N N . PHE A 1 338 ? 14.044 8.632 -7.548 1.00 47.00 338 PHE A N 1
ATOM 2615 C CA . PHE A 1 338 ? 14.134 8.837 -6.099 1.00 47.00 338 PHE A CA 1
ATOM 2616 C C . PHE A 1 338 ? 12.786 8.819 -5.366 1.00 47.00 338 PHE A C 1
ATOM 2618 O O . PHE A 1 338 ? 12.758 8.688 -4.145 1.00 47.00 338 PHE A O 1
ATOM 2625 N N . ALA A 1 339 ? 11.661 8.908 -6.084 1.00 46.41 339 ALA A N 1
ATOM 2626 C CA . ALA A 1 339 ? 10.329 8.922 -5.474 1.00 46.41 339 ALA A CA 1
ATOM 2627 C C . ALA A 1 339 ? 9.919 7.536 -4.948 1.00 46.41 339 ALA A C 1
ATOM 2629 O O . ALA A 1 339 ? 9.194 7.437 -3.963 1.00 46.41 339 ALA A O 1
ATOM 2630 N N . ILE A 1 340 ? 10.430 6.464 -5.560 1.00 51.84 340 ILE A N 1
ATOM 2631 C CA . ILE A 1 340 ? 10.138 5.080 -5.159 1.00 51.84 340 ILE A CA 1
ATOM 2632 C C . ILE A 1 340 ? 10.851 4.722 -3.843 1.00 51.84 340 ILE A C 1
ATOM 2634 O O . ILE A 1 340 ? 10.258 4.070 -2.991 1.00 51.84 340 ILE A O 1
ATOM 2638 N N . LEU A 1 341 ? 12.069 5.233 -3.613 1.00 49.28 341 LEU A N 1
ATOM 2639 C CA . LEU A 1 341 ? 12.820 5.045 -2.356 1.00 49.28 341 LEU A CA 1
ATOM 2640 C C . LEU A 1 341 ? 12.146 5.718 -1.149 1.00 49.28 341 LEU A C 1
ATOM 2642 O O . LEU A 1 341 ? 12.253 5.251 -0.015 1.00 49.28 341 LEU A O 1
ATOM 2646 N N . TYR A 1 342 ? 11.434 6.813 -1.410 1.00 52.78 342 TYR A N 1
ATOM 2647 C CA . TYR A 1 342 ? 10.772 7.645 -0.411 1.00 52.78 342 TYR A CA 1
ATOM 2648 C C . TYR A 1 342 ? 9.418 7.075 0.060 1.00 52.78 342 TYR A C 1
ATOM 2650 O O . TYR A 1 342 ? 8.995 7.374 1.173 1.00 52.78 342 TYR A O 1
ATOM 2658 N N . GLN A 1 343 ? 8.727 6.262 -0.751 1.00 54.91 343 GLN A N 1
ATOM 2659 C CA . GLN A 1 343 ? 7.264 6.125 -0.628 1.00 54.91 343 GLN A CA 1
ATOM 2660 C C . GLN A 1 343 ? 6.718 4.721 -0.385 1.00 54.91 343 GLN A C 1
ATOM 2662 O O . GLN A 1 343 ? 5.501 4.552 -0.397 1.00 54.91 343 GLN A O 1
ATOM 2667 N N . THR A 1 344 ? 7.563 3.725 -0.139 1.00 62.16 344 THR A N 1
ATOM 2668 C CA . THR A 1 344 ? 7.101 2.367 0.179 1.00 62.16 344 THR A CA 1
ATOM 2669 C C . THR A 1 344 ? 7.411 2.028 1.639 1.00 62.16 344 THR A C 1
ATOM 2671 O O . THR A 1 344 ? 8.300 1.206 1.887 1.00 62.16 344 THR A O 1
ATOM 2674 N N . PRO A 1 345 ? 6.770 2.694 2.621 1.00 65.62 345 PRO A N 1
ATOM 2675 C CA . PRO A 1 345 ? 6.980 2.359 4.019 1.00 65.62 345 PRO A CA 1
ATOM 2676 C C . PRO A 1 345 ? 6.623 0.890 4.227 1.00 65.62 345 PRO A C 1
ATOM 2678 O O . PRO A 1 345 ? 5.693 0.361 3.608 1.00 65.62 345 PRO A O 1
ATOM 2681 N N . LEU A 1 346 ? 7.404 0.210 5.063 1.00 66.19 346 LEU A N 1
ATOM 2682 C CA . LEU A 1 346 ? 7.255 -1.230 5.238 1.00 66.19 346 LEU A CA 1
ATOM 2683 C C . LEU A 1 346 ? 5.862 -1.596 5.772 1.00 66.19 346 LEU A C 1
ATOM 2685 O O . LEU A 1 346 ? 5.350 -2.679 5.481 1.00 66.19 346 LEU A O 1
ATOM 2689 N N . GLU A 1 347 ? 5.236 -0.655 6.480 1.00 66.56 347 GLU A N 1
ATOM 2690 C CA . GLU A 1 347 ? 3.876 -0.752 6.999 1.00 66.56 347 GLU A CA 1
ATOM 2691 C C . GLU A 1 347 ? 2.832 -1.090 5.921 1.00 66.56 347 GLU A C 1
ATOM 2693 O O . GLU A 1 347 ? 1.894 -1.847 6.175 1.00 66.56 347 GLU A O 1
ATOM 2698 N N . ASN A 1 348 ? 3.046 -0.641 4.679 1.00 70.69 348 ASN A N 1
ATOM 2699 C CA . ASN A 1 348 ? 2.147 -0.925 3.561 1.00 70.69 348 ASN A CA 1
ATOM 2700 C C . ASN A 1 348 ? 2.144 -2.408 3.157 1.00 70.69 348 ASN A C 1
ATOM 2702 O O . ASN A 1 348 ? 1.269 -2.831 2.407 1.00 70.69 348 ASN A O 1
ATOM 2706 N N . TYR A 1 349 ? 3.101 -3.207 3.641 1.00 72.44 349 TYR A N 1
ATOM 2707 C CA . TYR A 1 349 ? 3.274 -4.619 3.291 1.00 72.44 349 TYR A CA 1
ATOM 2708 C C . TYR A 1 349 ? 3.062 -5.574 4.471 1.00 72.44 349 TYR A C 1
ATOM 2710 O O . TYR A 1 349 ? 3.524 -6.717 4.413 1.00 72.44 349 TYR A O 1
ATOM 2718 N N . HIS A 1 350 ? 2.404 -5.124 5.547 1.00 70.06 350 HIS A N 1
ATOM 2719 C CA . HIS A 1 350 ? 2.078 -5.996 6.681 1.00 70.06 350 HIS A CA 1
ATOM 2720 C C . HIS A 1 350 ? 1.154 -7.147 6.288 1.00 70.06 350 HIS A C 1
ATOM 2722 O O . HIS A 1 350 ? 1.383 -8.276 6.714 1.00 70.06 350 HIS A O 1
ATOM 2728 N N . ALA A 1 351 ? 0.152 -6.879 5.451 1.00 71.00 351 ALA A N 1
ATOM 2729 C CA . ALA A 1 351 ? -0.718 -7.913 4.914 1.00 71.00 351 ALA A CA 1
ATOM 2730 C C . ALA A 1 351 ? -0.059 -8.606 3.707 1.00 71.00 351 ALA A C 1
ATOM 2732 O O . ALA A 1 351 ? 0.517 -7.953 2.827 1.00 71.00 351 ALA A O 1
ATOM 2733 N N . ALA A 1 352 ? -0.143 -9.939 3.654 1.00 70.69 352 ALA A N 1
ATOM 2734 C CA . ALA A 1 352 ? 0.480 -10.739 2.595 1.00 70.69 352 ALA A CA 1
ATOM 2735 C C . ALA A 1 352 ? -0.036 -10.374 1.190 1.00 70.69 352 ALA A C 1
ATOM 2737 O O . ALA A 1 352 ? 0.722 -10.382 0.221 1.00 70.69 352 ALA A O 1
ATOM 2738 N N . ASP A 1 353 ? -1.304 -9.991 1.080 1.00 73.31 353 ASP A N 1
ATOM 2739 C CA . ASP A 1 353 ? -1.947 -9.601 -0.172 1.00 73.31 353 ASP A CA 1
ATOM 2740 C C . ASP A 1 353 ? -1.506 -8.209 -0.667 1.00 73.31 353 ASP A C 1
ATOM 2742 O O . ASP A 1 353 ? -1.499 -7.961 -1.875 1.00 73.31 353 ASP A O 1
ATOM 2746 N N . ASN A 1 354 ? -1.086 -7.313 0.233 1.00 75.50 354 ASN A N 1
ATOM 2747 C CA . ASN A 1 354 ? -0.532 -6.004 -0.130 1.00 75.50 354 ASN A CA 1
ATOM 2748 C C . ASN A 1 354 ? 0.898 -6.100 -0.677 1.00 75.50 354 ASN A C 1
ATOM 2750 O O . ASN A 1 354 ? 1.330 -5.235 -1.450 1.00 75.50 354 ASN A O 1
ATOM 2754 N N . ARG A 1 355 ? 1.633 -7.161 -0.311 1.00 77.31 355 ARG A N 1
ATOM 2755 C CA . ARG A 1 355 ? 2.938 -7.488 -0.906 1.00 77.31 355 ARG A CA 1
ATOM 2756 C C . ARG A 1 355 ? 2.799 -7.943 -2.358 1.00 77.31 355 ARG A C 1
ATOM 2758 O O . ARG A 1 355 ? 3.705 -7.656 -3.144 1.00 77.31 355 ARG A O 1
ATOM 2765 N N . MET A 1 356 ? 1.707 -8.636 -2.691 1.00 82.88 356 MET A N 1
ATOM 2766 C CA . MET A 1 356 ? 1.461 -9.159 -4.032 1.00 82.88 356 MET A CA 1
ATOM 2767 C C . MET A 1 356 ? 1.423 -8.029 -5.069 1.00 82.88 356 MET A C 1
ATOM 2769 O O . MET A 1 356 ? 0.837 -6.956 -4.882 1.00 82.88 356 MET A O 1
ATOM 2773 N N . THR A 1 357 ? 2.050 -8.301 -6.203 1.00 85.06 357 THR A N 1
ATOM 2774 C CA . THR A 1 357 ? 2.002 -7.466 -7.400 1.00 85.06 357 THR A CA 1
ATOM 2775 C C . THR A 1 357 ? 0.847 -7.862 -8.314 1.00 85.06 357 THR A C 1
ATOM 2777 O O . THR A 1 357 ? 0.463 -9.027 -8.392 1.00 85.06 357 THR A O 1
ATOM 2780 N N . GLN A 1 358 ? 0.297 -6.896 -9.052 1.00 86.62 358 GLN A N 1
ATOM 2781 C CA . GLN A 1 358 ? -0.760 -7.166 -10.027 1.00 86.62 358 GLN A CA 1
ATOM 2782 C C . GLN A 1 358 ? -0.236 -8.094 -11.133 1.00 86.62 358 GLN A C 1
ATOM 2784 O O . GLN A 1 358 ? 0.590 -7.703 -11.963 1.00 86.62 358 GLN A O 1
ATOM 2789 N N . ILE A 1 359 ? -0.734 -9.328 -11.155 1.00 88.81 359 ILE A N 1
ATOM 2790 C CA . ILE A 1 359 ? -0.229 -10.432 -11.975 1.00 88.81 359 ILE A CA 1
ATOM 2791 C C . ILE A 1 359 ? -0.305 -10.096 -13.465 1.00 88.81 359 ILE A C 1
ATOM 2793 O O . ILE A 1 359 ? 0.638 -10.383 -14.208 1.00 88.81 359 ILE A O 1
ATOM 2797 N N . GLY A 1 360 ? -1.395 -9.460 -13.909 1.00 89.19 360 GLY A N 1
ATOM 2798 C CA . GLY A 1 360 ? -1.530 -8.984 -15.286 1.00 89.19 360 GLY A CA 1
ATOM 2799 C C . GLY A 1 360 ? -0.390 -8.046 -15.699 1.00 89.19 360 GLY A C 1
ATOM 2800 O O . GLY A 1 360 ? 0.211 -8.233 -16.758 1.00 89.19 360 GLY A O 1
ATOM 2801 N N . LYS A 1 361 ? -0.027 -7.095 -14.828 1.00 87.56 361 LYS A N 1
ATOM 2802 C CA . LYS A 1 361 ? 1.058 -6.129 -15.069 1.00 87.56 361 LYS A CA 1
ATOM 2803 C C . LYS A 1 361 ? 2.437 -6.782 -15.026 1.00 87.56 361 LYS A C 1
ATOM 2805 O O . LYS A 1 361 ? 3.274 -6.477 -15.867 1.00 87.56 361 LYS A O 1
ATOM 2810 N N . VAL A 1 362 ? 2.682 -7.701 -14.094 1.00 90.00 362 VAL A N 1
ATOM 2811 C CA . VAL A 1 362 ? 4.009 -8.325 -13.937 1.00 90.00 362 VAL A CA 1
ATOM 2812 C C . VAL A 1 362 ? 4.375 -9.204 -15.132 1.00 90.00 362 VAL A C 1
ATOM 2814 O O . VAL A 1 362 ? 5.511 -9.171 -15.604 1.00 90.00 362 VAL A O 1
ATOM 2817 N N . LYS A 1 363 ? 3.404 -9.929 -15.699 1.00 93.44 363 LYS A N 1
ATOM 2818 C CA . LYS A 1 363 ? 3.603 -10.763 -16.898 1.00 93.44 363 LYS A CA 1
ATOM 2819 C C . LYS A 1 363 ? 4.124 -9.982 -18.108 1.00 93.44 363 LYS A C 1
ATOM 2821 O O . LYS A 1 363 ? 4.804 -10.563 -18.951 1.00 93.44 363 LYS A O 1
ATOM 2826 N N . ILE A 1 364 ? 3.821 -8.687 -18.191 1.00 93.88 364 ILE A N 1
ATOM 2827 C CA . ILE A 1 364 ? 4.156 -7.844 -19.344 1.00 93.88 364 ILE A CA 1
ATOM 2828 C C . ILE A 1 364 ? 5.380 -6.943 -19.118 1.00 93.88 364 ILE A C 1
ATOM 2830 O O . ILE A 1 364 ? 5.754 -6.213 -20.032 1.00 93.88 364 ILE A O 1
ATOM 2834 N N . ILE A 1 365 ? 6.047 -6.997 -17.957 1.00 91.62 365 ILE A N 1
ATOM 2835 C CA . ILE A 1 365 ? 7.207 -6.132 -17.653 1.00 91.62 365 ILE A CA 1
ATOM 2836 C C . ILE A 1 365 ? 8.361 -6.373 -18.631 1.00 91.62 365 ILE A C 1
ATOM 2838 O O . ILE A 1 365 ? 8.814 -5.438 -19.286 1.00 91.62 365 ILE A O 1
ATOM 2842 N N . ILE A 1 366 ? 8.806 -7.624 -18.782 1.00 94.25 366 ILE A N 1
ATOM 2843 C CA . ILE A 1 366 ? 9.909 -7.978 -19.693 1.00 94.25 366 ILE A CA 1
ATOM 2844 C C . ILE A 1 366 ? 9.605 -7.568 -21.146 1.00 94.25 366 ILE A C 1
ATOM 2846 O O . ILE A 1 366 ? 10.414 -6.838 -21.720 1.00 94.25 366 ILE A O 1
ATOM 2850 N N . PRO A 1 367 ? 8.467 -7.963 -21.762 1.00 95.25 367 PRO A N 1
ATOM 2851 C CA . PRO A 1 367 ? 8.179 -7.556 -23.136 1.00 95.25 367 PRO A CA 1
ATOM 2852 C C . PRO A 1 367 ? 8.007 -6.039 -23.279 1.00 95.25 367 PRO A C 1
ATOM 2854 O O . PRO A 1 367 ? 8.391 -5.491 -24.308 1.00 95.25 367 PRO A O 1
ATOM 2857 N N . THR A 1 368 ? 7.519 -5.340 -22.247 1.00 92.88 368 THR A N 1
ATOM 2858 C CA . THR A 1 368 ? 7.486 -3.870 -22.251 1.00 92.88 368 THR A CA 1
ATOM 2859 C C . THR A 1 368 ? 8.898 -3.300 -22.331 1.00 92.88 368 THR A C 1
ATOM 2861 O O . THR A 1 368 ? 9.166 -2.534 -23.246 1.00 92.88 368 THR A O 1
ATOM 2864 N N . ILE A 1 369 ? 9.818 -3.706 -21.448 1.00 91.25 369 ILE A N 1
ATOM 2865 C CA . ILE A 1 369 ? 11.210 -3.214 -21.446 1.00 91.25 369 ILE A CA 1
ATOM 2866 C C . ILE A 1 369 ? 11.905 -3.512 -22.783 1.00 91.25 369 ILE A C 1
ATOM 2868 O O . ILE A 1 369 ? 12.624 -2.663 -23.317 1.00 91.25 369 ILE A O 1
ATOM 2872 N N . LEU A 1 370 ? 11.666 -4.696 -23.354 1.00 94.00 370 LEU A N 1
ATOM 2873 C CA . LEU A 1 370 ? 12.218 -5.071 -24.655 1.00 94.00 370 LEU A CA 1
ATOM 2874 C C . LEU A 1 370 ? 11.756 -4.118 -25.766 1.00 94.00 370 LEU A C 1
ATOM 2876 O O . LEU A 1 370 ? 12.587 -3.616 -26.520 1.00 94.00 370 LEU A O 1
ATOM 2880 N N . LEU A 1 371 ? 10.453 -3.841 -25.844 1.00 92.19 371 LEU A N 1
ATOM 2881 C CA . LEU A 1 371 ? 9.856 -3.047 -26.921 1.00 92.19 371 LEU A CA 1
ATOM 2882 C C . LEU A 1 371 ? 10.024 -1.538 -26.728 1.00 92.19 371 LEU A C 1
ATOM 2884 O O . LEU A 1 371 ? 10.294 -0.826 -27.691 1.00 92.19 371 LEU A O 1
ATOM 2888 N N . SER A 1 372 ? 9.858 -1.038 -25.504 1.00 89.00 372 SER A N 1
ATOM 2889 C CA . SER A 1 372 ? 9.859 0.399 -25.226 1.00 89.00 372 SER A CA 1
ATOM 2890 C C . SER A 1 372 ? 11.255 0.969 -25.026 1.00 89.00 372 SER A C 1
ATOM 2892 O O . SER A 1 372 ? 11.434 2.167 -25.202 1.00 89.00 372 SER A O 1
ATOM 2894 N N . TYR A 1 373 ? 12.231 0.150 -24.618 1.00 89.81 373 TYR A N 1
ATOM 2895 C CA . TYR A 1 373 ? 13.544 0.647 -24.208 1.00 89.81 373 TYR A CA 1
ATOM 2896 C C . TYR A 1 373 ? 14.706 -0.019 -24.947 1.00 89.81 373 TYR A C 1
ATOM 2898 O O . TYR A 1 373 ? 15.490 0.679 -25.591 1.00 89.81 373 TYR A O 1
ATOM 2906 N N . ILE A 1 374 ? 14.817 -1.351 -24.894 1.00 91.44 374 ILE A N 1
ATOM 2907 C CA . ILE A 1 374 ? 15.960 -2.073 -25.479 1.00 91.44 374 ILE A CA 1
ATOM 2908 C C . ILE A 1 374 ? 15.964 -1.942 -27.004 1.00 91.44 374 ILE A C 1
ATOM 2910 O O . ILE A 1 374 ? 16.990 -1.587 -27.577 1.00 91.44 374 ILE A O 1
ATOM 2914 N N . LEU A 1 375 ? 14.827 -2.170 -27.664 1.00 91.69 375 LEU A N 1
ATOM 2915 C CA . LEU A 1 375 ? 14.733 -2.114 -29.122 1.00 91.69 375 LEU A CA 1
ATOM 2916 C C . LEU A 1 375 ? 15.060 -0.708 -29.682 1.00 91.69 375 LEU A C 1
ATOM 2918 O O . LEU A 1 375 ? 15.947 -0.627 -30.534 1.00 91.69 375 LEU A O 1
ATOM 2922 N N . PRO A 1 376 ? 14.473 0.404 -29.184 1.00 90.69 376 PRO A N 1
ATOM 2923 C CA . PRO A 1 376 ? 14.888 1.754 -29.583 1.00 90.69 376 PRO A CA 1
ATOM 2924 C C . PRO A 1 376 ? 16.364 2.054 -29.298 1.00 90.69 376 PRO A C 1
ATOM 2926 O O . PRO A 1 376 ? 17.026 2.717 -30.096 1.00 90.69 376 PRO A O 1
ATOM 2929 N N . SER A 1 377 ? 16.895 1.531 -28.187 1.00 88.62 377 SER A N 1
ATOM 2930 C CA . SER A 1 377 ? 18.294 1.718 -27.789 1.00 88.62 377 SER A CA 1
ATOM 2931 C C . SER A 1 377 ? 19.265 0.954 -28.697 1.00 88.62 377 SER A C 1
ATOM 2933 O O . SER A 1 377 ? 20.349 1.445 -28.981 1.00 88.62 377 SER A O 1
ATOM 2935 N N . ILE A 1 378 ? 18.889 -0.210 -29.230 1.00 89.44 378 ILE A N 1
ATOM 2936 C CA . ILE A 1 378 ? 19.676 -0.900 -30.263 1.00 89.44 378 ILE A CA 1
ATOM 2937 C C . ILE A 1 378 ? 19.550 -0.163 -31.604 1.00 89.44 378 ILE A C 1
ATOM 2939 O O . ILE A 1 378 ? 20.549 0.045 -32.298 1.00 89.44 378 ILE A O 1
ATOM 2943 N N . ALA A 1 379 ? 18.340 0.272 -31.964 1.00 88.25 379 ALA A N 1
ATOM 2944 C CA . ALA A 1 379 ? 18.065 0.950 -33.228 1.00 88.25 379 ALA A CA 1
ATOM 2945 C C . ALA A 1 379 ? 18.847 2.269 -33.372 1.00 88.25 379 ALA A C 1
ATOM 2947 O O . ALA A 1 379 ? 19.400 2.530 -34.440 1.00 88.25 379 ALA A O 1
ATOM 2948 N N . MET A 1 380 ? 18.991 3.054 -32.294 1.00 86.50 380 MET A N 1
ATOM 2949 C CA . MET A 1 380 ? 19.778 4.299 -32.328 1.00 86.50 380 MET A CA 1
ATOM 2950 C C . MET A 1 380 ? 21.262 4.072 -32.670 1.00 86.50 380 MET A C 1
ATOM 2952 O O . MET A 1 380 ? 21.891 4.982 -33.194 1.00 86.50 380 MET A O 1
ATOM 2956 N N . PHE A 1 381 ? 21.827 2.880 -32.440 1.00 84.31 381 PHE A N 1
ATOM 2957 C CA . PHE A 1 381 ? 23.231 2.580 -32.768 1.00 84.31 381 PHE A CA 1
ATOM 2958 C C . PHE A 1 381 ? 23.432 1.832 -34.086 1.00 84.31 381 PHE A C 1
ATOM 2960 O O . PHE A 1 381 ? 24.522 1.883 -34.656 1.00 84.31 381 PHE A O 1
ATOM 2967 N N . THR A 1 382 ? 22.422 1.100 -34.550 1.00 85.69 382 THR A N 1
ATOM 2968 C CA . THR A 1 382 ? 22.569 0.127 -35.645 1.00 85.69 382 THR A CA 1
ATOM 2969 C C . THR A 1 382 ? 22.002 0.622 -36.970 1.00 85.69 382 THR A C 1
ATOM 2971 O O . THR A 1 382 ? 22.537 0.275 -38.021 1.00 85.69 382 THR A O 1
ATOM 2974 N N . VAL A 1 383 ? 20.973 1.476 -36.947 1.00 87.88 383 VAL A N 1
ATOM 2975 C CA . VAL A 1 383 ? 20.317 1.966 -38.168 1.00 87.88 383 VAL A CA 1
ATOM 2976 C C . VAL A 1 383 ? 21.271 2.857 -38.981 1.00 87.88 383 VAL A C 1
ATOM 2978 O O . VAL A 1 383 ? 21.984 3.671 -38.391 1.00 87.88 383 VAL A O 1
ATOM 2981 N N . PRO A 1 384 ? 21.333 2.735 -40.320 1.00 84.75 384 PRO A N 1
ATOM 2982 C CA . PRO A 1 384 ? 22.179 3.594 -41.148 1.00 84.75 384 PRO A CA 1
ATOM 2983 C C . PRO A 1 384 ? 21.753 5.071 -41.115 1.00 84.75 384 PRO A C 1
ATOM 2985 O O . PRO A 1 384 ? 20.565 5.390 -41.124 1.00 84.75 384 PRO A O 1
ATOM 2988 N N . GLY A 1 385 ? 22.738 5.974 -41.144 1.00 83.19 385 GLY A N 1
ATOM 2989 C CA . GLY A 1 385 ? 22.528 7.422 -41.247 1.00 83.19 385 GLY A CA 1
ATOM 2990 C C . GLY A 1 385 ? 22.434 8.142 -39.898 1.00 83.19 385 GLY A C 1
ATOM 2991 O O . GLY A 1 385 ? 21.604 7.820 -39.051 1.00 83.19 385 GLY A O 1
ATOM 2992 N N . LEU A 1 386 ? 23.271 9.169 -39.712 1.00 78.88 386 LEU A N 1
ATOM 2993 C CA . LEU A 1 386 ? 23.329 9.950 -38.471 1.00 78.88 386 LEU A CA 1
ATOM 2994 C C . LEU A 1 386 ? 21.999 10.656 -38.163 1.00 78.88 386 LEU A C 1
ATOM 2996 O O . LEU A 1 386 ? 21.521 10.595 -37.035 1.00 78.88 386 LEU A O 1
ATOM 3000 N N . SER A 1 387 ? 21.367 11.265 -39.172 1.00 77.25 387 SER A N 1
ATOM 3001 C CA . SER A 1 387 ? 20.068 11.937 -39.012 1.00 77.25 387 SER A CA 1
ATOM 3002 C C . SER A 1 387 ? 18.982 10.970 -38.519 1.00 77.25 387 SER A C 1
ATOM 3004 O O . SER A 1 387 ? 18.272 11.270 -37.561 1.00 77.25 387 SER A O 1
ATOM 3006 N N . THR A 1 388 ? 18.930 9.760 -39.083 1.00 81.12 388 THR A N 1
ATOM 3007 C CA . THR A 1 388 ? 17.989 8.710 -38.674 1.00 81.12 388 THR A CA 1
ATOM 3008 C C . THR A 1 388 ? 18.230 8.248 -37.237 1.00 81.12 388 THR A C 1
ATOM 3010 O O . THR A 1 388 ? 17.283 8.106 -36.468 1.00 81.12 388 THR A O 1
ATOM 3013 N N . ARG A 1 389 ? 19.494 8.059 -36.835 1.00 83.25 389 ARG A N 1
ATOM 3014 C CA . ARG A 1 389 ? 19.858 7.689 -35.454 1.00 83.25 389 ARG A CA 1
ATOM 3015 C C . ARG A 1 389 ? 19.455 8.757 -34.440 1.00 83.25 389 ARG A C 1
ATOM 3017 O O . ARG A 1 389 ? 18.921 8.424 -33.383 1.00 83.25 389 ARG A O 1
ATOM 3024 N N . LEU A 1 390 ? 19.668 10.032 -34.771 1.00 78.25 390 LEU A N 1
ATOM 3025 C CA . LEU A 1 390 ? 19.252 11.165 -33.939 1.00 78.25 390 LEU A CA 1
ATOM 3026 C C . LEU A 1 390 ? 17.728 11.245 -33.818 1.00 78.25 390 LEU A C 1
ATOM 3028 O O . LEU A 1 390 ? 17.209 11.472 -32.725 1.00 78.25 390 LEU A O 1
ATOM 3032 N N . TRP A 1 391 ? 17.013 10.986 -34.913 1.00 78.88 391 TRP A N 1
ATOM 3033 C CA . TRP A 1 391 ? 15.554 10.943 -34.920 1.00 78.88 391 TRP A CA 1
ATOM 3034 C C . TRP A 1 391 ? 15.005 9.788 -34.070 1.00 78.88 391 TRP A C 1
ATOM 3036 O O . TRP A 1 391 ? 14.107 9.999 -33.256 1.00 78.88 391 TRP A O 1
ATOM 3046 N N . ILE A 1 392 ? 15.599 8.592 -34.167 1.00 82.50 392 ILE A N 1
ATOM 3047 C CA . ILE A 1 392 ? 15.255 7.442 -33.314 1.00 82.50 392 ILE A CA 1
ATOM 3048 C C . ILE A 1 392 ? 15.500 7.769 -31.837 1.00 82.50 392 ILE A C 1
ATOM 3050 O O . ILE A 1 392 ? 14.633 7.510 -30.998 1.00 82.50 392 ILE A O 1
ATOM 3054 N N . ASN A 1 393 ? 16.644 8.380 -31.513 1.00 79.88 393 ASN A N 1
ATOM 3055 C CA . ASN A 1 393 ? 16.948 8.797 -30.148 1.00 79.88 393 ASN A CA 1
ATOM 3056 C C . ASN A 1 393 ? 15.887 9.779 -29.618 1.00 79.88 393 ASN A C 1
ATOM 3058 O O . ASN A 1 393 ? 15.287 9.538 -28.573 1.00 79.88 393 ASN A O 1
ATOM 3062 N N . GLY A 1 394 ? 15.600 10.852 -30.357 1.00 73.25 394 GLY A N 1
ATOM 3063 C CA . GLY A 1 394 ? 14.669 11.893 -29.918 1.00 73.25 394 GLY A CA 1
ATOM 3064 C C . GLY A 1 394 ? 13.209 11.453 -29.846 1.00 73.25 394 GLY A C 1
ATOM 3065 O O . GLY A 1 394 ? 12.533 11.754 -28.867 1.00 73.25 394 GLY A O 1
ATOM 3066 N N . VAL A 1 395 ? 12.718 10.729 -30.854 1.00 77.38 395 VAL A N 1
ATOM 3067 C CA . VAL A 1 395 ? 11.286 10.416 -30.987 1.00 77.38 395 VAL A CA 1
ATOM 3068 C C . VAL A 1 395 ? 10.910 9.098 -30.326 1.00 77.38 395 VAL A C 1
ATOM 3070 O O . VAL A 1 395 ? 9.825 9.016 -29.762 1.00 77.38 395 VAL A O 1
ATOM 3073 N N . PHE A 1 396 ? 11.769 8.076 -30.362 1.00 77.25 396 PHE A N 1
ATOM 3074 C CA . PHE A 1 396 ? 11.430 6.735 -29.863 1.00 77.25 396 PHE A CA 1
ATOM 3075 C C . PHE A 1 396 ? 12.090 6.414 -28.528 1.00 77.25 396 PHE A C 1
ATOM 3077 O O . PHE A 1 396 ? 11.474 5.755 -27.693 1.00 77.25 396 PHE A O 1
ATOM 3084 N N . ARG A 1 397 ? 13.317 6.894 -28.292 1.00 81.25 397 ARG A N 1
ATOM 3085 C CA . ARG A 1 397 ? 14.037 6.610 -27.046 1.00 81.25 397 ARG A CA 1
ATOM 3086 C C . ARG A 1 397 ? 13.728 7.615 -25.942 1.00 81.25 397 ARG A C 1
ATOM 3088 O O . ARG A 1 397 ? 13.460 7.190 -24.826 1.00 81.25 397 ARG A O 1
ATOM 3095 N N . GLN A 1 398 ? 13.782 8.927 -26.179 1.00 75.00 398 GLN A N 1
ATOM 3096 C CA . GLN A 1 398 ? 13.601 9.900 -25.084 1.00 75.00 398 GLN A CA 1
ATOM 3097 C C . GLN A 1 398 ? 12.216 9.836 -24.409 1.00 75.00 398 GLN A C 1
ATOM 3099 O O . GLN A 1 398 ? 12.172 9.832 -23.178 1.00 75.00 398 GLN A O 1
ATOM 3104 N N . PRO A 1 399 ? 11.088 9.676 -25.130 1.00 73.44 399 PRO A N 1
ATOM 3105 C CA . PRO A 1 399 ? 9.776 9.536 -24.510 1.00 73.44 399 PRO A CA 1
ATOM 3106 C C . PRO A 1 399 ? 9.431 8.078 -24.150 1.00 73.44 399 PRO A C 1
ATOM 3108 O O . PRO A 1 399 ? 8.252 7.746 -24.006 1.00 73.44 399 PRO A O 1
ATOM 3111 N N . PHE A 1 400 ? 10.424 7.194 -23.961 1.00 79.31 400 PHE A N 1
ATOM 3112 C CA . PHE A 1 400 ? 10.186 5.779 -23.641 1.00 79.31 400 PHE A CA 1
ATOM 3113 C C . PHE A 1 400 ? 9.224 5.514 -22.469 1.00 79.31 400 PHE A C 1
ATOM 3115 O O . PHE A 1 400 ? 8.517 4.512 -22.557 1.00 79.31 400 PHE A O 1
ATOM 3122 N N . PRO A 1 401 ? 9.103 6.345 -21.407 1.00 77.69 401 PRO A N 1
ATOM 3123 C CA . PRO A 1 401 ? 8.123 6.084 -20.351 1.00 77.69 401 PRO A CA 1
ATOM 3124 C C . PRO A 1 401 ? 6.677 6.169 -20.863 1.00 77.69 401 PRO A C 1
ATOM 3126 O O . PRO A 1 401 ? 5.818 5.401 -20.431 1.00 77.69 401 PRO A O 1
ATOM 3129 N N . ILE A 1 402 ? 6.416 7.055 -21.832 1.00 77.94 402 ILE A N 1
ATOM 3130 C CA . ILE A 1 402 ? 5.105 7.197 -22.477 1.00 77.94 402 ILE A CA 1
ATOM 3131 C C . ILE A 1 402 ? 4.826 5.955 -23.328 1.00 77.94 402 ILE A C 1
ATOM 3133 O O . ILE A 1 402 ? 3.767 5.339 -23.197 1.00 77.94 402 ILE A O 1
ATOM 3137 N N . TYR A 1 403 ? 5.795 5.523 -24.142 1.00 78.81 403 TYR A N 1
ATOM 3138 C CA . TYR A 1 403 ? 5.649 4.307 -24.948 1.00 78.81 403 TYR A CA 1
ATOM 3139 C C . TYR A 1 403 ? 5.515 3.050 -24.095 1.00 78.81 403 TYR A C 1
ATOM 3141 O O . TYR A 1 403 ? 4.674 2.208 -24.395 1.00 78.81 403 TYR A O 1
ATOM 3149 N N . ALA A 1 404 ? 6.278 2.936 -23.007 1.00 83.81 404 ALA A N 1
ATOM 3150 C CA . ALA A 1 404 ? 6.165 1.841 -22.053 1.00 83.81 404 ALA A CA 1
ATOM 3151 C C . ALA A 1 404 ? 4.739 1.748 -21.499 1.00 83.81 404 ALA A C 1
ATOM 3153 O O . ALA A 1 404 ? 4.168 0.660 -21.450 1.00 83.81 404 ALA A O 1
ATOM 3154 N N . ARG A 1 405 ? 4.119 2.889 -21.162 1.00 81.81 405 ARG A N 1
ATOM 3155 C CA . ARG A 1 405 ? 2.727 2.922 -20.705 1.00 81.81 405 ARG A CA 1
ATOM 3156 C C . ARG A 1 405 ? 1.749 2.464 -21.787 1.00 81.81 405 ARG A C 1
ATOM 3158 O O . ARG A 1 405 ? 0.877 1.647 -21.499 1.00 81.81 405 ARG A O 1
ATOM 3165 N N . VAL A 1 406 ? 1.894 2.954 -23.018 1.00 83.88 406 VAL A N 1
ATOM 3166 C CA . VAL A 1 406 ? 1.043 2.544 -24.150 1.00 83.88 406 VAL A CA 1
ATOM 3167 C C . VAL A 1 406 ? 1.188 1.045 -24.429 1.00 83.88 406 VAL A C 1
ATOM 3169 O O . VAL A 1 406 ? 0.188 0.341 -24.549 1.00 83.88 406 VAL A O 1
ATOM 3172 N N . ILE A 1 407 ? 2.418 0.529 -24.448 1.00 87.25 407 ILE A N 1
ATOM 3173 C CA . ILE A 1 407 ? 2.711 -0.894 -24.650 1.00 87.25 407 ILE A CA 1
ATOM 3174 C C . ILE A 1 407 ? 2.109 -1.738 -23.523 1.00 87.25 407 ILE A C 1
ATOM 3176 O O . ILE A 1 407 ? 1.490 -2.758 -23.811 1.00 87.25 407 ILE A O 1
ATOM 3180 N N . GLN A 1 408 ? 2.198 -1.306 -22.262 1.00 86.69 408 GLN A N 1
ATOM 3181 C CA . GLN A 1 408 ? 1.557 -2.014 -21.150 1.00 86.69 408 GLN A CA 1
ATOM 3182 C C . GLN A 1 408 ? 0.032 -2.076 -21.290 1.00 86.69 408 GLN A C 1
ATOM 3184 O O . GLN A 1 408 ? -0.569 -3.101 -20.973 1.00 86.69 408 GLN A O 1
ATOM 3189 N N . LEU A 1 409 ? -0.603 -1.005 -21.778 1.00 85.00 409 LEU A N 1
ATOM 3190 C CA . LEU A 1 409 ? -2.046 -0.989 -22.036 1.00 85.00 409 LEU A CA 1
ATOM 3191 C C . LEU A 1 409 ? -2.434 -1.947 -23.167 1.00 85.00 409 LEU A C 1
ATOM 3193 O O . LEU A 1 409 ? -3.469 -2.603 -23.079 1.00 85.00 409 LEU A O 1
ATOM 3197 N N . ILE A 1 410 ? -1.609 -2.042 -24.211 1.00 89.75 410 ILE A N 1
ATOM 3198 C CA . ILE A 1 410 ? -1.839 -2.951 -25.339 1.00 89.75 410 ILE A CA 1
ATOM 3199 C C . ILE A 1 410 ? -1.606 -4.402 -24.905 1.00 89.75 410 ILE A C 1
ATOM 3201 O O . ILE A 1 410 ? -2.515 -5.220 -25.013 1.00 89.75 410 ILE A O 1
ATOM 3205 N N . LEU A 1 411 ? -0.425 -4.722 -24.366 1.00 92.06 411 LEU A N 1
ATOM 3206 C CA . LEU A 1 411 ? -0.067 -6.074 -23.928 1.00 92.06 411 LEU A CA 1
ATOM 3207 C C . LEU A 1 411 ? -0.981 -6.577 -22.806 1.00 92.06 411 LEU A C 1
ATOM 3209 O O . LEU A 1 411 ? -1.335 -7.753 -22.791 1.00 92.06 411 LEU A O 1
ATOM 3213 N N . GLY A 1 412 ? -1.413 -5.689 -21.907 1.00 87.69 412 GLY A N 1
ATOM 3214 C CA . GLY A 1 412 ? -2.335 -6.022 -20.823 1.00 87.69 412 GLY A CA 1
ATOM 3215 C C . GLY A 1 412 ? -3.681 -6.565 -21.308 1.00 87.69 412 GLY A C 1
ATOM 3216 O O . GLY A 1 412 ? -4.273 -7.390 -20.622 1.00 87.69 412 GLY A O 1
ATOM 3217 N N . ARG A 1 413 ? -4.140 -6.194 -22.514 1.00 90.12 413 ARG A N 1
ATOM 3218 C CA . ARG A 1 413 ? -5.374 -6.749 -23.106 1.00 90.12 413 ARG A CA 1
ATOM 3219 C C . ARG A 1 413 ? -5.243 -8.215 -23.513 1.00 90.12 413 ARG A C 1
ATOM 3221 O O . ARG A 1 413 ? -6.248 -8.910 -23.592 1.00 90.12 413 ARG A O 1
ATOM 3228 N N . PHE A 1 414 ? -4.023 -8.685 -23.763 1.00 92.31 414 PHE A N 1
ATOM 3229 C CA . PHE A 1 414 ? -3.746 -10.061 -24.186 1.00 92.31 414 PHE A CA 1
ATOM 3230 C C . PHE A 1 414 ? -3.381 -10.983 -23.021 1.00 92.31 414 PHE A C 1
ATOM 3232 O O . PHE A 1 414 ? -3.103 -12.164 -23.222 1.00 92.31 414 PHE A O 1
ATOM 3239 N N . VAL A 1 415 ? -3.363 -10.460 -21.794 1.00 92.31 415 VAL A N 1
ATOM 3240 C CA . VAL A 1 415 ? -2.928 -11.196 -20.615 1.00 92.31 415 VAL A CA 1
ATOM 3241 C C . VAL A 1 415 ? -4.059 -11.292 -19.607 1.00 92.31 415 VAL A C 1
ATOM 3243 O O . VAL A 1 415 ? -4.617 -10.295 -19.165 1.00 92.31 415 VAL A O 1
ATOM 3246 N N . ARG A 1 416 ? -4.354 -12.521 -19.176 1.00 90.38 416 ARG A N 1
ATOM 3247 C CA . ARG A 1 416 ? -5.307 -12.757 -18.092 1.00 90.38 416 ARG A CA 1
ATOM 3248 C C . ARG A 1 416 ? -4.720 -12.307 -16.756 1.00 90.38 416 ARG A C 1
ATOM 3250 O O . ARG A 1 416 ? -3.670 -12.817 -16.337 1.00 90.38 416 ARG A O 1
ATOM 3257 N N . ASP A 1 417 ? -5.428 -11.406 -16.086 1.00 88.94 417 ASP A N 1
ATOM 3258 C CA . ASP A 1 417 ? -5.135 -11.000 -14.718 1.00 88.94 417 ASP A CA 1
ATOM 3259 C C . ASP A 1 417 ? -5.873 -11.911 -13.726 1.00 88.94 417 ASP A C 1
ATOM 3261 O O . ASP A 1 417 ? -7.091 -12.065 -13.799 1.00 88.94 417 ASP A O 1
ATOM 3265 N N . THR A 1 418 ? -5.122 -12.569 -12.844 1.00 90.56 418 THR A N 1
ATOM 3266 C CA . THR A 1 418 ? -5.643 -13.482 -11.810 1.00 90.56 418 THR A CA 1
ATOM 3267 C C . THR A 1 418 ? -5.497 -12.908 -10.400 1.00 90.56 418 THR A C 1
ATOM 3269 O O . THR A 1 418 ? -5.825 -13.590 -9.433 1.00 90.56 418 THR A O 1
ATOM 3272 N N . THR A 1 419 ? -5.065 -11.644 -10.283 1.00 86.81 419 THR A N 1
ATOM 3273 C CA . THR A 1 419 ? -4.743 -10.977 -9.009 1.00 86.81 419 THR A CA 1
ATOM 3274 C C . THR A 1 419 ? -5.857 -11.101 -7.968 1.00 86.81 419 THR A C 1
ATOM 3276 O O . THR A 1 419 ? -5.582 -11.455 -6.829 1.00 86.81 419 THR A O 1
ATOM 3279 N N . GLU A 1 420 ? -7.116 -10.874 -8.347 1.00 83.19 420 GLU A N 1
ATOM 3280 C CA . GLU A 1 420 ? -8.242 -10.867 -7.398 1.00 83.19 420 GLU A CA 1
ATOM 3281 C C . GLU A 1 420 ? -8.519 -12.227 -6.741 1.00 83.19 420 GLU A C 1
ATOM 3283 O O . GLU A 1 420 ? -8.997 -12.274 -5.610 1.00 83.19 420 GLU A O 1
ATOM 3288 N N . ILE A 1 421 ? -8.195 -13.325 -7.426 1.00 85.31 421 ILE A N 1
ATOM 3289 C CA . ILE A 1 421 ? -8.365 -14.691 -6.909 1.00 85.31 421 ILE A CA 1
ATOM 3290 C C . ILE A 1 421 ? -7.111 -15.101 -6.134 1.00 85.31 421 ILE A C 1
ATOM 3292 O O . ILE A 1 421 ? -7.187 -15.572 -4.995 1.00 85.31 421 ILE A O 1
ATOM 3296 N N . ASP A 1 422 ? -5.946 -14.883 -6.746 1.00 87.44 422 ASP A N 1
ATOM 3297 C CA . ASP A 1 422 ? -4.664 -15.316 -6.200 1.00 87.44 422 ASP A CA 1
ATOM 3298 C C . ASP A 1 422 ? -4.327 -14.576 -4.898 1.00 87.44 422 ASP A C 1
ATOM 3300 O O . ASP A 1 422 ? -3.737 -15.172 -4.004 1.00 87.44 422 ASP A O 1
ATOM 3304 N N . ARG A 1 423 ? -4.767 -13.324 -4.715 1.00 83.62 423 ARG A N 1
ATOM 3305 C CA . ARG A 1 423 ? -4.505 -12.560 -3.480 1.00 83.62 423 ARG A CA 1
ATOM 3306 C C . ARG A 1 423 ? -5.075 -13.199 -2.206 1.00 83.62 423 ARG A C 1
ATOM 3308 O O . ARG A 1 423 ? -4.580 -12.902 -1.125 1.00 83.62 423 ARG A O 1
ATOM 3315 N N . ILE A 1 424 ? -6.086 -14.065 -2.332 1.00 82.69 424 ILE A N 1
ATOM 3316 C CA . ILE A 1 424 ? -6.670 -14.830 -1.217 1.00 82.69 424 ILE A CA 1
ATOM 3317 C C . ILE A 1 424 ? -6.140 -16.270 -1.223 1.00 82.69 424 ILE A C 1
ATOM 3319 O O . ILE A 1 424 ? -5.740 -16.791 -0.188 1.00 82.69 424 ILE A O 1
ATOM 3323 N N . GLN A 1 425 ? -6.138 -16.934 -2.384 1.00 86.44 425 GLN A N 1
ATOM 3324 C CA . GLN A 1 425 ? -5.841 -18.371 -2.465 1.00 86.44 425 GLN A CA 1
ATOM 3325 C C . GLN A 1 425 ? -4.342 -18.693 -2.491 1.00 86.44 425 GLN A C 1
ATOM 3327 O O . GLN A 1 425 ? -3.926 -19.737 -1.996 1.00 86.44 425 GLN A O 1
ATOM 3332 N N . ASN A 1 426 ? -3.529 -17.826 -3.095 1.00 87.19 426 ASN A N 1
ATOM 3333 C CA . ASN A 1 426 ? -2.091 -18.018 -3.246 1.00 87.19 426 ASN A CA 1
ATOM 3334 C C . ASN A 1 426 ? -1.352 -16.665 -3.326 1.00 87.19 426 ASN A C 1
ATOM 3336 O O . ASN A 1 426 ? -0.975 -16.232 -4.422 1.00 87.19 426 ASN A O 1
ATOM 3340 N N . PRO A 1 427 ? -1.099 -16.008 -2.176 1.00 82.94 427 PRO A N 1
ATOM 3341 C CA . PRO A 1 427 ? -0.451 -14.695 -2.110 1.00 82.94 427 PRO A CA 1
ATOM 3342 C C . PRO A 1 427 ? 0.960 -14.620 -2.725 1.00 82.94 427 PRO A C 1
ATOM 3344 O O . PRO A 1 427 ? 1.500 -13.530 -2.883 1.00 82.94 427 PRO A O 1
ATOM 3347 N N . GLU A 1 428 ? 1.565 -15.756 -3.086 1.00 85.88 428 GLU A N 1
ATOM 3348 C CA . GLU A 1 428 ? 2.890 -15.836 -3.711 1.00 85.88 428 GLU A CA 1
ATOM 3349 C C . GLU A 1 428 ? 2.840 -16.189 -5.211 1.00 85.88 428 GLU A C 1
ATOM 3351 O O . GLU A 1 428 ? 3.871 -16.464 -5.834 1.00 85.88 428 GLU A O 1
ATOM 3356 N N . ALA A 1 429 ? 1.656 -16.189 -5.834 1.00 87.94 429 ALA A N 1
ATOM 3357 C CA . ALA A 1 429 ? 1.480 -16.560 -7.243 1.00 87.94 429 ALA A CA 1
ATOM 3358 C C . ALA A 1 429 ? 2.281 -15.683 -8.232 1.00 87.94 429 ALA A C 1
ATOM 3360 O O . ALA A 1 429 ? 2.577 -16.110 -9.361 1.00 87.94 429 ALA A O 1
ATOM 3361 N N . ASP A 1 430 ? 2.648 -14.470 -7.818 1.00 88.25 430 ASP A N 1
ATOM 3362 C CA . ASP A 1 430 ? 3.455 -13.517 -8.575 1.00 88.25 430 ASP A CA 1
ATOM 3363 C C . ASP A 1 430 ? 4.966 -13.826 -8.535 1.00 88.25 430 ASP A C 1
ATOM 3365 O O . ASP A 1 430 ? 5.688 -13.497 -9.485 1.00 88.25 430 ASP A O 1
ATOM 3369 N N . MET A 1 431 ? 5.444 -14.550 -7.515 1.00 87.25 431 MET A N 1
ATOM 3370 C CA . MET A 1 431 ? 6.866 -14.831 -7.277 1.00 87.25 431 MET A CA 1
ATOM 3371 C C . MET A 1 431 ? 7.555 -15.497 -8.467 1.00 87.25 431 MET A C 1
ATOM 3373 O O . MET A 1 431 ? 8.710 -15.194 -8.768 1.00 87.25 431 MET A O 1
ATOM 3377 N N . ARG A 1 432 ? 6.862 -16.379 -9.196 1.00 90.88 432 ARG A N 1
ATOM 3378 C CA . ARG A 1 432 ? 7.420 -17.014 -10.406 1.00 90.88 432 ARG A CA 1
ATOM 3379 C C . ARG A 1 432 ? 7.743 -16.005 -11.509 1.00 90.88 432 ARG A C 1
ATOM 3381 O O . ARG A 1 432 ? 8.717 -16.192 -12.234 1.00 90.88 432 ARG A O 1
ATOM 3388 N N . TYR A 1 433 ? 6.943 -14.949 -11.645 1.00 91.25 433 TYR A N 1
ATOM 3389 C CA . TYR A 1 433 ? 7.154 -13.910 -12.649 1.00 91.25 433 TYR A CA 1
ATOM 3390 C C . TYR A 1 433 ? 8.211 -12.918 -12.172 1.00 91.25 433 TYR A C 1
ATOM 3392 O O . TYR A 1 433 ? 9.115 -12.590 -12.937 1.00 91.25 433 TYR A O 1
ATOM 3400 N N . LEU A 1 434 ? 8.172 -12.538 -10.890 1.00 87.31 434 LEU A N 1
ATOM 3401 C CA . LEU A 1 434 ? 9.197 -11.696 -10.273 1.00 87.31 434 LEU A CA 1
ATOM 3402 C C . LEU A 1 434 ? 10.589 -12.323 -10.391 1.00 87.31 434 LEU A C 1
ATOM 3404 O O . LEU A 1 434 ? 11.514 -11.664 -10.854 1.00 87.31 434 LEU A O 1
ATOM 3408 N N . ARG A 1 435 ? 10.738 -13.622 -10.092 1.00 87.44 435 ARG A N 1
ATOM 3409 C CA . ARG A 1 435 ? 12.009 -14.350 -10.270 1.00 87.44 435 ARG A CA 1
ATOM 3410 C C . ARG A 1 435 ? 12.524 -14.282 -11.709 1.00 87.44 435 ARG A C 1
ATOM 3412 O O . ARG A 1 435 ? 13.718 -14.092 -11.906 1.00 87.44 435 ARG A O 1
ATOM 3419 N N . ARG A 1 436 ? 11.645 -14.389 -12.713 1.00 91.31 436 ARG A N 1
ATOM 3420 C CA . ARG A 1 436 ? 12.029 -14.246 -14.131 1.00 91.31 436 ARG A CA 1
ATOM 3421 C C . ARG A 1 436 ? 12.483 -12.826 -14.462 1.00 91.31 436 ARG A C 1
ATOM 3423 O O . ARG A 1 436 ? 13.455 -12.672 -15.192 1.00 91.31 436 ARG A O 1
ATOM 3430 N N . ILE A 1 437 ? 11.817 -11.806 -13.921 1.00 88.50 437 ILE A N 1
ATOM 3431 C CA . ILE A 1 437 ? 12.196 -10.400 -14.124 1.00 88.50 437 ILE A CA 1
ATOM 3432 C C . ILE A 1 437 ? 13.543 -10.099 -13.460 1.00 88.50 437 ILE A C 1
ATOM 3434 O O . ILE A 1 437 ? 14.406 -9.496 -14.093 1.00 88.50 437 ILE A O 1
ATOM 3438 N N . TYR A 1 438 ? 13.757 -10.558 -12.225 1.00 87.94 438 TYR A N 1
ATOM 3439 C CA . TYR A 1 438 ? 15.041 -10.401 -11.540 1.00 87.94 438 TYR A CA 1
ATOM 3440 C C . TYR A 1 438 ? 16.163 -11.155 -12.254 1.00 87.94 438 TYR A C 1
ATOM 3442 O O . TYR A 1 438 ? 17.239 -10.595 -12.441 1.00 87.94 438 TYR A O 1
ATOM 3450 N N . ALA A 1 439 ? 15.910 -12.383 -12.717 1.00 86.50 439 ALA A N 1
ATOM 3451 C CA . ALA A 1 439 ? 16.872 -13.133 -13.520 1.00 86.50 439 ALA A CA 1
ATOM 3452 C C . ALA A 1 439 ? 17.211 -12.395 -14.824 1.00 86.50 439 ALA A C 1
ATOM 3454 O O . ALA A 1 439 ? 18.382 -12.258 -15.162 1.00 86.50 439 ALA A O 1
ATOM 3455 N N . PHE A 1 440 ? 16.206 -11.857 -15.521 1.00 91.62 440 PHE A N 1
ATOM 3456 C CA . PHE A 1 440 ? 16.407 -11.030 -16.710 1.00 91.62 440 PHE A CA 1
ATOM 3457 C C . PHE A 1 440 ? 17.277 -9.799 -16.411 1.00 91.62 440 PHE A C 1
ATOM 3459 O O . PHE A 1 440 ? 18.271 -9.575 -17.099 1.00 91.62 440 PHE A O 1
ATOM 3466 N N . ALA A 1 441 ? 16.961 -9.041 -15.357 1.00 86.50 441 ALA A N 1
ATOM 3467 C CA . ALA A 1 441 ? 17.743 -7.878 -14.945 1.00 86.50 441 ALA A CA 1
ATOM 3468 C C . ALA A 1 441 ? 19.195 -8.249 -14.592 1.00 86.50 441 ALA A C 1
ATOM 3470 O O . ALA A 1 441 ? 20.123 -7.564 -15.019 1.00 86.50 441 ALA A O 1
ATOM 3471 N N . ALA A 1 442 ? 19.400 -9.356 -13.871 1.00 83.88 442 ALA A N 1
ATOM 3472 C CA . ALA A 1 442 ? 20.724 -9.849 -13.499 1.00 83.88 442 ALA A CA 1
ATOM 3473 C C . ALA A 1 442 ? 21.550 -10.277 -14.721 1.00 83.88 442 ALA A C 1
ATOM 3475 O O . ALA A 1 442 ? 22.720 -9.912 -14.826 1.00 83.88 442 ALA A O 1
ATOM 3476 N N . VAL A 1 443 ? 20.945 -10.995 -15.674 1.00 89.31 443 VAL A N 1
ATOM 3477 C CA . VAL A 1 443 ? 21.608 -11.406 -16.922 1.00 89.31 443 VAL A CA 1
ATOM 3478 C C . VAL A 1 443 ? 22.006 -10.187 -17.751 1.00 89.31 443 VAL A C 1
ATOM 3480 O O . VAL A 1 443 ? 23.141 -10.110 -18.212 1.00 89.31 443 VAL A O 1
ATOM 3483 N N . VAL A 1 444 ? 21.116 -9.203 -17.903 1.00 86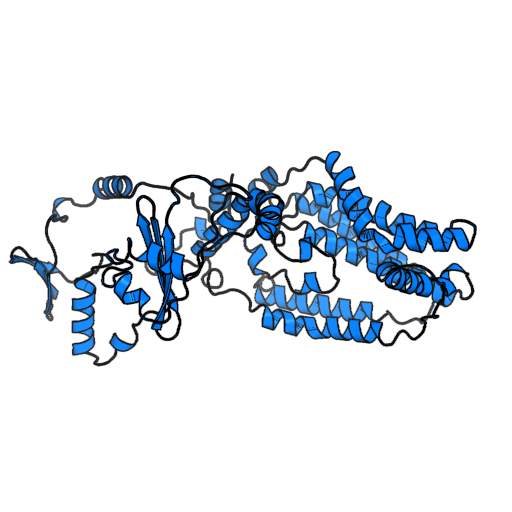.25 444 VAL A N 1
ATOM 3484 C CA . VAL A 1 444 ? 21.422 -7.963 -18.631 1.00 86.25 444 VAL A CA 1
ATOM 3485 C C . VAL A 1 444 ? 22.554 -7.187 -17.953 1.00 86.25 444 VAL A C 1
ATOM 3487 O O . VAL A 1 444 ? 23.487 -6.755 -18.631 1.00 86.25 444 VAL A O 1
ATOM 3490 N N . ALA A 1 445 ? 22.519 -7.055 -16.624 1.00 82.56 445 ALA A N 1
ATOM 3491 C CA . ALA A 1 445 ? 23.581 -6.402 -15.863 1.00 82.56 445 ALA A CA 1
ATOM 3492 C C . ALA A 1 445 ? 24.928 -7.134 -16.007 1.00 82.56 445 ALA A C 1
ATOM 3494 O O . ALA A 1 445 ? 25.960 -6.484 -16.176 1.00 82.56 445 ALA A O 1
ATOM 3495 N N . ALA A 1 446 ? 24.922 -8.472 -16.009 1.00 82.25 446 ALA A N 1
ATOM 3496 C CA . ALA A 1 446 ? 26.114 -9.291 -16.213 1.00 82.25 446 ALA A CA 1
ATOM 3497 C C . ALA A 1 446 ? 26.684 -9.144 -17.632 1.00 82.25 446 ALA A C 1
ATOM 3499 O O . ALA A 1 446 ? 27.882 -8.908 -17.783 1.00 82.25 446 ALA A O 1
ATOM 3500 N N . ILE A 1 447 ? 25.837 -9.212 -18.668 1.00 86.56 447 ILE A N 1
ATOM 3501 C CA . ILE A 1 447 ? 26.239 -8.990 -20.069 1.00 86.56 447 ILE A CA 1
ATOM 3502 C C . ILE A 1 447 ? 26.850 -7.597 -20.224 1.00 86.56 447 ILE A C 1
ATOM 3504 O O . ILE A 1 447 ? 27.929 -7.462 -20.802 1.00 86.56 447 ILE A O 1
ATOM 3508 N N . LYS A 1 448 ? 26.204 -6.568 -19.661 1.00 83.81 448 LYS A N 1
ATOM 3509 C CA . LYS A 1 448 ? 26.731 -5.201 -19.653 1.00 83.81 448 LYS A CA 1
ATOM 3510 C C . LYS A 1 448 ? 28.087 -5.136 -18.961 1.00 83.81 448 LYS A C 1
ATOM 3512 O O . LYS A 1 448 ? 29.016 -4.575 -19.526 1.00 83.81 448 LYS A O 1
ATOM 3517 N N . GLY A 1 449 ? 28.207 -5.710 -17.762 1.00 77.19 449 GLY A N 1
ATOM 3518 C CA . GLY A 1 449 ? 29.442 -5.700 -16.975 1.00 77.19 449 GLY A CA 1
ATOM 3519 C C . GLY A 1 449 ? 30.610 -6.369 -17.702 1.00 77.19 449 GLY A C 1
ATOM 3520 O O . GLY A 1 449 ? 31.716 -5.826 -17.725 1.00 77.19 449 GLY A O 1
ATOM 3521 N N . LEU A 1 450 ? 30.353 -7.506 -18.357 1.00 84.31 450 LEU A N 1
ATOM 3522 C CA . LEU A 1 450 ? 31.324 -8.173 -19.222 1.00 84.31 450 LEU A CA 1
ATOM 3523 C C . LEU A 1 450 ? 31.694 -7.286 -20.415 1.00 84.31 450 LEU A C 1
ATOM 3525 O O . LEU A 1 450 ? 32.877 -7.056 -20.647 1.00 84.31 450 LEU A O 1
ATOM 3529 N N . TYR A 1 451 ? 30.707 -6.728 -21.123 1.00 83.50 451 TYR A N 1
ATOM 3530 C CA . TYR A 1 451 ? 30.937 -5.838 -22.263 1.00 83.50 451 TYR A CA 1
ATOM 3531 C C . TYR A 1 451 ? 31.806 -4.629 -21.890 1.00 83.50 451 TYR A C 1
ATOM 3533 O O . TYR A 1 451 ? 32.798 -4.357 -22.566 1.00 83.50 451 TYR A O 1
ATOM 3541 N N . THR A 1 452 ? 31.499 -3.940 -20.787 1.00 76.00 452 THR A N 1
ATOM 3542 C CA . THR A 1 452 ? 32.298 -2.801 -20.315 1.00 76.00 452 THR A CA 1
ATOM 3543 C C . THR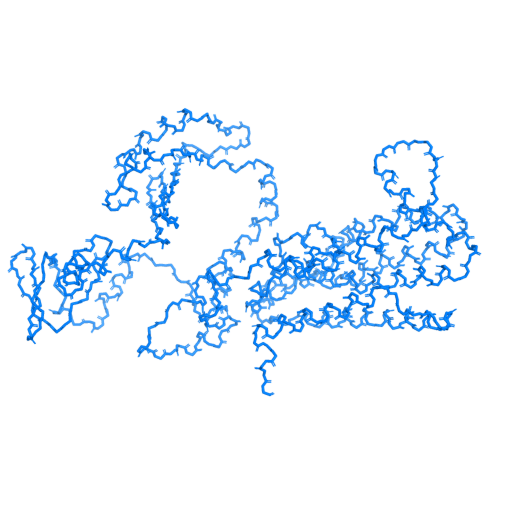 A 1 452 ? 33.705 -3.223 -19.907 1.00 76.00 452 THR A C 1
ATOM 3545 O O . THR A 1 452 ? 34.661 -2.537 -20.245 1.00 76.00 452 THR A O 1
ATOM 3548 N N . ARG A 1 453 ? 33.863 -4.376 -19.242 1.00 77.38 453 ARG A N 1
ATOM 3549 C CA . ARG A 1 453 ? 35.172 -4.861 -18.780 1.00 77.38 453 ARG A CA 1
ATOM 3550 C C . ARG A 1 453 ? 36.082 -5.295 -19.929 1.00 77.38 453 ARG A C 1
ATOM 3552 O O . ARG A 1 453 ? 37.282 -5.056 -19.858 1.00 77.38 453 ARG A O 1
ATOM 3559 N N . PHE A 1 454 ? 35.526 -5.921 -20.967 1.00 83.94 454 PHE A N 1
ATOM 3560 C CA . PHE A 1 454 ? 36.292 -6.335 -22.144 1.00 83.94 454 PHE A CA 1
ATOM 3561 C C . PHE A 1 454 ? 36.715 -5.151 -23.017 1.00 83.94 454 PHE A C 1
ATOM 3563 O O . PHE A 1 454 ? 37.812 -5.174 -23.563 1.00 83.94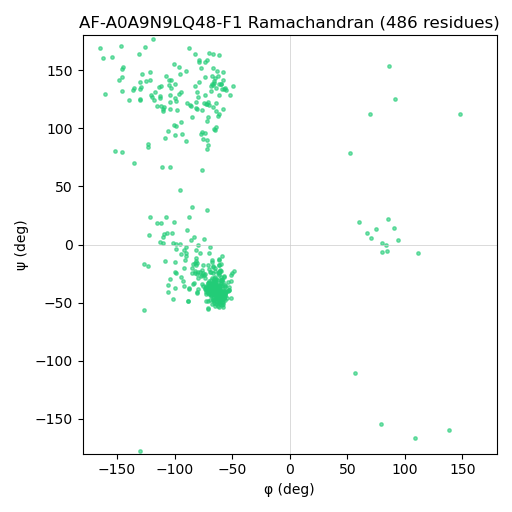 454 PHE A O 1
ATOM 3570 N N . ASN A 1 455 ? 35.867 -4.125 -23.145 1.00 78.75 455 ASN A N 1
ATOM 3571 C CA . ASN A 1 455 ? 36.147 -2.985 -24.022 1.00 78.75 455 ASN A CA 1
ATOM 3572 C C . ASN A 1 455 ? 36.868 -1.821 -23.311 1.00 78.75 455 ASN A C 1
ATOM 3574 O O . ASN A 1 455 ? 37.488 -1.007 -23.986 1.00 78.75 455 ASN A O 1
ATOM 3578 N N . LEU A 1 456 ? 36.809 -1.735 -21.975 1.00 77.12 456 LEU A N 1
ATOM 3579 C CA . LEU A 1 456 ? 37.480 -0.710 -21.160 1.00 77.12 456 LEU A CA 1
ATOM 3580 C C . LEU A 1 456 ? 38.169 -1.327 -19.921 1.00 77.12 456 LEU A C 1
ATOM 3582 O O . LEU A 1 456 ? 37.718 -1.126 -18.786 1.00 77.12 456 LEU A O 1
ATOM 3586 N N . PRO A 1 457 ? 39.262 -2.093 -20.100 1.00 67.88 457 PRO A N 1
ATOM 3587 C CA . PRO A 1 457 ? 40.011 -2.655 -18.980 1.00 67.88 457 PRO A CA 1
ATOM 3588 C C . PRO A 1 457 ? 40.643 -1.532 -18.135 1.00 67.88 457 PRO A C 1
ATOM 3590 O O . PRO A 1 457 ? 41.502 -0.799 -18.611 1.00 67.88 457 PRO A O 1
ATOM 3593 N N . GLY A 1 458 ? 40.205 -1.392 -16.877 1.00 61.00 458 GLY A N 1
ATOM 3594 C CA . GLY A 1 458 ? 40.700 -0.379 -15.927 1.00 61.00 458 GLY A CA 1
ATOM 3595 C C . GLY A 1 458 ? 39.700 0.724 -15.560 1.00 61.00 458 GLY A C 1
ATOM 3596 O O . GLY A 1 458 ? 39.964 1.502 -14.647 1.00 61.00 458 GLY A O 1
ATOM 3597 N N . TYR A 1 459 ? 38.533 0.778 -16.211 1.00 60.03 459 TYR A N 1
ATOM 3598 C CA . TYR A 1 459 ? 37.472 1.716 -15.842 1.00 60.03 459 TYR A CA 1
ATOM 3599 C C . TYR A 1 459 ? 36.798 1.284 -14.528 1.00 60.03 459 TYR A C 1
ATOM 3601 O O . TYR A 1 459 ? 36.265 0.173 -14.432 1.00 60.03 459 TYR A O 1
ATOM 3609 N N . LEU A 1 460 ? 36.837 2.146 -13.504 1.00 54.38 460 LEU A N 1
ATOM 3610 C CA . LEU A 1 460 ? 36.156 1.899 -12.230 1.00 54.38 460 LEU A CA 1
ATOM 3611 C C . LEU A 1 460 ? 34.625 1.899 -12.417 1.00 54.38 460 LEU A C 1
ATOM 3613 O O . LEU A 1 460 ? 34.111 2.596 -13.294 1.00 54.38 460 LEU A O 1
ATOM 3617 N N . PRO A 1 461 ? 33.870 1.163 -11.581 1.00 52.03 461 PRO A N 1
ATOM 3618 C CA . PRO A 1 461 ? 32.412 1.210 -11.604 1.00 52.03 461 PRO A CA 1
ATOM 3619 C C . PRO A 1 461 ? 31.918 2.654 -11.425 1.00 52.03 461 PRO A C 1
ATOM 3621 O O . PRO A 1 461 ? 32.391 3.369 -10.542 1.00 52.03 461 PRO A O 1
ATOM 3624 N N . SER A 1 462 ? 30.974 3.093 -12.261 1.00 52.94 462 SER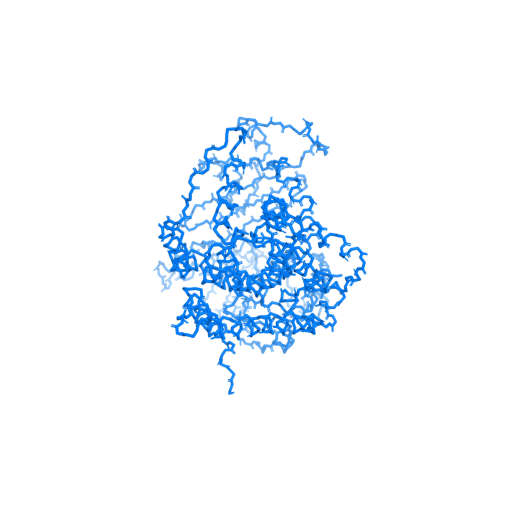 A N 1
ATOM 3625 C CA . SER A 1 462 ? 30.429 4.456 -12.213 1.00 52.94 462 SER A CA 1
ATOM 3626 C C . SER A 1 462 ? 29.734 4.746 -10.871 1.00 52.94 462 SER A C 1
ATOM 3628 O O . SER A 1 462 ? 29.359 3.820 -10.149 1.00 52.94 462 SER A O 1
ATOM 3630 N N . ALA A 1 463 ? 29.497 6.026 -10.548 1.00 48.19 463 ALA A N 1
ATOM 3631 C CA . ALA A 1 463 ? 28.815 6.487 -9.324 1.00 48.19 463 ALA A CA 1
ATOM 3632 C C . ALA A 1 463 ? 27.478 5.764 -9.015 1.00 48.19 463 ALA A C 1
ATOM 3634 O O . ALA A 1 463 ? 27.059 5.678 -7.860 1.00 48.19 463 ALA A O 1
ATOM 3635 N N . THR A 1 464 ? 26.841 5.173 -10.033 1.00 52.19 464 THR A N 1
ATOM 3636 C CA . THR A 1 464 ? 25.662 4.296 -9.903 1.00 52.19 464 THR A CA 1
ATOM 3637 C C . THR A 1 464 ? 25.906 3.063 -9.018 1.00 52.19 464 THR A C 1
ATOM 3639 O O . THR A 1 464 ? 24.997 2.614 -8.322 1.00 52.19 464 THR A O 1
ATOM 3642 N N . SER A 1 465 ? 27.139 2.554 -8.970 1.00 55.41 465 SER A N 1
ATOM 3643 C CA . SER A 1 465 ? 27.530 1.386 -8.168 1.00 55.41 465 SER A CA 1
ATOM 3644 C C . SER A 1 465 ? 27.580 1.711 -6.670 1.00 55.41 465 SER A C 1
ATOM 3646 O O . SER A 1 465 ? 27.156 0.903 -5.845 1.00 55.41 465 SER A O 1
ATOM 3648 N N . CYS A 1 466 ? 28.011 2.926 -6.312 1.00 54.31 466 CYS A N 1
ATOM 3649 C CA . CYS A 1 466 ? 27.994 3.416 -4.930 1.00 54.31 466 CYS A CA 1
ATOM 3650 C C . CYS A 1 466 ? 26.561 3.649 -4.426 1.00 54.31 466 CYS A C 1
ATOM 3652 O O . CYS A 1 466 ? 26.240 3.290 -3.293 1.00 54.31 466 CYS A O 1
ATOM 3654 N N . ALA A 1 467 ? 25.675 4.178 -5.280 1.00 57.84 467 ALA A N 1
ATOM 3655 C CA . ALA A 1 467 ? 24.253 4.314 -4.962 1.00 57.84 467 ALA A CA 1
ATOM 3656 C C . ALA A 1 467 ? 23.578 2.947 -4.727 1.00 57.84 467 ALA A C 1
ATOM 3658 O O . ALA A 1 467 ? 22.760 2.814 -3.819 1.00 57.84 467 ALA A O 1
ATOM 3659 N N . GLY A 1 468 ? 23.965 1.916 -5.489 1.00 61.75 468 GLY A N 1
ATOM 3660 C CA . GLY A 1 468 ? 23.497 0.541 -5.290 1.00 61.75 468 GLY A CA 1
ATOM 3661 C C . GLY A 1 468 ? 23.925 -0.072 -3.950 1.00 61.75 468 GLY A C 1
ATOM 3662 O O . GLY A 1 468 ? 23.116 -0.715 -3.285 1.00 61.75 468 GLY A O 1
ATOM 3663 N N . LEU A 1 469 ? 25.163 0.165 -3.504 1.00 62.56 469 LEU A N 1
ATOM 3664 C CA . LEU A 1 469 ? 25.631 -0.295 -2.187 1.00 62.56 469 LEU A CA 1
ATOM 3665 C C . LEU A 1 469 ? 24.895 0.404 -1.037 1.00 62.56 469 LEU A C 1
ATOM 3667 O O . LEU A 1 469 ? 24.472 -0.252 -0.086 1.00 62.56 469 LEU A O 1
ATOM 3671 N N . TYR A 1 470 ? 24.687 1.718 -1.148 1.00 65.25 470 TYR A N 1
ATOM 3672 C CA . TYR A 1 470 ? 23.897 2.474 -0.176 1.00 65.25 470 TYR A CA 1
ATOM 3673 C C . TYR A 1 470 ? 22.439 1.988 -0.125 1.00 65.25 470 TYR A C 1
ATOM 3675 O O . TYR A 1 470 ? 21.856 1.865 0.951 1.00 65.25 470 TYR A O 1
ATOM 3683 N N . TRP A 1 471 ? 21.873 1.621 -1.278 1.00 64.75 471 TRP A N 1
ATOM 3684 C CA . TRP A 1 471 ? 20.536 1.041 -1.373 1.00 64.75 471 TRP A CA 1
ATOM 3685 C C . TRP A 1 471 ? 20.410 -0.299 -0.639 1.00 64.75 471 TRP A C 1
ATOM 3687 O O . TRP A 1 471 ? 19.471 -0.490 0.133 1.00 64.75 471 TRP A O 1
ATOM 3697 N N . ILE A 1 472 ? 21.376 -1.205 -0.823 1.00 66.75 472 ILE A N 1
ATOM 3698 C CA . ILE A 1 472 ? 21.424 -2.484 -0.095 1.00 66.75 472 ILE A CA 1
ATOM 3699 C C . ILE A 1 472 ? 21.469 -2.234 1.418 1.00 66.75 472 ILE A C 1
ATOM 3701 O O . ILE A 1 472 ? 20.806 -2.936 2.180 1.00 66.75 472 ILE A O 1
ATOM 3705 N N . LEU A 1 473 ? 22.207 -1.210 1.852 1.00 68.62 473 LEU A N 1
ATOM 3706 C CA . LEU A 1 473 ? 22.364 -0.860 3.261 1.00 68.62 473 LEU A CA 1
ATOM 3707 C C . LEU A 1 473 ? 21.061 -0.322 3.877 1.00 68.62 473 LEU A C 1
ATOM 3709 O O . LEU A 1 473 ? 20.675 -0.775 4.954 1.00 68.62 473 LEU A O 1
ATOM 3713 N N . ILE A 1 474 ? 20.338 0.560 3.174 1.00 66.75 474 ILE A N 1
ATOM 3714 C CA . ILE A 1 474 ? 18.995 1.009 3.589 1.00 66.75 474 ILE A CA 1
ATOM 3715 C C . ILE A 1 474 ? 18.035 -0.181 3.665 1.00 66.75 474 ILE A C 1
ATOM 3717 O O . ILE A 1 474 ? 17.328 -0.341 4.655 1.00 66.75 474 ILE A O 1
ATOM 3721 N N . HIS A 1 475 ? 18.029 -1.054 2.655 1.00 66.00 475 HIS A N 1
ATOM 3722 C CA . HIS A 1 475 ? 17.109 -2.189 2.635 1.00 66.00 475 HIS A CA 1
ATOM 3723 C C . HIS A 1 475 ? 17.4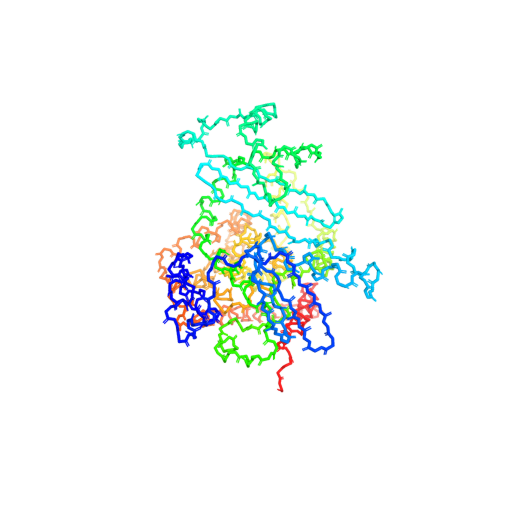05 -3.197 3.754 1.00 66.00 475 HIS A C 1
ATOM 3725 O O . HIS A 1 475 ? 16.494 -3.754 4.363 1.00 66.00 475 HIS A O 1
ATOM 3731 N N . PHE A 1 476 ? 18.683 -3.390 4.080 1.00 65.56 476 PHE A N 1
ATOM 3732 C CA . PHE A 1 476 ? 19.102 -4.175 5.233 1.00 65.56 476 PHE A CA 1
ATOM 3733 C C . PHE A 1 476 ? 18.625 -3.553 6.556 1.00 65.56 476 PHE A C 1
ATOM 3735 O O . PHE A 1 476 ? 18.138 -4.273 7.427 1.00 65.56 476 PHE A O 1
ATOM 3742 N N . MET A 1 477 ? 18.705 -2.225 6.709 1.00 66.69 477 MET A N 1
ATOM 3743 C CA . MET A 1 477 ? 18.152 -1.532 7.880 1.00 66.69 477 MET A CA 1
ATOM 3744 C C . MET A 1 477 ? 16.632 -1.702 7.984 1.00 66.69 477 MET A C 1
ATOM 3746 O O . MET A 1 477 ? 16.152 -2.062 9.058 1.00 66.69 477 MET A O 1
ATOM 3750 N N . ASP A 1 478 ? 15.898 -1.550 6.879 1.00 64.31 478 ASP A N 1
ATOM 3751 C CA . ASP A 1 478 ? 14.445 -1.770 6.828 1.00 64.31 478 ASP A CA 1
ATOM 3752 C C . ASP A 1 478 ? 14.091 -3.200 7.272 1.00 64.31 478 ASP A C 1
ATOM 3754 O O . ASP A 1 478 ? 13.227 -3.401 8.125 1.00 64.31 478 ASP A O 1
ATOM 3758 N N . LEU A 1 479 ? 14.805 -4.213 6.766 1.00 63.66 479 LEU A N 1
ATOM 3759 C CA . LEU A 1 479 ? 14.598 -5.613 7.154 1.00 63.66 479 LEU A CA 1
ATOM 3760 C C . LEU A 1 479 ? 14.960 -5.886 8.628 1.00 63.66 479 LEU A C 1
ATOM 3762 O O . LEU A 1 479 ? 14.366 -6.772 9.253 1.00 63.66 479 LEU A O 1
ATOM 3766 N N . LYS A 1 480 ? 15.902 -5.129 9.203 1.00 63.94 480 LYS A N 1
ATOM 3767 C CA . LYS A 1 480 ? 16.272 -5.219 10.624 1.00 63.94 480 LYS A CA 1
ATOM 3768 C C . LYS A 1 480 ? 15.183 -4.630 11.516 1.00 63.94 480 LYS A C 1
ATOM 3770 O O . LYS A 1 480 ? 14.769 -5.282 12.471 1.00 63.94 480 LYS A O 1
ATOM 3775 N N . VAL A 1 481 ? 14.701 -3.431 11.184 1.00 63.50 481 VAL A N 1
ATOM 3776 C CA . VAL A 1 481 ? 13.607 -2.742 11.892 1.00 63.50 481 VAL A CA 1
ATOM 3777 C C . VAL A 1 481 ? 12.320 -3.565 11.833 1.00 63.50 481 VAL A C 1
ATOM 3779 O O . VAL A 1 481 ? 11.625 -3.700 12.835 1.00 63.50 481 VAL A O 1
ATOM 3782 N N . ALA A 1 482 ? 12.070 -4.223 10.700 1.00 57.00 482 ALA A N 1
ATOM 3783 C CA . ALA A 1 482 ? 10.964 -5.157 10.507 1.00 57.00 482 ALA A CA 1
ATOM 3784 C C . ALA A 1 482 ? 10.977 -6.389 11.425 1.00 57.00 482 ALA A C 1
ATOM 3786 O O . ALA A 1 482 ? 10.031 -7.176 11.394 1.00 57.00 482 ALA A O 1
ATOM 3787 N N . GLY A 1 483 ? 12.088 -6.655 12.120 1.00 56.25 483 GLY A N 1
ATOM 3788 C CA . GLY A 1 483 ? 12.324 -7.925 12.807 1.00 56.25 483 GLY A CA 1
ATOM 3789 C C . GLY A 1 483 ? 12.502 -9.121 11.862 1.00 56.25 483 GLY A C 1
ATOM 3790 O O . GLY A 1 483 ? 12.556 -10.252 12.330 1.00 56.25 483 GLY A O 1
ATOM 3791 N N . LYS A 1 484 ? 12.624 -8.899 10.545 1.00 56.00 484 LYS A N 1
ATOM 3792 C CA . LYS A 1 484 ? 12.754 -9.961 9.528 1.00 56.00 484 LYS A CA 1
ATOM 3793 C C . LYS A 1 484 ? 14.173 -10.515 9.401 1.00 56.00 484 LYS A C 1
ATOM 3795 O O . LYS A 1 484 ? 14.349 -11.583 8.828 1.00 56.00 484 LYS A O 1
ATOM 3800 N N . LEU A 1 485 ? 15.168 -9.809 9.940 1.00 51.47 485 LEU A N 1
ATOM 3801 C CA . LEU A 1 485 ? 16.548 -10.298 10.058 1.00 51.47 485 LEU A CA 1
ATOM 3802 C C . LEU A 1 485 ? 16.824 -11.035 11.374 1.00 51.47 485 LEU A C 1
ATOM 3804 O O . LEU A 1 485 ? 17.918 -11.556 11.548 1.00 51.47 485 LEU A O 1
ATOM 3808 N N . ASN A 1 486 ? 15.835 -11.118 12.270 1.00 45.81 486 ASN A N 1
ATOM 3809 C CA . ASN A 1 486 ? 15.901 -11.940 13.475 1.00 45.81 486 ASN A CA 1
ATOM 3810 C C . ASN A 1 486 ? 15.051 -13.201 13.275 1.00 45.81 486 ASN A C 1
ATOM 3812 O O . ASN A 1 486 ? 14.022 -13.392 13.920 1.00 45.81 486 ASN A O 1
ATOM 3816 N N . ALA A 1 487 ? 15.486 -14.057 12.358 1.00 32.91 487 ALA A N 1
ATOM 3817 C CA . ALA A 1 487 ? 15.138 -15.469 12.375 1.00 32.91 487 ALA A CA 1
ATOM 3818 C C . ALA A 1 487 ? 16.424 -16.240 12.703 1.00 32.91 487 ALA A C 1
ATOM 3820 O O . ALA A 1 487 ? 17.490 -15.866 12.225 1.00 32.91 487 ALA A O 1
ATOM 3821 N N . ARG A 1 488 ? 16.273 -17.224 13.591 1.00 32.16 488 ARG A N 1
ATOM 3822 C CA . ARG A 1 488 ? 17.290 -18.105 14.185 1.00 32.16 488 ARG A CA 1
ATOM 3823 C C . ARG A 1 488 ? 18.466 -18.484 13.292 1.00 32.16 488 ARG A C 1
ATOM 3825 O O . ARG A 1 488 ? 18.217 -18.797 12.107 1.00 32.16 488 ARG A O 1
#

Organism: NCBI:txid595503

InterPro domains:
  IPR036188 FAD/NAD(P)-binding domain superfamily [G3DSA:3.50.50.60] (3-203)
  IPR036188 FAD/NAD(P)-binding domain superfamily [SSF51905] (10-84)
  IPR050562 FAD-dependent monooxygenase, fungal [PTHR47356] (6-166)

pLDDT: mean 70.63, std 15.31, range [32.16, 95.38]

Radius of gyration: 31.64 Å; Cα contacts (8 Å, |Δi|>4): 494; chains: 1; bounding box: 76×52×95 Å

Nearest PDB structures (foldseek):
  2inw-assembly2_B  TM=3.121E-01  e=8.858E-01  Shigella flexneri
  2h28-assembly3_A  TM=2.777E-01  e=1.512E+00  Escherichia coli
  2ea9-assembly1_A  TM=2.554E-01  e=2.230E+00  Escherichia coli
  5y6p-assembly1_U8  TM=1.662E-01  e=5.347E+00  Griffithsia pacifica

Mean predicted aligned error: 16.76 Å

Foldseek 3Di:
DLQVLLCQFQVDGDDDDDPVVVVVVVCPPPPPCVPDDPPFAWQAWDQDPVFIWTATPVRDIDTDHDDDFPPPQPTNVVVRVLVVCCVVPNPPCVVPLDAFDWFWDDDVQKIKIWGQHPPRQIDIAIGGHDPDDDDDPRDDDDDPVNQVVVCVVQQQPPSGPPDGPVNNCVPDDDHDPDDCDPVVCVCCVVQVVVCVSVVVSLQVSLAPLQDDDDVVDDDDVSQQPRLQHRDVCGHPPNFDDLVVLVVLLVVVVVLVVVVVVPPPPFDDDPDDDDDPVCVVLVRQLRSCLCLLVPVDPLVVLVVLLVLLLCLLLLLVLLQLLQQQLCSPACSVVDSDSRSSSSGRQCNSPSGLLSRAGFQLSLQCSVVLCVQLRVVLVVCLRPPDDSVSSSCSCRPRHPVSVVSSVVSSVVSSVVGDTPSVVCSSVPSCPNVVSSVVSVVVSVVSNVVSVVSSCVSPPPDDDPPVVVSVVSVVVVVVVSCVVVCVVPDD

Secondary structure (DSSP, 8-state):
-HHHHHHHHHSS------HHHHHHHHHTSS--GGG--TT--EEEEEEETTEEEEEETTS-EEEES-----S-TT-HHHHHHHHHHHHHSTTGGGGG--TT-EEEEEETTEEEEEEEETTTEEEEEEEE--SS---GGGSPP--HHHHHHHHHTTTTSBSSSS-BHHHHHTS----------HHHHHHIIIIIGGGHHHHHHHHHHHHHHTPPP-TTSPPPHHHHHSSS---TTSSTT----HHHHHHHHHHHHHHHHHHHHS-------------HHHHHHHHHHHTTHHHHHT--HHHHHHHHHHHHHHHHHHHHHHHHHHBGGGTTSGGGT---TTHHHHH--GGGGSSHHHH-B-HHHHHTHHHHHIIIIIHHHHHHHHSSSHHHHHHHIIIIITTHHHHHHHHHHHHHTTS---HHHHHHH-TTTTHHHHHHHHHHHHHHHHHHHHHHHHHSTTPPPPHHHHHHHHHHHHHHHHHHHTTTT---

Sequence (488 aa):
MTLELITFSLGYPLAFLQRCDLLKVLAGSPLDQNKIHCSKRVVGANSSESGITVQCQDGSEFMGDVLVGADGIHSAVRGIMQAHIERFAPGATEKDMNTGIQHRSYAKDFSTVSFVTEGGKLFWFLFSKLDKKYYGKDIPRYKPEDAEQASEAFFNINMTDTIKYEEGSGSNVQCFICHVSNVLKDFHGIYATPNLGDLTTGEQCNLMVGAERVDFLPMPEKSLTATMPWSQKVGVGKQENKCLRAFYALPVLLLAHFAATNNDTMLDLKVSGYGWLYKILSTLVSGFIPVLSGFEAVERVQTIGLLGDLIPIQAIFMIEAARRGNFITIAHLLPLFFAILYQTPLENYHAADNRMT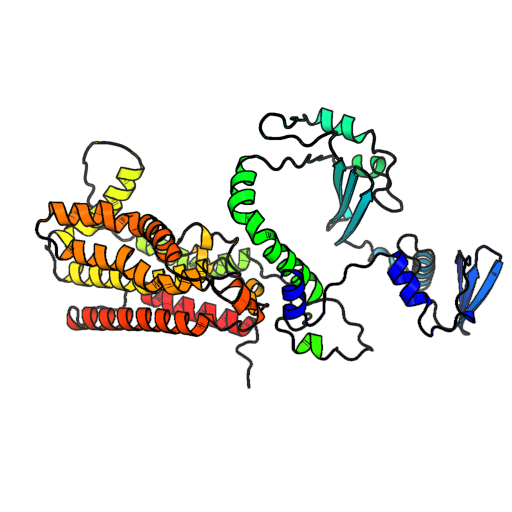QIGKVKIIIPTILLSYILPSIAMFTVPGLSTRLWINGVFRQPFPIYARVIQLILGRFVRDTTEIDRIQNPEADMRYLRRIYAFAAVVAAIKGLYTRFNLPGYLPSATSCAGLYWILIHFMDLKVAGKLNAR

Solvent-accessible surface area (backbone atoms only — not comparable to full-atom values): 28563 Å² total; per-residue (Å²): 105,60,57,54,47,43,19,54,31,45,53,46,77,77,77,91,71,58,72,69,57,53,50,49,54,61,66,71,38,97,63,66,64,91,77,62,70,80,96,66,48,70,74,50,68,49,81,56,99,91,29,31,42,37,35,25,73,90,71,51,74,49,78,42,82,74,88,81,78,79,67,62,94,81,33,55,53,54,55,50,50,47,56,50,45,39,74,79,40,74,72,64,66,73,78,65,74,62,59,74,47,71,42,75,47,84,54,92,65,33,35,38,42,36,38,30,39,87,89,78,47,74,46,72,47,77,46,71,62,68,98,62,92,65,58,88,87,66,48,84,86,77,56,76,67,53,54,54,63,66,44,59,87,45,32,87,40,68,63,48,100,85,42,35,38,50,73,63,46,76,63,79,77,70,86,69,82,83,69,86,49,71,77,57,43,59,50,38,58,72,62,42,54,84,44,43,56,59,53,54,37,51,53,54,48,32,60,53,32,32,51,88,78,62,86,91,54,81,80,59,66,51,34,62,72,21,53,30,45,60,36,86,76,43,32,80,93,52,70,82,62,61,68,61,46,44,58,73,46,41,65,61,53,50,53,51,50,51,60,63,74,68,59,84,72,68,71,85,78,89,72,92,78,72,68,74,67,48,51,54,49,48,55,66,41,42,60,44,44,61,47,61,73,61,80,43,74,65,57,37,47,51,49,54,41,54,58,40,58,50,47,42,53,50,53,51,47,55,48,53,40,31,18,52,50,28,60,87,36,64,40,54,78,50,91,47,92,64,51,53,80,54,58,66,59,72,76,47,45,55,36,49,46,28,58,28,42,39,38,30,58,56,73,43,45,64,62,27,46,44,63,27,47,49,47,34,59,51,44,31,76,67,50,79,56,61,70,55,19,53,48,35,38,50,70,48,39,68,50,18,73,60,46,30,51,55,44,46,60,56,54,42,76,78,40,82,64,52,38,88,58,31,44,75,79,38,46,62,72,42,52,69,51,51,53,51,52,53,50,49,29,51,51,47,46,48,54,36,52,51,53,42,46,73,78,41,78,84,69,73,83,55,75,68,55,58,52,50,54,54,48,52,50,53,52,50,48,53,36,47,74,68,49,68,67,72,65,136